Protein AF-0000000077418962 (afdb_homodimer)

Nearest PDB structures (foldseek):
  4avm-assembly1_A-2  TM=7.575E-01  e=1.527E-09  Homo sapiens
  4atm-assembly1_A-2  TM=7.450E-01  e=4.945E-08  Homo sapiens
  2fic-assembly3_B  TM=8.234E-01  e=4.705E-07  Homo sapiens
  3sog-assembly1_A-2  TM=7.338E-01  e=7.679E-07  Homo sapiens
  4i1q-assembly1_B  TM=6.823E-01  e=1.136E-06  Homo sapiens

Structure (mmCIF, N/CA/C/O backbone):
data_AF-0000000077418962-model_v1
#
loop_
_entity.id
_entity.type
_entity.pdbx_description
1 polymer 'BAR domain-containing protein'
#
loop_
_atom_site.group_PDB
_atom_site.id
_atom_site.type_symbol
_atom_site.label_atom_id
_atom_site.label_alt_id
_atom_site.label_comp_id
_atom_site.label_asym_id
_atom_site.label_entity_id
_atom_site.label_seq_id
_atom_site.pdbx_PDB_ins_code
_atom_site.Cartn_x
_atom_site.Cartn_y
_atom_site.Cartn_z
_atom_site.occupancy
_atom_site.B_iso_or_equiv
_atom_site.auth_seq_id
_atom_site.auth_comp_id
_atom_site.auth_asym_id
_atom_site.auth_atom_id
_atom_site.pdbx_PDB_model_num
ATOM 1 N N . PHE A 1 1 ? -31.469 28.797 21.453 1 51.75 1 PHE A N 1
ATOM 2 C CA . PHE A 1 1 ? -32.25 2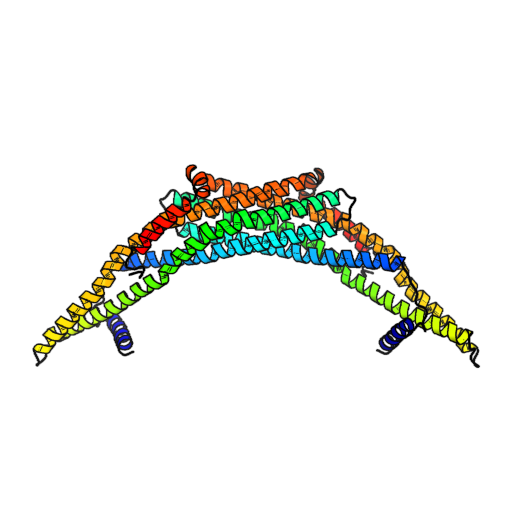9.062 20.266 1 51.75 1 PHE A CA 1
ATOM 3 C C . PHE A 1 1 ? -32.438 30.562 20.047 1 51.75 1 PHE A C 1
ATOM 5 O O . PHE A 1 1 ? -32.219 31.062 18.938 1 51.75 1 PHE A O 1
ATOM 12 N N . LYS A 1 2 ? -33.031 31.078 21.016 1 51.69 2 LYS A N 1
ATOM 13 C CA . LYS A 1 2 ? -33.281 32.531 20.938 1 51.69 2 LYS A CA 1
ATOM 14 C C . LYS A 1 2 ? -32 33.281 20.578 1 51.69 2 LYS A C 1
ATOM 16 O O . LYS A 1 2 ? -32.031 34.188 19.75 1 51.69 2 LYS A O 1
ATOM 21 N N . LYS A 1 3 ? -30.797 32.938 21.141 1 60.75 3 LYS A N 1
ATOM 22 C CA . LYS A 1 3 ? -29.562 33.656 20.828 1 60.75 3 LYS A CA 1
ATOM 23 C C . LYS A 1 3 ? -29.125 33.406 19.391 1 60.75 3 LYS A C 1
ATOM 25 O O . LYS A 1 3 ? -28.641 34.344 18.719 1 60.75 3 LYS A O 1
ATOM 30 N N . SER A 1 4 ? -29.234 32.312 18.922 1 55.31 4 SER A N 1
ATOM 31 C CA . SER A 1 4 ? -28.891 31.969 17.547 1 55.31 4 SER A CA 1
ATOM 32 C C . SER A 1 4 ? -29.734 32.781 16.547 1 55.31 4 SER A C 1
ATOM 34 O O . SER A 1 4 ? -29.203 33.281 15.555 1 55.31 4 SER A O 1
ATOM 36 N N . VAL A 1 5 ? -31.016 32.906 16.922 1 52.09 5 VAL A N 1
ATOM 37 C CA . VAL A 1 5 ? -31.938 33.688 16.062 1 52.09 5 VAL A CA 1
ATOM 38 C C . VAL A 1 5 ? -31.516 35.125 16.016 1 52.09 5 VAL A C 1
ATOM 40 O O . VAL A 1 5 ? -31.516 35.75 14.945 1 52.09 5 VAL A O 1
ATOM 43 N N . ASN A 1 6 ? -31.172 35.594 17.047 1 59.53 6 ASN A N 1
ATOM 44 C CA . ASN A 1 6 ? -30.781 37 17.125 1 59.53 6 ASN A CA 1
ATOM 45 C C . ASN A 1 6 ? -29.469 37.219 16.391 1 59.53 6 ASN A C 1
ATOM 47 O O . ASN A 1 6 ? -29.297 38.281 15.742 1 59.53 6 ASN A O 1
ATOM 51 N N . ARG A 1 7 ? -28.766 36.281 16.344 1 65.31 7 ARG A N 1
ATOM 52 C CA . ARG A 1 7 ? -27.469 36.438 15.672 1 65.31 7 ARG A CA 1
ATOM 53 C C . ARG A 1 7 ? -27.641 36.375 14.156 1 65.31 7 ARG A C 1
ATOM 55 O O . ARG A 1 7 ? -26.953 37.094 13.422 1 65.31 7 ARG A O 1
ATOM 62 N N . ALA A 1 8 ? -28.438 35.469 13.727 1 59.56 8 ALA A N 1
ATOM 63 C CA . ALA A 1 8 ? -28.75 35.438 12.297 1 59.56 8 ALA A CA 1
ATOM 64 C C . ALA A 1 8 ? -29.297 36.781 11.828 1 59.56 8 ALA A C 1
ATOM 66 O O . ALA A 1 8 ? -28.969 37.25 10.734 1 59.56 8 ALA A O 1
ATOM 67 N N . GLY A 1 9 ? -30.047 37.219 12.68 1 58.41 9 GLY A N 1
ATOM 68 C CA . GLY A 1 9 ? -30.578 38.531 12.398 1 58.41 9 GLY A CA 1
ATOM 69 C C . GLY A 1 9 ? -29.5 39.625 12.352 1 58.41 9 GLY A C 1
ATOM 70 O O . GLY A 1 9 ? -29.516 40.469 11.469 1 58.41 9 GLY A O 1
ATOM 71 N N . THR A 1 10 ? -28.688 39.5 13.203 1 64.94 10 THR A N 1
ATOM 72 C CA . THR A 1 10 ? -27.609 40.5 13.266 1 64.94 10 THR A CA 1
ATOM 73 C C . THR A 1 10 ? -26.75 40.406 12.008 1 64.94 10 THR A C 1
ATOM 75 O O . THR A 1 10 ? -26.391 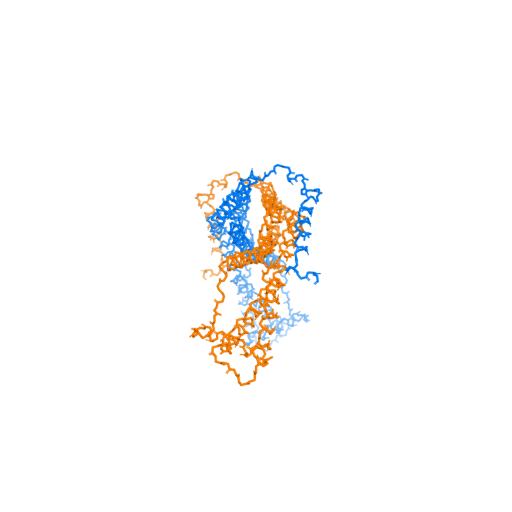41.438 11.43 1 64.94 10 THR A O 1
ATOM 78 N N . THR A 1 11 ? -26.484 39.188 11.57 1 68.25 11 THR A N 1
ATOM 79 C CA . THR A 1 11 ? -25.688 39 10.367 1 68.25 11 THR A CA 1
ATOM 80 C C . THR A 1 11 ? -26.391 39.625 9.156 1 68.25 11 THR A C 1
ATOM 82 O O . THR A 1 11 ? -25.75 40.281 8.328 1 68.25 11 THR A O 1
ATOM 85 N N . LEU A 1 12 ? -27.703 39.406 9.219 1 61.28 12 LEU A N 1
ATOM 86 C CA . LEU A 1 12 ? -28.5 40 8.148 1 61.28 12 LEU A CA 1
ATOM 87 C C . LEU A 1 12 ? -28.469 41.531 8.227 1 61.28 12 LEU A C 1
ATOM 89 O O . LEU A 1 12 ? -28.344 42.188 7.203 1 61.28 12 LEU A O 1
ATOM 93 N N . MET A 1 13 ? -28.516 42.031 9.328 1 65.69 13 MET A N 1
ATOM 94 C CA . MET A 1 13 ? -28.547 43.469 9.508 1 65.69 13 MET A CA 1
ATOM 95 C C . MET A 1 13 ? -27.188 44.094 9.156 1 65.69 13 MET A C 1
ATOM 97 O O . MET A 1 13 ? -27.109 45.219 8.672 1 65.69 13 MET A O 1
ATOM 101 N N . GLN A 1 14 ? -26.234 43.375 9.383 1 67.94 14 GLN A N 1
ATOM 102 C CA . GLN A 1 14 ? -24.906 43.844 9.016 1 67.94 14 GLN A CA 1
ATOM 103 C C . GLN A 1 14 ? -24.75 43.906 7.5 1 67.94 14 GLN A C 1
ATOM 105 O O . GLN A 1 14 ? -24.188 44.875 6.973 1 67.94 14 GLN A O 1
ATOM 110 N N . LYS A 1 15 ? -25.281 42.938 6.859 1 67.88 15 LYS A N 1
ATOM 111 C CA . LYS A 1 15 ? -25.188 42.906 5.402 1 67.88 15 LYS A CA 1
ATOM 112 C C . LYS A 1 15 ? -25.969 44.062 4.781 1 67.88 15 LYS A C 1
ATOM 114 O O . LYS A 1 15 ? -25.594 44.562 3.723 1 67.88 15 LYS A O 1
ATOM 119 N N . THR A 1 16 ? -26.984 44.438 5.508 1 64.31 16 THR A N 1
ATOM 120 C CA . THR A 1 16 ? -27.812 45.531 4.984 1 64.31 16 THR A CA 1
ATOM 121 C C . THR A 1 16 ? -27.297 46.875 5.438 1 64.31 16 THR A C 1
ATOM 123 O O . THR A 1 16 ? -27.875 47.938 5.098 1 64.31 16 THR A O 1
ATOM 126 N N . GLY A 1 17 ? -26.219 46.812 6.113 1 64.44 17 GLY A N 1
ATOM 127 C CA . GLY A 1 17 ? -25.609 48.094 6.543 1 64.44 17 GLY A CA 1
ATOM 128 C C . GLY A 1 17 ? -26.281 48.688 7.762 1 64.44 17 GLY A C 1
ATOM 129 O O . GLY A 1 17 ? -25.969 49.812 8.156 1 64.44 17 GLY A O 1
ATOM 130 N N . GLN A 1 18 ? -27.172 48.062 8.305 1 62.41 18 GLN A N 1
ATOM 131 C CA . GLN A 1 18 ? -27.922 48.594 9.445 1 62.41 18 GLN A CA 1
ATOM 132 C C . GLN A 1 18 ? -27.141 48.406 10.75 1 62.41 18 GLN A C 1
ATOM 134 O O . GLN A 1 18 ? -27.406 49.094 11.734 1 62.41 18 GLN A O 1
ATOM 139 N N . LEU A 1 19 ? -26.266 47.531 10.703 1 66.81 19 LEU A N 1
ATOM 140 C CA . LEU A 1 19 ? -25.422 47.25 11.859 1 66.81 19 LEU A CA 1
ATOM 141 C C . LEU A 1 19 ? -23.953 47.5 11.539 1 66.81 19 LEU A C 1
ATOM 143 O O . LEU A 1 19 ? -23.484 47.188 10.445 1 66.81 19 LEU A O 1
ATOM 147 N N . GLU A 1 20 ? -23.234 48.25 12.406 1 67.38 20 GLU A N 1
ATOM 148 C CA . GLU A 1 20 ? -21.797 48.469 12.266 1 67.38 20 GLU A CA 1
ATOM 149 C C . GLU A 1 20 ? -21 47.188 12.375 1 67.38 20 GLU A C 1
ATOM 151 O O . GLU A 1 20 ? -21.297 46.344 13.227 1 67.38 20 GLU A O 1
ATOM 156 N N . ARG A 1 21 ? -20.266 46.938 11.289 1 67.75 21 ARG A N 1
ATOM 157 C CA . ARG A 1 21 ? -19.438 45.75 11.289 1 67.75 21 ARG A CA 1
ATOM 158 C C . ARG A 1 21 ? -17.984 46.094 11.664 1 67.75 21 ARG A C 1
ATOM 160 O O . ARG A 1 21 ? -17.391 47 11.102 1 67.75 21 ARG A O 1
ATOM 167 N N . THR A 1 22 ? -17.594 45.469 12.812 1 73 22 THR A N 1
ATOM 168 C CA . THR A 1 22 ? -16.188 45.594 13.172 1 73 22 THR A CA 1
ATOM 169 C C . THR A 1 22 ? -15.312 44.781 12.211 1 73 22 THR A C 1
ATOM 171 O O . THR A 1 22 ? -15.609 43.625 11.914 1 73 22 THR A O 1
ATOM 174 N N . ASN A 1 23 ? -14.523 45.5 11.438 1 73.06 23 ASN A N 1
ATOM 175 C CA . ASN A 1 23 ? -13.531 44.875 10.578 1 73.06 23 ASN A CA 1
ATOM 176 C C . ASN A 1 23 ? -12.172 44.781 11.25 1 73.06 23 ASN A C 1
ATOM 178 O O . ASN A 1 23 ? -11.523 45.812 11.484 1 73.06 23 ASN A O 1
ATOM 182 N N . ASP A 1 24 ? -11.828 43.625 11.727 1 84 24 ASP A N 1
ATOM 183 C CA . ASP A 1 24 ? -10.523 43.406 12.336 1 84 24 ASP A CA 1
ATOM 184 C C . ASP A 1 24 ? -9.602 42.656 11.391 1 84 24 ASP A C 1
ATOM 186 O O . ASP A 1 24 ? -9.578 41.406 11.398 1 84 24 ASP A O 1
ATOM 190 N N . ARG A 1 25 ? -8.867 43.406 10.625 1 84.94 25 ARG A N 1
ATOM 191 C CA . ARG A 1 25 ? -8.016 42.875 9.578 1 84.94 25 ARG A CA 1
ATOM 192 C C . ARG A 1 25 ? -6.902 42 10.172 1 84.94 25 ARG A C 1
ATOM 194 O O . ARG A 1 25 ? -6.559 40.969 9.625 1 84.94 25 ARG A O 1
ATOM 201 N N . GLU A 1 26 ? -6.379 42.5 11.289 1 86.81 26 GLU A N 1
ATOM 202 C CA . GLU A 1 26 ? -5.289 41.781 11.922 1 86.81 26 GLU A CA 1
ATOM 203 C C . GLU A 1 26 ? -5.75 40.406 12.391 1 86.81 26 GLU A C 1
ATOM 205 O O . GLU A 1 26 ? -5.082 39.406 12.133 1 86.81 26 GLU A O 1
ATOM 210 N N . PHE A 1 27 ? -6.93 40.344 13.023 1 92.5 27 PHE A N 1
ATOM 211 C CA . PHE A 1 27 ? -7.465 39.062 13.484 1 92.5 27 PHE A CA 1
ATOM 212 C C . PHE A 1 27 ? -7.766 38.156 12.305 1 92.5 27 PHE A C 1
ATOM 214 O O . PHE A 1 27 ? -7.473 36.969 12.359 1 92.5 27 PHE A O 1
ATOM 221 N N . GLN A 1 28 ? -8.297 38.719 11.273 1 92.44 28 GLN A N 1
ATOM 222 C CA . GLN A 1 28 ? -8.648 37.938 10.094 1 92.44 28 GLN A CA 1
ATOM 223 C C . GLN A 1 28 ? -7.414 37.25 9.492 1 92.44 28 GLN A C 1
ATOM 225 O O . GLN A 1 28 ? -7.48 36.125 9.047 1 92.44 28 GLN A O 1
ATOM 230 N N . GLU A 1 29 ? -6.305 37.938 9.508 1 92.94 29 GLU A N 1
ATOM 231 C CA . GLU A 1 29 ? -5.059 37.375 9 1 92.94 29 GLU A CA 1
ATOM 232 C C . GLU A 1 29 ? -4.605 36.188 9.852 1 92.94 29 GLU A C 1
ATOM 234 O O . GLU A 1 29 ? -4.199 35.156 9.32 1 92.94 29 GLU A O 1
ATOM 239 N N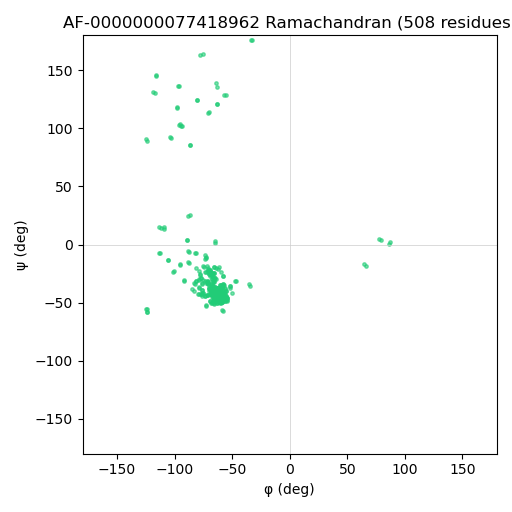 . HIS A 1 30 ? -4.664 36.375 11.172 1 92.88 30 HIS A N 1
ATOM 240 C CA . HIS A 1 30 ? -4.289 35.281 12.078 1 92.88 30 HIS A CA 1
ATOM 241 C C . HIS A 1 30 ? -5.195 34.094 11.891 1 92.88 30 HIS A C 1
ATOM 243 O O . HIS A 1 30 ? -4.723 32.938 11.891 1 92.88 30 HIS A O 1
ATOM 249 N N . GLU A 1 31 ? -6.414 34.375 11.711 1 95.19 31 GLU A N 1
ATOM 250 C CA . GLU A 1 31 ? -7.379 33.281 11.555 1 95.19 31 GLU A CA 1
ATOM 251 C C . GLU A 1 31 ? -7.148 32.531 10.25 1 95.19 31 GLU A C 1
ATOM 253 O O . GLU A 1 31 ? -7.211 31.297 10.219 1 95.19 31 GLU A O 1
ATOM 258 N N . VAL A 1 32 ? -6.875 33.281 9.227 1 95.56 32 VAL A N 1
ATOM 259 C CA . VAL A 1 32 ? -6.621 32.625 7.93 1 95.56 32 VAL A CA 1
ATOM 260 C C . VAL A 1 32 ? -5.383 31.75 8.023 1 95.56 32 VAL A C 1
ATOM 262 O O . VAL A 1 32 ? -5.383 30.625 7.52 1 95.56 32 VAL A O 1
ATOM 265 N N . ARG A 1 33 ? -4.309 32.219 8.641 1 92.81 33 ARG A N 1
ATOM 266 C CA . ARG A 1 33 ? -3.082 31.438 8.812 1 92.81 33 ARG A CA 1
ATOM 267 C C . ARG A 1 33 ? -3.338 30.188 9.633 1 92.81 33 ARG A C 1
ATOM 269 O O . ARG A 1 33 ? -2.805 29.109 9.328 1 92.81 33 ARG A O 1
ATOM 276 N N . PHE A 1 34 ? -4.117 30.344 10.648 1 95.25 34 PHE A N 1
ATOM 277 C CA . PHE A 1 34 ? -4.469 29.203 11.477 1 95.25 34 PHE A CA 1
ATOM 278 C C . PHE A 1 34 ? -5.234 28.156 10.672 1 95.25 34 PHE A C 1
ATOM 280 O O . PHE A 1 34 ? -4.922 26.969 10.727 1 95.25 34 PHE A O 1
ATOM 287 N N . LYS A 1 35 ? -6.207 28.656 9.922 1 96.75 35 LYS A N 1
ATOM 288 C CA . LYS A 1 35 ? -7.02 27.734 9.133 1 96.75 35 LYS A CA 1
ATOM 289 C C . LYS A 1 35 ? -6.176 27.016 8.094 1 96.75 35 LYS A C 1
ATOM 291 O O . LYS A 1 35 ? -6.398 25.828 7.828 1 96.75 35 LYS A O 1
ATOM 296 N N . THR A 1 36 ? -5.246 27.688 7.516 1 94.38 36 THR A N 1
ATOM 297 C CA . THR A 1 36 ? -4.324 27.078 6.566 1 94.38 36 THR A CA 1
ATOM 298 C C . THR A 1 36 ? -3.477 26 7.254 1 94.38 36 THR A C 1
ATOM 300 O O . THR A 1 36 ? -3.326 24.891 6.738 1 94.38 36 THR A O 1
ATOM 303 N N . MET A 1 37 ? -2.904 26.297 8.391 1 93.19 37 MET A N 1
ATOM 304 C CA . MET A 1 37 ? -2.119 25.344 9.164 1 93.19 37 MET A CA 1
ATOM 305 C C . MET A 1 37 ? -2.961 24.125 9.531 1 93.19 37 MET A C 1
ATOM 307 O O . MET A 1 37 ? -2.492 22.984 9.43 1 93.19 37 MET A O 1
ATOM 311 N N . GLU A 1 38 ? -4.188 24.406 10.023 1 95.38 38 GLU A N 1
ATOM 312 C CA . GLU A 1 38 ? -5.098 23.328 10.391 1 95.38 38 GLU A CA 1
ATOM 313 C C . GLU A 1 38 ? -5.344 22.391 9.219 1 95.38 38 GLU A C 1
ATOM 315 O O . GLU A 1 38 ? -5.207 21.172 9.352 1 95.38 38 GLU A O 1
ATOM 320 N N . LYS A 1 39 ? -5.648 23 8.094 1 96.25 39 LYS A N 1
ATOM 321 C CA . LYS A 1 39 ? -5.91 22.219 6.891 1 96.25 39 LYS A CA 1
ATOM 322 C C . LYS A 1 39 ? -4.703 21.359 6.523 1 96.25 39 LYS A C 1
ATOM 324 O O . LYS A 1 39 ? -4.84 20.156 6.27 1 96.25 39 LYS A O 1
ATOM 329 N N . ASN A 1 40 ? -3.521 21.906 6.484 1 93.69 40 ASN A N 1
ATOM 330 C CA . ASN A 1 40 ? -2.303 21.203 6.113 1 93.69 40 ASN A CA 1
ATOM 331 C C . ASN A 1 40 ? -1.955 20.125 7.133 1 93.69 40 ASN A C 1
ATOM 333 O O . ASN A 1 40 ? -1.484 19.047 6.766 1 93.69 40 ASN A O 1
ATOM 337 N N . SER A 1 41 ? -2.172 20.438 8.391 1 95.38 41 SER A N 1
ATOM 338 C CA . SER A 1 41 ? -1.864 19.484 9.445 1 95.38 41 SER A CA 1
ATOM 339 C C . SER A 1 41 ? -2.771 18.266 9.359 1 95.38 41 SER A C 1
ATOM 341 O O . SER A 1 41 ? -2.312 17.125 9.516 1 95.38 41 SER A O 1
ATOM 343 N N . LEU A 1 42 ? -4.031 18.5 9.109 1 97.38 42 LEU A N 1
ATOM 344 C CA . LEU A 1 42 ? -4.977 17.406 8.984 1 97.38 42 LEU A CA 1
ATOM 345 C C . LEU A 1 42 ? -4.668 16.562 7.75 1 97.38 42 LEU A C 1
ATOM 347 O O . LEU A 1 42 ? -4.777 15.336 7.789 1 97.38 42 LEU A O 1
ATOM 351 N N . ALA A 1 43 ? -4.305 17.234 6.695 1 96.62 43 ALA A N 1
ATOM 352 C CA . ALA A 1 43 ? -3.877 16.531 5.496 1 96.62 43 ALA A CA 1
ATOM 353 C C . ALA A 1 43 ? -2.639 15.672 5.773 1 96.62 43 ALA A C 1
ATOM 355 O O . ALA A 1 43 ? -2.561 14.523 5.348 1 96.62 43 ALA A O 1
ATOM 356 N N . LEU A 1 44 ? -1.673 16.219 6.484 1 96.56 44 LEU A N 1
ATOM 357 C CA . LEU A 1 44 ? -0.461 15.484 6.832 1 96.56 44 LEU A CA 1
ATOM 358 C C . LEU A 1 44 ? -0.793 14.25 7.664 1 96.56 44 LEU A C 1
ATOM 360 O O . LEU A 1 44 ? -0.238 13.172 7.434 1 96.56 44 LEU A O 1
ATOM 364 N N . GLN A 1 45 ? -1.644 14.453 8.617 1 97.25 45 GLN A N 1
ATOM 365 C CA . GLN A 1 45 ? -2.066 13.336 9.461 1 97.25 45 GLN A CA 1
ATOM 366 C C . GLN A 1 45 ? -2.631 12.195 8.625 1 97.25 45 GLN A C 1
ATOM 368 O O . GLN A 1 45 ? -2.244 11.039 8.797 1 97.25 45 GLN A O 1
ATOM 373 N N . LYS A 1 46 ? -3.457 12.547 7.73 1 97.88 46 LYS A N 1
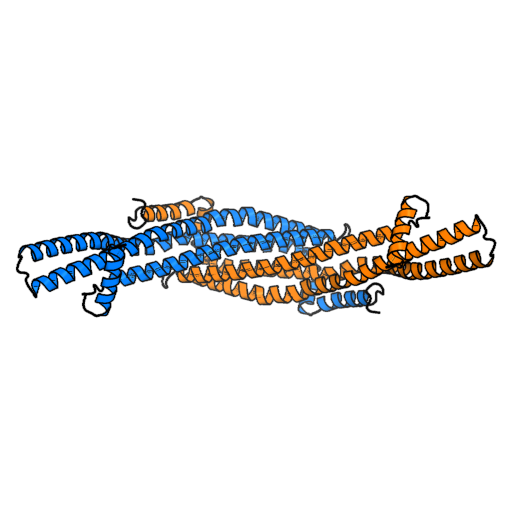ATOM 374 C CA . LYS A 1 46 ? -4.098 11.562 6.863 1 97.88 46 LYS A CA 1
ATOM 375 C C . LYS A 1 46 ? -3.08 10.875 5.953 1 97.88 46 LYS A C 1
ATOM 377 O O . LYS A 1 46 ? -3.049 9.648 5.859 1 97.88 46 LYS A O 1
ATOM 382 N N . GLU A 1 47 ? -2.285 11.602 5.273 1 97.62 47 GLU A N 1
ATOM 383 C CA . GLU A 1 47 ? -1.362 11.07 4.277 1 97.62 47 GLU A CA 1
ATOM 384 C C . GLU A 1 47 ? -0.245 10.266 4.938 1 97.62 47 GLU A C 1
ATOM 386 O O . GLU A 1 47 ? 0.219 9.266 4.383 1 97.62 47 GLU A O 1
ATOM 391 N N . ALA A 1 48 ? 0.212 10.773 6.09 1 97.88 48 ALA A N 1
ATOM 392 C CA . ALA A 1 48 ? 1.235 10.023 6.82 1 97.88 48 ALA A CA 1
ATOM 393 C C . ALA A 1 48 ? 0.731 8.641 7.211 1 97.88 48 ALA A C 1
ATOM 395 O O . ALA A 1 48 ? 1.47 7.656 7.125 1 97.88 48 ALA A O 1
ATOM 396 N N . LYS A 1 49 ? -0.442 8.602 7.648 1 98.31 49 LYS A N 1
ATOM 397 C CA . LYS A 1 49 ? -1.042 7.316 7.984 1 98.31 49 LYS A CA 1
ATOM 398 C C . LYS A 1 49 ? -1.171 6.43 6.75 1 98.31 49 LYS A C 1
ATOM 400 O O . LYS A 1 49 ? -0.876 5.234 6.805 1 98.31 49 LYS A O 1
ATOM 405 N N . SER A 1 50 ? -1.682 7.004 5.691 1 98 50 SER A N 1
ATOM 406 C CA . SER A 1 50 ? -1.836 6.266 4.441 1 98 50 SER A CA 1
ATOM 407 C C . SER A 1 50 ? -0.507 5.68 3.977 1 98 50 SER A C 1
ATOM 409 O O . SER A 1 50 ? -0.461 4.559 3.469 1 98 50 SER A O 1
ATOM 411 N N . TYR A 1 51 ? 0.568 6.41 4.152 1 98.25 51 TYR A N 1
ATOM 412 C CA . TYR A 1 51 ? 1.901 5.93 3.809 1 98.25 51 TYR A CA 1
ATOM 413 C C . TYR A 1 51 ? 2.246 4.668 4.59 1 98.25 51 TYR A C 1
ATOM 415 O O . TYR A 1 51 ? 2.656 3.66 4.012 1 98.25 51 TYR A O 1
ATOM 423 N N . LEU A 1 52 ? 2.062 4.738 5.84 1 98 52 LEU A N 1
ATOM 424 C CA . LEU A 1 52 ? 2.424 3.602 6.68 1 98 52 LEU A CA 1
ATOM 425 C C . LEU A 1 52 ? 1.571 2.383 6.344 1 98 52 LEU A C 1
ATOM 427 O O . LEU A 1 52 ? 2.088 1.268 6.238 1 98 52 LEU A O 1
ATOM 431 N N . ASP A 1 53 ? 0.266 2.566 6.164 1 97.69 53 ASP A N 1
ATOM 432 C CA . ASP A 1 53 ? -0.637 1.472 5.82 1 97.69 53 ASP A CA 1
ATOM 433 C C . ASP A 1 53 ? -0.218 0.805 4.512 1 97.69 53 ASP A C 1
ATOM 435 O O . ASP A 1 53 ? -0.233 -0.423 4.406 1 97.69 53 ASP A O 1
ATOM 439 N N . SER A 1 54 ? 0.108 1.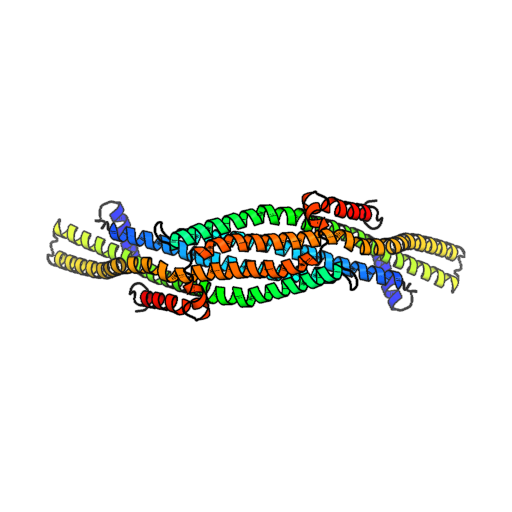605 3.562 1 97.31 54 SER A N 1
ATOM 440 C CA . SER A 1 54 ? 0.518 1.091 2.26 1 97.31 54 SER A CA 1
ATOM 441 C C . SER A 1 54 ? 1.854 0.36 2.35 1 97.31 54 SER A C 1
ATOM 443 O O . SER A 1 54 ? 2.053 -0.662 1.69 1 97.31 54 SER A O 1
ATOM 445 N N . MET A 1 55 ? 2.756 0.909 3.113 1 96.94 55 MET A N 1
ATOM 446 C CA . MET A 1 55 ? 4.047 0.26 3.33 1 96.94 55 MET A CA 1
ATOM 447 C C . MET A 1 55 ? 3.863 -1.12 3.951 1 96.94 55 MET A C 1
ATOM 449 O O . MET A 1 55 ? 4.473 -2.094 3.502 1 96.94 55 MET A O 1
ATOM 453 N N . ARG A 1 56 ? 2.971 -1.223 4.926 1 96.38 56 ARG A N 1
ATOM 454 C CA . ARG A 1 56 ? 2.666 -2.496 5.566 1 96.38 56 ARG A CA 1
ATOM 455 C C . ARG A 1 56 ? 2.107 -3.498 4.559 1 96.38 56 ARG A C 1
ATOM 457 O O . ARG A 1 56 ? 2.521 -4.66 4.535 1 96.38 56 ARG A O 1
ATOM 464 N N . ALA A 1 57 ? 1.194 -3.006 3.803 1 96.56 57 ALA A N 1
ATOM 465 C CA . ALA A 1 57 ? 0.569 -3.867 2.803 1 96.56 57 ALA A CA 1
ATOM 466 C C . ALA A 1 57 ? 1.593 -4.355 1.781 1 96.56 57 ALA A C 1
ATOM 468 O O . ALA A 1 57 ? 1.561 -5.516 1.364 1 96.56 57 ALA A O 1
ATOM 469 N N . MET A 1 58 ? 2.488 -3.502 1.431 1 96.44 58 MET A N 1
ATOM 470 C CA . MET A 1 58 ? 3.5 -3.822 0.427 1 96.44 58 MET A CA 1
ATOM 471 C C . MET A 1 58 ? 4.453 -4.895 0.939 1 96.44 58 MET A C 1
ATOM 473 O O . MET A 1 58 ? 4.703 -5.887 0.252 1 96.44 58 MET A O 1
ATOM 477 N N . THR A 1 59 ? 5 -4.73 2.145 1 97.12 59 THR A N 1
ATOM 478 C CA . THR A 1 59 ? 5.953 -5.695 2.684 1 97.12 59 THR A CA 1
ATOM 479 C C . THR A 1 59 ? 5.277 -7.035 2.945 1 97.12 59 THR A C 1
ATOM 481 O O . THR A 1 59 ? 5.879 -8.094 2.736 1 97.12 59 THR A O 1
ATOM 484 N N . SER A 1 60 ? 4.035 -6.988 3.385 1 97.12 60 SER A N 1
ATOM 485 C CA . SER A 1 60 ? 3.281 -8.219 3.594 1 97.12 60 SER A CA 1
ATOM 486 C C . SER A 1 60 ? 3.08 -8.977 2.283 1 97.12 60 SER A C 1
ATOM 488 O O . SER A 1 60 ? 3.301 -10.188 2.219 1 97.12 60 SER A O 1
ATOM 490 N N . ALA A 1 61 ? 2.604 -8.266 1.271 1 96.69 61 ALA A N 1
ATOM 491 C CA . ALA A 1 61 ? 2.424 -8.867 -0.045 1 96.69 61 ALA A CA 1
ATOM 492 C C . ALA A 1 61 ? 3.74 -9.43 -0.577 1 96.69 61 ALA A C 1
ATOM 494 O O . ALA A 1 61 ? 3.771 -10.516 -1.155 1 96.69 61 ALA A O 1
ATOM 495 N N . GLN A 1 62 ? 4.809 -8.68 -0.385 1 97.56 62 GLN A N 1
ATOM 496 C CA . GLN A 1 62 ? 6.133 -9.102 -0.831 1 97.56 62 GLN A CA 1
ATOM 497 C C . GLN A 1 62 ? 6.555 -10.398 -0.148 1 97.56 62 GLN A C 1
ATOM 499 O O . GLN A 1 62 ? 7.117 -11.289 -0.789 1 97.56 62 GLN A O 1
ATOM 504 N N . THR A 1 63 ? 6.266 -10.547 1.109 1 97.94 63 THR A N 1
ATOM 505 C CA . THR A 1 63 ? 6.562 -11.773 1.849 1 97.94 63 THR A CA 1
ATOM 506 C C . THR A 1 63 ? 5.77 -12.945 1.288 1 97.94 63 THR A C 1
ATOM 508 O O . THR A 1 63 ? 6.312 -14.039 1.104 1 97.94 63 THR A O 1
ATOM 511 N N . ARG A 1 64 ? 4.535 -12.711 0.974 1 97.31 64 ARG A N 1
ATOM 512 C CA . ARG A 1 64 ? 3.707 -13.773 0.411 1 97.31 64 ARG A CA 1
ATOM 513 C C . ARG A 1 64 ? 4.195 -14.164 -0.978 1 97.31 64 ARG A C 1
ATOM 515 O O . ARG A 1 64 ? 4.164 -15.344 -1.34 1 97.31 64 ARG A O 1
ATOM 522 N N . VAL A 1 65 ? 4.645 -13.227 -1.724 1 97.25 65 VAL A N 1
ATOM 523 C CA . VAL A 1 65 ? 5.273 -13.523 -3.008 1 97.25 65 VAL A CA 1
ATOM 524 C C . VAL A 1 65 ? 6.48 -14.43 -2.795 1 97.25 65 VAL A C 1
ATOM 526 O O . VAL A 1 65 ? 6.633 -15.445 -3.48 1 97.25 65 VAL A O 1
ATOM 529 N N . GLY A 1 66 ? 7.348 -14.031 -1.826 1 96.38 66 GLY A N 1
ATOM 530 C CA . GLY A 1 66 ? 8.516 -14.844 -1.527 1 96.38 66 GLY A CA 1
ATOM 531 C C . GLY A 1 66 ? 8.172 -16.266 -1.14 1 96.38 66 GLY A C 1
ATOM 532 O O . GLY A 1 66 ? 8.805 -17.219 -1.601 1 96.38 66 GLY A O 1
ATOM 533 N N . GLU A 1 67 ? 7.129 -16.422 -0.355 1 95.12 67 GLU A N 1
ATOM 534 C CA . GLU A 1 67 ? 6.676 -17.75 0.07 1 95.12 67 GLU A CA 1
ATOM 535 C C . GLU A 1 67 ? 6.176 -18.562 -1.115 1 95.12 67 GLU A C 1
ATOM 537 O O . GLU A 1 67 ? 6.504 -19.75 -1.244 1 95.12 67 GLU A O 1
ATOM 542 N N . THR A 1 68 ? 5.43 -17.938 -1.928 1 93.81 68 THR A N 1
ATOM 543 C CA . THR A 1 68 ? 4.836 -18.625 -3.068 1 93.81 68 THR A CA 1
ATOM 544 C C . THR A 1 68 ? 5.91 -19.031 -4.074 1 93.81 68 THR A C 1
ATOM 546 O O . THR A 1 68 ? 5.879 -20.141 -4.613 1 93.81 68 THR A O 1
ATOM 549 N N . ILE A 1 69 ? 6.879 -18.219 -4.32 1 92.81 69 ILE A N 1
ATOM 550 C CA . ILE A 1 69 ? 7.973 -18.5 -5.242 1 92.81 69 ILE A CA 1
ATOM 551 C C . ILE A 1 69 ? 8.805 -19.672 -4.711 1 92.81 69 ILE A C 1
ATOM 553 O O . ILE A 1 69 ? 9.188 -20.562 -5.473 1 92.81 69 ILE A O 1
ATOM 557 N N . ASP A 1 70 ? 9.047 -19.625 -3.482 1 90.81 70 ASP A N 1
ATOM 558 C CA . ASP A 1 70 ? 9.812 -20.703 -2.867 1 90.81 70 ASP A CA 1
ATOM 559 C C . ASP A 1 70 ? 9.102 -22.047 -3.029 1 90.81 70 ASP A C 1
ATOM 561 O O . ASP A 1 70 ? 9.742 -23.078 -3.234 1 90.81 70 ASP A O 1
ATOM 565 N N . ASN A 1 71 ? 7.816 -21.984 -2.984 1 86.06 71 ASN A N 1
ATOM 566 C CA . ASN A 1 71 ? 7.016 -23.203 -3.148 1 86.06 71 ASN A CA 1
ATOM 567 C C . ASN A 1 71 ? 7.094 -23.734 -4.574 1 86.06 71 ASN A C 1
ATOM 569 O O . ASN A 1 71 ? 6.906 -24.922 -4.805 1 86.06 71 ASN A O 1
ATOM 573 N N . PHE A 1 72 ? 7.43 -22.906 -5.523 1 81.12 72 PHE A N 1
ATOM 574 C CA . PHE A 1 72 ? 7.488 -23.281 -6.93 1 81.12 72 PHE A CA 1
ATOM 575 C C . PHE A 1 72 ? 8.75 -24.094 -7.219 1 81.12 72 PHE A C 1
ATOM 577 O O . PHE A 1 72 ? 8.734 -25 -8.055 1 81.12 72 PHE A O 1
ATOM 584 N N . TYR A 1 73 ? 9.828 -23.531 -6.566 1 76.25 73 TYR A N 1
ATOM 585 C CA . TYR A 1 73 ? 11.117 -24.109 -6.945 1 76.25 73 TYR A CA 1
ATOM 586 C C . TYR A 1 73 ? 11.438 -25.344 -6.105 1 76.25 73 TYR A C 1
ATOM 588 O O . TYR A 1 73 ? 11.086 -25.391 -4.922 1 76.25 73 TYR A O 1
ATOM 596 N N . GLY A 1 74 ? 11.094 -26.406 -6.328 1 63.59 74 GLY A N 1
ATOM 597 C CA . GLY A 1 74 ? 11.516 -27.625 -5.66 1 63.59 74 GLY A CA 1
ATOM 598 C C . GLY A 1 74 ? 12.961 -27.578 -5.203 1 63.59 74 GLY A C 1
ATOM 599 O O . GLY A 1 74 ? 13.578 -26.516 -5.168 1 63.59 74 GLY A O 1
ATOM 600 N N . ASP A 1 75 ? 13.609 -28.547 -4.484 1 60.97 75 ASP A N 1
ATOM 601 C CA . ASP A 1 75 ? 14.859 -28.609 -3.727 1 60.97 75 ASP A CA 1
ATOM 602 C C . ASP A 1 75 ? 16.062 -28.312 -4.621 1 60.97 75 ASP A C 1
ATOM 604 O O . ASP A 1 75 ? 17.094 -27.844 -4.145 1 60.97 75 ASP A O 1
ATOM 608 N N . SER A 1 76 ? 16.25 -28.766 -5.855 1 59.19 76 SER A N 1
ATOM 609 C CA . SER A 1 76 ? 17.656 -29.016 -6.148 1 59.19 76 SER A CA 1
ATOM 610 C C . SER A 1 76 ? 18.188 -28.031 -7.18 1 59.19 76 SER A C 1
ATOM 612 O O . SER A 1 76 ? 19.359 -28.109 -7.582 1 59.19 76 SER A O 1
ATOM 614 N N . SER A 1 77 ? 17.531 -26.812 -7.582 1 65.56 77 SER A N 1
ATOM 615 C CA . SER A 1 77 ? 18.109 -26.047 -8.68 1 65.56 77 SER A CA 1
ATOM 616 C C . SER A 1 77 ? 18.578 -24.672 -8.211 1 65.56 77 SER A C 1
ATOM 618 O O . SER A 1 77 ? 18.234 -24.234 -7.109 1 65.56 77 SER A O 1
ATOM 620 N N . ASP A 1 78 ? 19.734 -24.188 -8.867 1 69.31 78 ASP A N 1
ATOM 621 C CA . ASP A 1 78 ? 20.156 -22.812 -8.648 1 69.31 78 ASP A CA 1
ATOM 622 C C . ASP A 1 78 ? 18.953 -21.891 -8.492 1 69.31 78 ASP A C 1
ATOM 624 O O . ASP A 1 78 ? 18.984 -20.953 -7.684 1 69.31 78 ASP A O 1
ATOM 628 N N . ALA A 1 79 ? 17.938 -22.203 -9.195 1 74.25 79 ALA A N 1
ATOM 629 C CA . ALA A 1 79 ? 16.719 -21.406 -9.102 1 74.25 79 ALA A CA 1
ATOM 630 C C . ALA A 1 79 ? 16.062 -21.562 -7.723 1 74.25 79 ALA A C 1
ATOM 632 O O . ALA A 1 79 ? 15.516 -20.609 -7.18 1 74.25 79 ALA A O 1
ATOM 633 N N . SER A 1 80 ? 16.375 -22.672 -7.133 1 83.56 80 SER A N 1
ATOM 634 C CA . SER A 1 80 ? 15.828 -22.938 -5.801 1 83.56 80 SER A CA 1
ATOM 635 C C . SER A 1 80 ? 16.562 -22.125 -4.738 1 83.56 80 SER A C 1
ATOM 637 O O . SER A 1 80 ? 15.953 -21.609 -3.799 1 83.56 80 SER A O 1
ATOM 639 N N . ILE A 1 81 ? 17.828 -21.922 -4.965 1 87.56 81 ILE A N 1
ATOM 640 C CA . ILE A 1 81 ? 18.625 -21.172 -4.008 1 87.56 81 ILE A CA 1
ATOM 641 C C . ILE A 1 81 ? 18.234 -19.688 -4.074 1 87.56 81 ILE A C 1
ATOM 643 O O . ILE A 1 81 ? 18.078 -19.047 -3.039 1 87.56 81 ILE A O 1
ATOM 647 N N . ALA A 1 82 ? 18.078 -19.172 -5.293 1 89.75 82 ALA A N 1
ATOM 648 C CA . ALA A 1 82 ? 17.656 -17.781 -5.477 1 89.75 82 ALA A CA 1
ATOM 649 C C . ALA A 1 82 ? 16.281 -17.547 -4.863 1 89.75 82 ALA A C 1
ATOM 651 O O . ALA A 1 82 ? 16.062 -16.531 -4.191 1 89.75 82 ALA A O 1
ATOM 652 N N . ALA A 1 83 ? 15.414 -18.469 -5.055 1 92.25 83 ALA A N 1
ATOM 653 C CA . ALA A 1 83 ? 14.055 -18.359 -4.543 1 92.25 83 ALA A CA 1
ATOM 654 C C . ALA A 1 83 ? 14.039 -18.359 -3.018 1 92.25 83 ALA A C 1
ATOM 656 O O . ALA A 1 83 ? 13.375 -17.531 -2.395 1 92.25 83 ALA A O 1
ATOM 657 N N . SER A 1 84 ? 14.812 -19.281 -2.447 1 93.06 84 SER A N 1
ATOM 658 C CA . SER A 1 84 ? 14.891 -19.359 -0.993 1 93.06 84 SER A CA 1
ATOM 659 C C . SER A 1 84 ? 15.547 -18.125 -0.401 1 93.06 84 SER A C 1
ATOM 661 O O . SER A 1 84 ? 15.125 -17.625 0.651 1 93.06 84 SER A O 1
ATOM 663 N N . SER A 1 85 ? 16.562 -17.672 -1.073 1 94.5 85 SER A N 1
ATOM 664 C CA . SER A 1 85 ? 17.234 -16.453 -0.636 1 94.5 85 SER A CA 1
ATOM 665 C C . SER A 1 85 ? 16.281 -15.258 -0.7 1 94.5 85 SER A C 1
ATOM 667 O O . SER A 1 85 ? 16.281 -14.414 0.201 1 94.5 85 SER A O 1
ATOM 669 N N . TYR A 1 86 ? 15.531 -15.188 -1.779 1 96.38 86 TYR A N 1
ATOM 670 C CA . TYR A 1 86 ? 14.555 -14.117 -1.915 1 96.38 86 TYR A CA 1
ATOM 671 C C . TYR A 1 86 ? 13.531 -14.172 -0.788 1 96.38 86 TYR A C 1
ATOM 673 O O . TYR A 1 86 ? 13.227 -13.156 -0.162 1 96.38 86 TYR A O 1
ATOM 681 N N . LYS A 1 87 ? 13.008 -15.32 -0.536 1 96.56 87 LYS A N 1
ATOM 682 C CA . LYS A 1 87 ? 12.047 -15.5 0.548 1 96.56 87 LYS A CA 1
ATOM 683 C C . LYS A 1 87 ? 12.609 -14.992 1.873 1 96.56 87 LYS A C 1
ATOM 685 O O . LYS A 1 87 ? 11.961 -14.219 2.576 1 96.56 87 LYS A O 1
ATOM 690 N N . ARG A 1 88 ? 13.82 -15.352 2.203 1 96.81 88 ARG A N 1
ATOM 691 C CA . ARG A 1 88 ? 14.461 -14.922 3.447 1 96.81 88 ARG A CA 1
ATOM 692 C C . ARG A 1 88 ? 14.656 -13.414 3.475 1 96.81 88 ARG A C 1
ATOM 694 O O . ARG A 1 88 ? 14.391 -12.766 4.488 1 96.81 88 ARG A O 1
ATOM 701 N N . ALA A 1 89 ? 15.07 -12.906 2.357 1 97.69 89 ALA A N 1
ATOM 702 C CA . ALA A 1 89 ? 15.328 -11.477 2.256 1 97.69 89 ALA A CA 1
ATOM 703 C C . ALA A 1 89 ? 14.062 -10.664 2.52 1 97.69 89 ALA A C 1
ATOM 705 O O . ALA A 1 89 ? 14.086 -9.703 3.289 1 97.69 89 ALA A O 1
ATOM 706 N N . VAL A 1 90 ? 12.977 -11.07 1.917 1 97.94 90 VAL A N 1
ATOM 707 C CA . VAL A 1 90 ? 11.758 -10.273 2.023 1 97.94 90 VAL A CA 1
ATOM 708 C C . VAL A 1 90 ? 11.109 -10.5 3.385 1 97.94 90 VAL A C 1
ATOM 710 O O . VAL A 1 90 ? 10.453 -9.609 3.928 1 97.94 90 VAL A O 1
ATOM 713 N N . GLU A 1 91 ? 11.297 -11.688 3.992 1 97.69 91 GLU A N 1
ATOM 714 C CA . GLU A 1 91 ? 10.844 -11.914 5.363 1 97.69 91 GLU A CA 1
ATOM 715 C C . GLU A 1 91 ? 11.602 -11.031 6.348 1 97.69 91 GLU A C 1
ATOM 717 O O . GLU A 1 91 ? 11.008 -10.453 7.258 1 97.69 91 GLU A O 1
ATOM 722 N N . GLU A 1 92 ? 12.867 -10.953 6.145 1 97.62 92 GLU A N 1
ATOM 723 C CA . GLU A 1 92 ? 13.68 -10.078 6.984 1 97.62 92 GLU A CA 1
ATOM 724 C C . GLU A 1 92 ? 13.297 -8.609 6.793 1 97.62 92 GLU A C 1
ATOM 726 O O . GLU A 1 92 ? 13.234 -7.852 7.758 1 97.62 92 GLU A O 1
ATOM 731 N N . LEU A 1 93 ? 13.109 -8.258 5.57 1 96.69 93 LEU A N 1
ATOM 732 C CA . LEU A 1 93 ? 12.703 -6.887 5.277 1 96.69 93 LEU A CA 1
ATOM 733 C C . LEU A 1 93 ? 11.375 -6.555 5.949 1 96.69 93 LEU A C 1
ATOM 735 O O . LEU A 1 93 ? 11.195 -5.449 6.461 1 96.69 93 LEU A O 1
ATOM 739 N N . ASP A 1 94 ? 10.477 -7.484 5.91 1 97.06 94 ASP A N 1
ATOM 740 C CA . ASP A 1 94 ? 9.195 -7.297 6.582 1 97.06 94 ASP A CA 1
ATOM 741 C C . ASP A 1 94 ? 9.391 -7.09 8.086 1 97.06 94 ASP A C 1
ATOM 743 O O . ASP A 1 94 ? 8.75 -6.223 8.68 1 97.06 94 ASP A O 1
ATOM 747 N N . GLN A 1 95 ? 10.266 -7.859 8.68 1 96.44 95 GLN A N 1
ATOM 748 C CA . GLN A 1 95 ? 10.555 -7.719 10.102 1 96.44 95 GLN A CA 1
ATOM 749 C C . GLN A 1 95 ? 11.203 -6.371 10.406 1 96.44 95 GLN A C 1
ATOM 751 O O . GLN A 1 95 ? 10.867 -5.723 11.398 1 96.44 95 GLN A O 1
ATOM 756 N N . ILE A 1 96 ? 12.055 -5.934 9.555 1 94.62 96 ILE A N 1
ATOM 757 C CA . ILE A 1 96 ? 12.672 -4.621 9.688 1 94.62 96 ILE A CA 1
ATOM 758 C C . ILE A 1 96 ? 11.609 -3.533 9.578 1 94.62 96 ILE A C 1
ATOM 760 O O . ILE A 1 96 ? 11.586 -2.594 10.375 1 94.62 96 ILE A O 1
ATOM 764 N N . ALA A 1 97 ? 10.719 -3.674 8.578 1 93.69 97 ALA A N 1
ATOM 765 C CA . ALA A 1 97 ? 9.648 -2.699 8.391 1 93.69 97 ALA A CA 1
ATOM 766 C C . ALA A 1 97 ? 8.773 -2.605 9.641 1 93.69 97 ALA A C 1
ATOM 768 O O . ALA A 1 97 ? 8.398 -1.51 10.062 1 93.69 97 ALA A O 1
ATOM 769 N N . ILE A 1 98 ? 8.547 -3.748 10.297 1 93.38 98 ILE A N 1
ATOM 770 C CA . ILE A 1 98 ? 7.691 -3.785 11.477 1 93.38 98 ILE A CA 1
ATOM 771 C C . ILE A 1 98 ? 8.414 -3.154 12.664 1 93.38 98 ILE A C 1
ATOM 773 O O . ILE A 1 98 ? 7.875 -2.268 13.328 1 93.38 98 ILE A O 1
ATOM 777 N N . ASN A 1 99 ? 9.641 -3.459 12.867 1 93 99 ASN A N 1
ATOM 778 C CA . ASN A 1 99 ? 10.352 -3.113 14.094 1 93 99 ASN A CA 1
ATOM 779 C C . ASN A 1 99 ? 11.07 -1.772 13.961 1 93 99 ASN A C 1
ATOM 781 O O . ASN A 1 99 ? 11.203 -1.035 14.938 1 93 99 ASN A O 1
ATOM 785 N N . GLU A 1 100 ? 11.484 -1.463 12.742 1 92.12 100 GLU A N 1
ATOM 786 C CA . GLU A 1 100 ? 12.375 -0.317 12.586 1 92.12 100 GLU A CA 1
ATOM 787 C C . GLU A 1 100 ? 11.695 0.807 11.812 1 92.12 100 GLU A C 1
ATOM 789 O O . GLU A 1 100 ? 12.242 1.909 11.703 1 92.12 100 GLU A O 1
ATOM 794 N N . LEU A 1 101 ? 10.57 0.54 11.32 1 92.69 101 LEU A N 1
ATOM 795 C CA . LEU A 1 101 ? 9.859 1.601 10.617 1 92.69 101 LEU A CA 1
ATOM 796 C C . LEU A 1 101 ? 8.469 1.807 11.211 1 92.69 101 LEU A C 1
ATOM 798 O O . LEU A 1 101 ? 8.164 2.887 11.727 1 92.69 101 LEU A O 1
ATOM 802 N N . ASP A 1 102 ? 7.691 0.79 11.273 1 94.62 102 ASP A N 1
ATOM 803 C CA . ASP A 1 102 ? 6.301 0.912 11.703 1 94.62 102 ASP A CA 1
ATOM 804 C C . ASP A 1 102 ? 6.207 1.499 13.109 1 94.62 102 ASP A C 1
ATOM 806 O O . ASP A 1 102 ? 5.609 2.559 13.305 1 94.62 102 ASP A O 1
ATOM 810 N N . THR A 1 103 ? 6.844 0.888 14.109 1 93.44 103 THR A N 1
ATOM 811 C CA . THR A 1 103 ? 6.742 1.298 15.508 1 93.44 103 THR A CA 1
ATOM 812 C C . THR A 1 103 ? 7.32 2.697 15.703 1 93.44 103 THR A C 1
ATOM 814 O O . THR A 1 103 ? 6.637 3.59 16.203 1 93.44 103 THR A O 1
ATOM 817 N N . PRO A 1 104 ? 8.508 2.975 15.195 1 93.81 104 PRO A N 1
ATOM 818 C CA . PRO A 1 104 ? 9.047 4.328 15.375 1 93.81 104 PRO A CA 1
ATOM 819 C C . PRO A 1 104 ? 8.266 5.379 14.586 1 93.81 104 PRO A C 1
ATOM 821 O O . PRO A 1 104 ? 8.141 6.523 15.031 1 93.81 104 PRO A O 1
ATOM 824 N N . TYR A 1 105 ? 7.762 5.051 13.461 1 95.25 105 TYR A N 1
ATOM 825 C CA . TYR A 1 105 ? 6.961 5.98 12.672 1 95.25 105 TYR A CA 1
ATOM 826 C C . TYR A 1 105 ? 5.684 6.367 13.406 1 95.25 105 TYR A C 1
ATOM 828 O O . TYR A 1 105 ? 5.297 7.539 13.422 1 95.25 105 TYR A O 1
ATOM 836 N N . ARG A 1 106 ? 5.074 5.406 14.047 1 95.75 106 ARG A N 1
ATOM 837 C CA . ARG A 1 106 ? 3.877 5.688 14.828 1 95.75 106 ARG A CA 1
ATOM 838 C C . ARG A 1 106 ? 4.191 6.617 16 1 95.75 106 ARG A C 1
ATOM 840 O O . ARG A 1 106 ? 3.49 7.613 16.203 1 95.75 106 ARG A O 1
ATOM 847 N N . THR A 1 107 ? 5.266 6.398 16.641 1 93.25 107 THR A N 1
ATOM 848 C CA . THR A 1 107 ? 5.574 7.102 17.875 1 93.25 107 THR A CA 1
ATOM 849 C C . THR A 1 107 ? 6.16 8.477 17.594 1 93.25 107 THR A C 1
ATOM 851 O O . THR A 1 107 ? 5.953 9.422 18.344 1 93.25 107 THR A O 1
ATOM 854 N N . THR A 1 108 ? 6.902 8.648 16.453 1 92.31 108 THR A N 1
ATOM 855 C CA . THR A 1 108 ? 7.633 9.891 16.234 1 92.31 108 THR A CA 1
ATOM 856 C C . THR A 1 108 ? 6.93 10.742 15.18 1 92.31 108 THR A C 1
ATOM 858 O O . THR A 1 108 ? 7.23 11.93 15.039 1 92.31 108 THR A O 1
ATOM 861 N N . VAL A 1 109 ? 5.988 10.156 14.453 1 95.06 109 VAL A N 1
ATOM 862 C CA . VAL A 1 109 ? 5.344 10.922 13.383 1 95.06 109 VAL A CA 1
ATOM 863 C C . VAL A 1 109 ? 3.834 10.938 13.594 1 95.06 109 VAL A C 1
ATOM 865 O O . VAL A 1 109 ? 3.252 11.977 13.906 1 95.06 109 VAL A O 1
ATOM 868 N N . LEU A 1 110 ? 3.213 9.781 13.648 1 96.5 110 LEU A N 1
ATOM 869 C CA . LEU A 1 110 ? 1.755 9.719 13.664 1 96.5 110 LEU A CA 1
ATOM 870 C C . LEU A 1 110 ? 1.196 10.258 14.977 1 96.5 110 LEU A C 1
ATOM 872 O O . LEU A 1 110 ? 0.287 11.086 14.969 1 96.5 110 LEU A O 1
ATOM 876 N N . GLU A 1 111 ? 1.739 9.805 16.047 1 94.31 111 GLU A N 1
ATOM 877 C CA . GLU A 1 111 ? 1.206 10.203 17.344 1 94.31 111 GLU A CA 1
ATOM 878 C C . GLU A 1 111 ? 1.4 11.695 17.594 1 94.31 111 GLU A C 1
ATOM 880 O O . GLU A 1 111 ? 0.449 12.398 17.938 1 94.31 111 GLU A O 1
ATOM 885 N N . PRO A 1 112 ? 2.609 12.25 17.359 1 93.31 112 PRO A N 1
ATOM 886 C CA . PRO A 1 112 ? 2.773 13.695 17.562 1 93.31 112 PRO A CA 1
ATOM 887 C C . PRO A 1 112 ? 1.911 14.523 16.609 1 93.31 112 PRO A C 1
ATOM 889 O O . PRO A 1 112 ? 1.311 15.516 17.031 1 93.31 112 PRO A O 1
ATOM 892 N N . VAL A 1 113 ? 1.86 14.172 15.359 1 94.62 113 VAL A N 1
ATOM 893 C CA . VAL A 1 113 ? 1.021 14.898 14.422 1 94.62 113 VAL A CA 1
ATOM 894 C C . VAL A 1 113 ? -0.439 14.82 14.859 1 94.62 113 VAL A C 1
ATOM 896 O O . VAL A 1 113 ? -1.157 15.82 14.828 1 94.62 113 VAL A O 1
ATOM 899 N N . GLY A 1 114 ? -0.837 13.648 15.312 1 94.38 114 GLY A N 1
ATOM 900 C CA . GLY A 1 114 ? -2.189 13.477 15.82 1 94.38 114 GLY A CA 1
ATOM 901 C C . GLY A 1 114 ? -2.484 14.328 17.047 1 94.38 114 GLY A C 1
ATOM 902 O O . GLY A 1 114 ? -3.566 14.906 17.156 1 94.38 114 GLY A O 1
ATOM 903 N N . ARG A 1 115 ? -1.57 14.383 17.969 1 92.38 115 ARG A N 1
ATOM 904 C CA . ARG A 1 115 ? -1.722 15.211 19.172 1 92.38 115 ARG A CA 1
ATOM 905 C C . ARG A 1 115 ? -1.831 16.688 18.797 1 92.38 115 ARG A C 1
ATOM 907 O O . ARG A 1 115 ? -2.66 17.406 19.359 1 92.38 115 ARG A O 1
ATOM 914 N N . PHE A 1 116 ? -0.983 17.125 17.891 1 92.56 116 PHE A N 1
ATOM 915 C CA . PHE A 1 116 ? -1.054 18.5 17.406 1 92.56 116 PHE A CA 1
ATOM 916 C C . PHE A 1 116 ? -2.439 18.812 16.859 1 92.56 116 PHE A C 1
ATOM 918 O O . PHE A 1 116 ? -3.041 19.828 17.203 1 92.56 116 PHE A O 1
ATOM 925 N N . CYS A 1 117 ? -2.998 17.875 16.078 1 94.25 117 CYS A N 1
ATOM 926 C CA . CYS A 1 117 ? -4.293 18.062 15.438 1 94.25 117 CYS A CA 1
ATOM 927 C C . CYS A 1 117 ? -5.422 18.016 16.453 1 94.25 117 CYS A C 1
ATOM 929 O O . CYS A 1 117 ? -6.488 18.594 16.234 1 94.25 117 CYS A O 1
ATOM 931 N N . SER A 1 118 ? -5.195 17.406 17.609 1 94.44 118 SER A N 1
ATOM 932 C CA . SER A 1 118 ? -6.242 17.203 18.609 1 94.44 118 SER A CA 1
ATOM 933 C C . SER A 1 118 ? -6.602 18.516 19.297 1 94.44 118 SER A C 1
ATOM 935 O O . SER A 1 118 ? -7.633 18.609 19.969 1 94.44 118 SER A O 1
ATOM 937 N N . TYR A 1 119 ? -5.836 19.594 19.109 1 91.81 119 TYR A N 1
ATOM 938 C CA . TYR A 1 119 ? -6.098 20.891 19.719 1 91.81 119 TYR A CA 1
ATOM 939 C C . TYR A 1 119 ? -7.035 21.719 18.859 1 91.81 119 TYR A C 1
ATOM 941 O O . TYR A 1 119 ? -7.582 22.734 19.312 1 91.81 119 TYR A O 1
ATOM 949 N N . PHE A 1 120 ? -7.184 21.297 17.594 1 95.06 120 PHE A N 1
ATOM 950 C CA . PHE A 1 120 ? -7.852 22.172 16.625 1 95.06 120 PHE A CA 1
ATOM 951 C C . PHE A 1 120 ? -9.328 22.312 16.969 1 95.06 120 PHE A C 1
ATOM 953 O O . PHE A 1 120 ? -9.891 23.406 16.859 1 95.06 120 PHE A O 1
ATOM 960 N N . PRO A 1 121 ? -9.969 21.203 17.484 1 95.31 121 PRO A N 1
ATOM 961 C CA . PRO A 1 121 ? -11.383 21.359 17.828 1 95.31 121 PRO A CA 1
ATOM 962 C C . PRO A 1 121 ? -11.617 22.422 18.906 1 95.31 121 PRO A C 1
ATOM 964 O O . PRO A 1 121 ? -12.539 23.234 18.797 1 95.31 121 PRO A O 1
ATOM 967 N N . GLU A 1 122 ? -10.805 22.484 19.906 1 93.69 122 GLU A N 1
ATOM 968 C CA . GLU A 1 122 ? -10.961 23.453 20.984 1 93.69 122 GLU A CA 1
ATOM 969 C C . GLU A 1 122 ? -10.688 24.875 20.484 1 93.69 122 GLU A C 1
ATOM 971 O O . GLU A 1 122 ? -11.383 25.812 20.859 1 93.69 122 GLU A O 1
ATOM 976 N N . ILE A 1 123 ? -9.664 25 19.688 1 94.75 123 ILE A N 1
ATOM 977 C CA . ILE A 1 123 ? -9.328 26.297 19.109 1 94.75 123 ILE A CA 1
ATOM 978 C C . ILE A 1 123 ? -10.484 26.797 18.25 1 94.75 123 ILE A C 1
ATOM 980 O O . ILE A 1 123 ? -10.875 27.953 18.312 1 94.75 123 ILE A O 1
ATOM 984 N N . ASN A 1 124 ? -10.992 25.906 17.469 1 96.19 124 ASN A N 1
ATOM 985 C CA . ASN A 1 124 ? -12.133 26.25 16.625 1 96.19 124 ASN A CA 1
ATOM 986 C C . ASN A 1 124 ? -13.344 26.672 17.453 1 96.19 124 ASN A C 1
ATOM 988 O O . ASN A 1 124 ? -14.07 27.578 17.078 1 96.19 124 ASN A O 1
ATOM 992 N N . ASN A 1 125 ? -13.539 25.984 18.578 1 95.31 125 ASN A N 1
ATOM 993 C CA . ASN A 1 125 ? -14.609 26.375 19.5 1 95.31 125 ASN A CA 1
ATOM 994 C C . ASN A 1 125 ? -14.422 27.797 20.016 1 95.31 125 ASN A C 1
ATOM 996 O O . ASN A 1 125 ? -15.375 28.578 20.062 1 95.31 125 ASN A O 1
ATOM 1000 N N . THR A 1 126 ? -13.195 28.125 20.375 1 94.75 126 THR A N 1
ATOM 1001 C CA . THR A 1 126 ? -12.875 29.469 20.844 1 94.75 126 THR A CA 1
ATOM 1002 C C . THR A 1 126 ? -13.109 30.484 19.734 1 94.75 126 THR A C 1
ATOM 1004 O O . THR A 1 126 ? -13.656 31.562 20 1 94.75 126 THR A O 1
ATOM 1007 N N . LEU A 1 127 ? -12.742 30.172 18.516 1 96.12 127 LEU A N 1
ATOM 1008 C CA . LEU A 1 127 ? -12.969 31.047 17.359 1 96.12 127 LEU A CA 1
ATOM 1009 C C . LEU A 1 127 ? -14.453 31.312 17.156 1 96.12 127 LEU A C 1
ATOM 1011 O O . LEU A 1 127 ? -14.867 32.469 16.953 1 96.12 127 LEU A O 1
ATOM 1015 N N . GLN A 1 128 ? -15.219 30.234 17.266 1 95.69 128 GLN A N 1
ATOM 1016 C CA . GLN A 1 128 ? -16.656 30.359 17.094 1 95.69 128 GLN A CA 1
ATOM 1017 C C . GLN A 1 128 ? -17.281 31.25 18.172 1 95.69 128 GLN A C 1
ATOM 1019 O O . GLN A 1 128 ? -18.141 32.094 17.891 1 95.69 128 GLN A O 1
ATOM 1024 N N . LYS A 1 129 ? -16.859 31.031 19.391 1 95.44 129 LYS A N 1
ATOM 1025 C CA . LYS A 1 129 ? -17.344 31.859 20.484 1 95.44 129 LYS A CA 1
ATOM 1026 C C . LYS A 1 129 ? -17 33.312 20.266 1 95.44 129 LYS A C 1
ATOM 1028 O O . LYS A 1 129 ? -17.828 34.219 20.484 1 95.44 129 LYS A O 1
ATOM 1033 N N . ARG A 1 130 ? -15.766 33.531 19.859 1 95.19 130 ARG A N 1
ATOM 1034 C CA . ARG A 1 130 ? -15.359 34.875 19.547 1 95.19 130 ARG A CA 1
ATOM 1035 C C . ARG A 1 130 ? -16.297 35.5 18.516 1 95.19 130 ARG A C 1
ATOM 1037 O O . ARG A 1 130 ? -16.719 36.656 18.672 1 95.19 130 ARG A O 1
ATOM 1044 N N . HIS A 1 131 ? -16.594 34.812 17.438 1 93.62 131 HIS A N 1
ATOM 1045 C CA . HIS A 1 131 ? -17.438 35.312 16.375 1 93.62 131 HIS A CA 1
ATOM 1046 C C . HIS A 1 131 ? -18.844 35.625 16.891 1 93.62 131 HIS A C 1
ATOM 1048 O O . HIS A 1 131 ? -19.438 36.656 16.547 1 93.62 131 HIS A O 1
ATOM 1054 N N . LYS A 1 132 ? -19.359 34.812 17.703 1 94 132 LYS A N 1
ATOM 1055 C CA . LYS A 1 132 ? -20.688 35 18.281 1 94 132 LYS A CA 1
ATOM 1056 C C . LYS A 1 132 ? -20.719 36.219 19.203 1 94 132 LYS A C 1
ATOM 1058 O O . LYS A 1 132 ? -21.656 37.031 19.141 1 94 132 LYS A O 1
ATOM 1063 N N . LYS A 1 133 ? -19.703 36.281 20.031 1 95.38 133 LYS A N 1
ATOM 1064 C CA . LYS A 1 133 ? -19.656 37.406 20.984 1 95.38 133 LYS A CA 1
ATOM 1065 C C . LYS A 1 133 ? -19.469 38.719 20.266 1 95.38 133 LYS A C 1
ATOM 1067 O O . LYS A 1 133 ? -19.953 39.75 20.719 1 95.38 133 LYS A O 1
ATOM 1072 N N . LEU A 1 134 ? -18.75 38.688 19.141 1 93.31 134 LEU A N 1
ATOM 1073 C CA . LEU A 1 134 ? -18.641 39.906 18.312 1 93.31 134 LEU A CA 1
ATOM 1074 C C . LEU A 1 134 ? -20.016 40.344 17.797 1 93.31 134 LEU A C 1
ATOM 1076 O O . LEU A 1 134 ? -20.328 41.531 17.812 1 93.31 134 LEU A O 1
ATOM 1080 N N . LEU A 1 135 ? -20.828 39.406 17.375 1 91.38 135 LEU A N 1
ATOM 1081 C CA . LEU A 1 135 ? -22.172 39.719 16.906 1 91.38 135 LEU A CA 1
ATOM 1082 C C . LEU A 1 135 ? -23.016 40.344 18.031 1 91.38 135 LEU A C 1
ATOM 1084 O O . LEU A 1 135 ? -23.766 41.281 17.797 1 91.38 135 LEU A O 1
ATOM 1088 N N . ASP A 1 136 ? -22.859 39.781 19.219 1 93 136 ASP A N 1
ATOM 1089 C CA . ASP A 1 136 ? -23.562 40.344 20.375 1 93 136 ASP A CA 1
ATOM 1090 C C . ASP A 1 136 ? -23.141 41.781 20.625 1 93 136 ASP A C 1
ATOM 1092 O O . ASP A 1 136 ? -23.984 42.656 20.891 1 93 136 ASP A O 1
ATOM 1096 N N . TYR A 1 137 ? -21.875 41.938 20.562 1 94.19 137 TYR A N 1
ATOM 1097 C CA . TYR A 1 137 ? -21.328 43.281 20.781 1 94.19 137 TYR A CA 1
ATOM 1098 C C . TYR A 1 137 ? -21.828 44.25 19.703 1 94.19 137 TYR A C 1
ATOM 1100 O O . TYR A 1 137 ? -22.266 45.375 20.031 1 94.19 137 TYR A O 1
ATOM 1108 N N . ASP A 1 138 ? -21.781 43.875 18.453 1 91.56 138 ASP A N 1
ATOM 1109 C CA . ASP A 1 138 ? -22.25 44.688 17.344 1 91.56 138 ASP A CA 1
ATOM 1110 C C . ASP A 1 138 ? -23.734 45.062 17.516 1 91.56 138 ASP A C 1
ATOM 1112 O O . ASP A 1 138 ? -24.141 46.188 17.281 1 91.56 138 ASP A O 1
ATOM 1116 N N . ALA A 1 139 ? -24.531 44.094 17.906 1 90.12 139 ALA A N 1
ATOM 1117 C CA . ALA A 1 139 ? -25.953 44.312 18.141 1 90.12 139 ALA A CA 1
ATOM 1118 C C . ALA A 1 139 ? -26.172 45.312 19.281 1 90.12 139 ALA A C 1
ATOM 1120 O O . ALA A 1 139 ? -27.016 46.219 19.156 1 90.12 139 ALA A O 1
ATOM 1121 N N . ALA A 1 140 ? -25.406 45.125 20.375 1 93.31 140 ALA A N 1
ATOM 1122 C CA . ALA A 1 140 ? -25.531 46 21.531 1 93.31 140 ALA A CA 1
ATOM 1123 C C . ALA A 1 140 ? -25.094 47.438 21.172 1 93.31 140 ALA A C 1
ATOM 1125 O O . ALA A 1 140 ? -25.734 48.406 21.594 1 93.31 140 ALA A O 1
ATOM 1126 N N . ARG A 1 141 ? -24.031 47.531 20.422 1 92.5 141 ARG A N 1
ATOM 1127 C CA . ARG A 1 141 ? -23.531 48.812 19.969 1 92.5 141 ARG A CA 1
ATOM 1128 C C . ARG A 1 141 ? -24.562 49.531 19.109 1 92.5 141 ARG A C 1
ATOM 1130 O O . ARG A 1 141 ? -24.75 50.75 19.219 1 92.5 141 ARG A O 1
ATOM 1137 N N . THR A 1 142 ? -25.203 48.812 18.234 1 91.5 142 THR A N 1
ATOM 1138 C CA . THR A 1 142 ? -26.234 49.375 17.375 1 91.5 142 THR A CA 1
ATOM 1139 C C . THR A 1 142 ? -27.422 49.875 18.188 1 91.5 142 THR A C 1
ATOM 1141 O O . THR A 1 142 ? -27.969 50.938 17.891 1 91.5 142 THR A O 1
ATOM 1144 N N . LYS A 1 143 ? -27.828 49.156 19.203 1 91.62 143 LYS A N 1
ATOM 1145 C CA . LYS A 1 143 ? -28.906 49.531 20.094 1 91.62 143 LYS A CA 1
ATOM 1146 C C . LYS A 1 143 ? -28.594 50.875 20.797 1 91.62 143 LYS A C 1
ATOM 1148 O O . LYS A 1 143 ? -29.453 51.75 20.875 1 91.62 143 LYS A O 1
ATOM 1153 N N . VAL A 1 144 ? -27.391 51 21.281 1 93.5 144 VAL A N 1
ATOM 1154 C CA . VAL A 1 144 ? -26.953 52.219 21.938 1 93.5 144 VAL A CA 1
ATOM 1155 C C . VAL A 1 144 ? -27.031 53.406 20.953 1 93.5 144 VAL A C 1
ATOM 1157 O O . VAL A 1 144 ? -27.531 54.469 21.281 1 93.5 144 VAL A O 1
ATOM 1160 N N . ARG A 1 145 ? -26.484 53.156 19.781 1 92.06 145 ARG A N 1
ATOM 1161 C CA . ARG A 1 145 ? -26.484 54.188 18.75 1 92.06 145 ARG A CA 1
ATOM 1162 C C . ARG A 1 145 ? -27.891 54.656 18.438 1 92.06 145 ARG A C 1
ATOM 1164 O O . ARG A 1 145 ? -28.156 55.844 18.359 1 92.06 145 ARG A O 1
ATOM 1171 N N . LYS A 1 146 ? -28.859 53.781 18.234 1 91.69 146 LYS A N 1
ATOM 1172 C CA . LYS A 1 146 ? -30.234 54.094 17.891 1 91.69 146 LYS A CA 1
ATOM 1173 C C . LYS A 1 146 ? -30.922 54.906 19 1 91.69 146 LYS A C 1
ATOM 1175 O O . LYS A 1 146 ? -31.641 55.844 18.719 1 91.69 146 LYS A O 1
ATOM 1180 N N . LEU A 1 147 ? -30.625 54.562 20.25 1 93.25 147 LEU A N 1
ATOM 1181 C CA . LEU A 1 147 ? -31.234 55.25 21.391 1 93.25 147 LEU A CA 1
ATOM 1182 C C . LEU A 1 147 ? -30.625 56.625 21.594 1 93.25 147 LEU A C 1
ATOM 1184 O O . LEU A 1 147 ? -31.281 57.531 22.094 1 93.25 147 LEU A O 1
ATOM 1188 N N . ALA A 1 148 ? -29.328 56.75 21.219 1 90.12 148 ALA A N 1
ATOM 1189 C CA . ALA A 1 148 ? -28.672 58.062 21.297 1 90.12 148 ALA A CA 1
ATOM 1190 C C . ALA A 1 148 ? -29.203 59.031 20.234 1 90.12 148 ALA A C 1
ATOM 1192 O O . ALA A 1 148 ? -29.344 60.219 20.5 1 90.12 148 ALA A O 1
ATOM 1193 N N . GLU A 1 149 ? -29.562 58.469 19.078 1 91.38 149 GLU A N 1
ATOM 1194 C CA . GLU A 1 149 ? -30.094 59.281 17.969 1 91.38 149 GLU A CA 1
ATOM 1195 C C . GLU A 1 149 ? -31.547 59.656 18.219 1 91.38 149 GLU A C 1
ATOM 1197 O O . GLU A 1 149 ? -31.953 60.781 17.906 1 91.38 149 GLU A O 1
ATOM 1202 N N . LYS A 1 150 ? -32.281 58.656 18.703 1 91.25 150 LYS A N 1
ATOM 1203 C CA . LYS A 1 150 ? -33.688 58.875 19.047 1 91.25 150 LYS A CA 1
ATOM 1204 C C . LYS A 1 150 ? -33.969 58.5 20.5 1 91.25 150 LYS A C 1
ATOM 1206 O O . LYS A 1 150 ? -34.406 57.375 20.781 1 91.25 150 LYS A O 1
ATOM 1211 N N . PRO A 1 151 ? -33.781 59.531 21.391 1 87.38 151 PRO A N 1
ATOM 1212 C CA . PRO A 1 151 ? -33.938 59.219 22.812 1 87.38 151 PRO A CA 1
ATOM 1213 C C . PRO A 1 151 ? -35.375 58.781 23.172 1 87.38 151 PRO A C 1
ATOM 1215 O O . PRO A 1 151 ? -36.344 59.25 22.594 1 87.38 151 PRO A O 1
ATOM 1218 N N . SER A 1 152 ? -35.344 57.812 23.984 1 86.75 152 SER A N 1
ATOM 1219 C CA . SER A 1 152 ? -36.625 57.312 24.5 1 86.75 152 SER A CA 1
ATOM 1220 C C . SER A 1 152 ? -37.156 58.219 25.594 1 86.75 152 SER A C 1
ATOM 1222 O O . SER A 1 152 ? -36.406 59 26.188 1 86.75 152 SER A O 1
ATOM 1224 N N . ASP A 1 153 ? -38.438 58.062 25.875 1 89.81 153 ASP A N 1
ATOM 1225 C CA . ASP A 1 153 ? -39.062 58.812 26.969 1 89.81 153 ASP A CA 1
ATOM 1226 C C . ASP A 1 153 ? -38.562 58.344 28.328 1 89.81 153 ASP A C 1
ATOM 1228 O O . ASP A 1 153 ? -38.594 59.094 29.312 1 89.81 153 ASP A O 1
ATOM 1232 N N . ASP A 1 154 ? -38.094 57.156 28.344 1 90.88 154 ASP A N 1
ATOM 1233 C CA . ASP A 1 154 ? -37.5 56.562 29.531 1 90.88 154 ASP A CA 1
ATOM 1234 C C . ASP A 1 154 ? -35.969 56.719 29.5 1 90.88 154 ASP A C 1
ATOM 1236 O O . ASP A 1 154 ? -35.281 55.969 28.812 1 90.88 154 ASP A O 1
ATOM 1240 N N . PRO A 1 155 ? -35.406 57.656 30.266 1 83.56 155 PRO A N 1
ATOM 1241 C CA . PRO A 1 155 ? -33.969 57.938 30.219 1 83.56 155 PRO A CA 1
ATOM 1242 C C . PRO A 1 155 ? -33.125 56.75 30.672 1 83.56 155 PRO A C 1
ATOM 1244 O O . PRO A 1 155 ? -31.953 56.656 30.328 1 83.56 155 PRO A O 1
ATOM 1247 N N . SER A 1 156 ? -33.719 55.844 31.391 1 92.19 156 SER A N 1
ATOM 1248 C CA . SER A 1 156 ? -32.969 54.719 31.891 1 92.19 156 SER A CA 1
ATOM 1249 C C . SER A 1 156 ? -32.656 53.719 30.781 1 92.19 156 SER A C 1
ATOM 1251 O O . SER A 1 156 ? -31.781 52.875 30.938 1 92.19 156 SER A O 1
ATOM 1253 N N . LYS A 1 157 ? -33.406 53.812 29.703 1 92.81 157 LYS A N 1
ATOM 1254 C CA . LYS A 1 157 ? -33.25 52.875 28.594 1 92.81 157 LYS A CA 1
ATOM 1255 C C . LYS A 1 157 ? -31.859 53 27.984 1 92.81 157 LYS A C 1
ATOM 1257 O O . LYS A 1 157 ? -31.203 51.969 27.688 1 92.81 157 LYS A O 1
ATOM 1262 N N . LEU A 1 158 ? -31.375 54.156 27.781 1 93.31 158 LEU A N 1
ATOM 1263 C CA . LEU A 1 158 ? -30.062 54.375 27.203 1 93.31 158 LEU A CA 1
ATOM 1264 C C . LEU A 1 158 ? -28.969 53.875 28.141 1 93.31 158 LEU A C 1
ATOM 1266 O O . LEU A 1 158 ? -28 53.281 27.703 1 93.31 158 LEU A O 1
ATOM 1270 N N . LEU A 1 159 ? -29.172 54.156 29.422 1 93.44 159 LEU A N 1
ATOM 1271 C CA . LEU A 1 159 ? -28.188 53.719 30.406 1 93.44 159 LEU A CA 1
ATOM 1272 C C . LEU A 1 159 ? -28.078 52.188 30.438 1 93.44 159 LEU A C 1
ATOM 1274 O O . LEU A 1 159 ? -26.984 51.656 30.547 1 93.44 159 LEU A O 1
ATOM 1278 N N . ARG A 1 160 ? -29.188 51.5 30.328 1 94.94 160 ARG A N 1
ATOM 1279 C CA . ARG A 1 160 ? -29.203 50.062 30.312 1 94.94 160 ARG A CA 1
ATOM 1280 C C . ARG A 1 160 ? -28.547 49.531 29.047 1 94.94 160 ARG A C 1
ATOM 1282 O O . ARG A 1 160 ? -27.781 48.562 29.094 1 94.94 160 ARG A O 1
ATOM 1289 N N . ALA A 1 161 ? -28.781 50.094 27.953 1 94.88 161 ALA A N 1
ATOM 1290 C CA . ALA A 1 161 ? -28.203 49.688 26.688 1 94.88 161 ALA A CA 1
ATOM 1291 C C . ALA A 1 161 ? -26.688 49.875 26.688 1 94.88 161 ALA A C 1
ATOM 1293 O O . ALA A 1 161 ? -25.953 49.031 26.156 1 94.88 161 ALA A O 1
ATOM 1294 N N . GLU A 1 162 ? -26.234 50.938 27.266 1 95.38 162 GLU A N 1
ATOM 1295 C CA . GLU A 1 162 ? -24.812 51.219 27.375 1 95.38 162 GLU A CA 1
ATOM 1296 C C . GLU A 1 162 ? -24.109 50.188 28.25 1 95.38 162 GLU A C 1
ATOM 1298 O O . GLU A 1 162 ? -23.016 49.719 27.938 1 95.38 162 GLU A O 1
ATOM 1303 N N . ARG A 1 163 ? -24.781 49.844 29.328 1 96.56 163 ARG A N 1
ATOM 1304 C CA . ARG A 1 163 ? -24.234 48.812 30.219 1 96.56 163 ARG A CA 1
ATOM 1305 C C . ARG A 1 163 ? -24.141 47.469 29.5 1 96.56 163 ARG A C 1
ATOM 1307 O O . ARG A 1 163 ? -23.141 46.75 29.625 1 96.56 163 ARG A O 1
ATOM 1314 N N . GLU A 1 164 ? -25.172 47.156 28.734 1 96.19 164 GLU A N 1
ATOM 1315 C CA . GLU A 1 164 ? -25.188 45.938 27.969 1 96.19 164 GLU A CA 1
ATOM 1316 C C . GLU A 1 164 ? -24.078 45.906 26.922 1 96.19 164 GLU A C 1
ATOM 1318 O O . GLU A 1 164 ? -23.422 44.906 26.703 1 96.19 164 GLU A O 1
ATOM 1323 N N . SER A 1 165 ? -23.859 47 26.312 1 95.81 165 SER A N 1
ATOM 1324 C CA . SER A 1 165 ? -22.828 47.125 25.297 1 95.81 165 SER A CA 1
ATOM 1325 C C . SER A 1 165 ? -21.438 46.969 25.891 1 95.81 165 SER A C 1
ATOM 1327 O O . SER A 1 165 ? -20.578 46.281 25.328 1 95.81 165 SER A O 1
ATOM 1329 N N . LYS A 1 166 ? -21.266 47.562 27.031 1 96.81 166 LYS A N 1
ATOM 1330 C CA . LYS A 1 166 ? -19.984 47.469 27.719 1 96.81 166 LYS A CA 1
ATOM 1331 C C . LYS A 1 166 ? -19.688 46.031 28.125 1 96.81 166 LYS A C 1
ATOM 1333 O O . LYS A 1 166 ? -18.547 45.562 27.984 1 96.81 166 LYS A O 1
ATOM 1338 N N . GLU A 1 167 ? -20.688 45.406 28.578 1 97.25 167 GLU A N 1
ATOM 1339 C CA . GLU A 1 167 ? -20.531 44 28.969 1 97.25 167 GLU A CA 1
ATOM 1340 C C . GLU A 1 167 ? -20.266 43.125 27.75 1 97.25 167 GLU A C 1
ATOM 1342 O O . GLU A 1 167 ? -19.391 42.25 27.797 1 97.25 167 GLU A O 1
ATOM 1347 N N . ALA A 1 168 ? -21 43.312 26.688 1 96.06 168 ALA A N 1
ATOM 1348 C CA . ALA A 1 168 ? -20.797 42.531 25.469 1 96.06 168 ALA A CA 1
ATOM 1349 C C . ALA A 1 168 ? -19.406 42.75 24.906 1 96.06 168 ALA A C 1
ATOM 1351 O O . ALA A 1 168 ? -18.766 41.812 24.406 1 96.06 168 ALA A O 1
ATOM 1352 N N . LYS A 1 169 ? -18.906 43.969 24.969 1 95.56 169 LYS A N 1
ATOM 1353 C CA . LYS A 1 169 ? -17.547 44.281 24.516 1 95.56 169 LYS A CA 1
ATOM 1354 C C . LYS A 1 169 ? -16.5 43.562 25.344 1 95.56 169 LYS A C 1
ATOM 1356 O O . LYS A 1 169 ? -15.562 42.969 24.781 1 95.56 169 LYS A O 1
ATOM 1361 N N . ARG A 1 170 ? -16.719 43.594 26.609 1 96.94 170 ARG A N 1
ATOM 1362 C CA . ARG A 1 170 ? -15.781 42.969 27.531 1 96.94 170 ARG A CA 1
ATOM 1363 C C . ARG A 1 170 ? -15.664 41.469 27.219 1 96.94 170 ARG A C 1
ATOM 1365 O O . ARG A 1 170 ? -14.555 40.938 27.172 1 96.94 170 ARG A O 1
ATOM 1372 N N . VAL A 1 171 ? -16.734 40.812 27.062 1 96.56 171 VAL A N 1
ATOM 1373 C CA . VAL A 1 171 ? -16.75 39.375 26.812 1 96.56 171 VAL A CA 1
ATOM 1374 C C . VAL A 1 171 ? -16.094 39.062 25.453 1 96.56 171 VAL A C 1
ATOM 1376 O O . VAL A 1 171 ? -15.266 38.156 25.344 1 96.56 171 VAL A O 1
ATOM 1379 N N . PHE A 1 172 ? -16.484 39.844 24.453 1 94.94 172 PHE A N 1
ATOM 1380 C CA . PHE A 1 172 ? -15.883 39.719 23.141 1 94.94 172 PHE A CA 1
ATOM 1381 C C . PHE A 1 172 ? -14.375 39.906 23.188 1 94.94 172 PHE A C 1
ATOM 1383 O O . PHE A 1 172 ? -13.617 39.094 22.656 1 94.94 172 PHE A O 1
ATOM 1390 N N . GLU A 1 173 ? -13.922 40.938 23.875 1 94.62 173 GLU A N 1
ATOM 1391 C CA . GLU A 1 173 ? -12.508 41.312 23.906 1 94.62 173 GLU A CA 1
ATOM 1392 C C . GLU A 1 173 ? -11.688 40.25 24.625 1 94.62 173 GLU A C 1
ATOM 1394 O O . GLU A 1 173 ? -10.516 40.031 24.297 1 94.62 173 GLU A O 1
ATOM 1399 N N . ALA A 1 174 ? -12.289 39.625 25.562 1 94.44 174 ALA A N 1
ATOM 1400 C CA . ALA A 1 174 ? -11.586 38.562 26.266 1 94.44 174 ALA A CA 1
ATOM 1401 C C . ALA A 1 174 ? -11.172 37.438 25.297 1 94.44 174 ALA A C 1
ATOM 1403 O O . ALA A 1 174 ? -10.016 37 25.312 1 94.44 174 ALA A O 1
ATOM 1404 N N . TYR A 1 175 ? -12.094 37.031 24.453 1 93.56 175 TYR A N 1
ATOM 1405 C CA . TYR A 1 175 ? -11.797 36 23.453 1 93.56 175 TYR A CA 1
ATOM 1406 C C . TYR A 1 175 ? -10.883 36.562 22.359 1 93.56 175 TYR A C 1
ATOM 1408 O O . TYR A 1 175 ? -9.906 35.938 21.969 1 93.56 175 TYR A O 1
ATOM 1416 N N . ASN A 1 176 ? -11.188 37.719 21.953 1 92.88 176 ASN A N 1
ATOM 1417 C CA . ASN A 1 176 ? -10.445 38.375 20.875 1 92.88 176 ASN A CA 1
ATOM 1418 C C . ASN A 1 176 ? -8.977 38.562 21.25 1 92.88 176 ASN A C 1
ATOM 1420 O O . ASN A 1 176 ? -8.086 38.25 20.453 1 92.88 176 ASN A O 1
ATOM 1424 N N . ASP A 1 177 ? -8.758 39.062 22.422 1 92.81 177 ASP A N 1
ATOM 1425 C CA . ASP A 1 177 ? -7.395 39.344 22.875 1 92.81 177 ASP A CA 1
ATOM 1426 C C . ASP A 1 177 ? -6.598 38.062 23.047 1 92.81 177 ASP A C 1
ATOM 1428 O O . ASP A 1 177 ? -5.426 38 22.672 1 92.81 177 ASP A O 1
ATOM 1432 N N . SER A 1 178 ? -7.246 37.125 23.594 1 92.44 178 SER A N 1
ATOM 1433 C CA . SER A 1 178 ? -6.598 35.812 23.781 1 92.44 178 SER A CA 1
ATOM 1434 C C . SER A 1 178 ? -6.191 35.219 22.438 1 92.44 178 SER A C 1
ATOM 1436 O O . SER A 1 178 ? -5.051 34.781 22.266 1 92.44 178 SER A O 1
ATOM 1438 N N . LEU A 1 179 ? -7.07 35.219 21.469 1 94.75 179 LEU A N 1
ATOM 1439 C CA . LEU A 1 179 ? -6.816 34.656 20.156 1 94.75 179 LEU A CA 1
ATOM 1440 C C . LEU A 1 179 ? -5.742 35.438 19.422 1 94.75 179 LEU A C 1
ATOM 1442 O O . LEU A 1 179 ? -4.836 34.875 18.812 1 94.75 179 LEU A O 1
ATOM 1446 N N . ASN A 1 180 ? -5.801 36.719 19.484 1 92.31 180 ASN A N 1
ATOM 1447 C CA . ASN A 1 180 ? -4.824 37.594 18.812 1 92.31 180 ASN A CA 1
ATOM 1448 C C . ASN A 1 180 ? -3.424 37.406 19.375 1 92.31 180 ASN A C 1
ATOM 1450 O O . ASN A 1 180 ? -2.434 37.5 18.656 1 92.31 180 ASN A O 1
ATOM 1454 N N . ARG A 1 181 ? -3.379 37.062 20.609 1 92 181 ARG A N 1
ATOM 1455 C CA . ARG A 1 181 ? -2.098 36.844 21.281 1 92 181 ARG A CA 1
ATOM 1456 C C . ARG A 1 181 ? -1.555 35.438 21.016 1 92 181 ARG A C 1
ATOM 1458 O O . ARG A 1 181 ? -0.372 35.281 20.703 1 92 181 ARG A O 1
ATOM 1465 N N . GLU A 1 182 ? -2.412 34.5 21.016 1 93.25 182 GLU A N 1
ATOM 1466 C CA . GLU A 1 182 ? -1.938 33.125 21.125 1 93.25 182 GLU A CA 1
ATOM 1467 C C . GLU A 1 182 ? -1.924 32.438 19.781 1 93.25 182 GLU A C 1
ATOM 1469 O O . GLU A 1 182 ? -1.173 31.469 19.578 1 93.25 182 GLU A O 1
ATOM 1474 N N . LEU A 1 183 ? -2.723 32.906 18.828 1 93.56 183 LEU A N 1
ATOM 1475 C CA . LEU A 1 183 ? -2.748 32.25 17.531 1 93.56 183 LEU A CA 1
ATOM 1476 C C . LEU A 1 183 ? -1.385 32.312 16.859 1 93.56 183 LEU A C 1
ATOM 1478 O O . LEU A 1 183 ? -0.862 31.297 16.375 1 93.56 183 LEU A O 1
ATOM 1482 N N . PRO A 1 184 ? -0.793 33.469 16.797 1 91.44 184 PRO A N 1
ATOM 1483 C CA . PRO A 1 184 ? 0.534 33.562 16.188 1 91.44 184 PRO A CA 1
ATOM 1484 C C . PRO A 1 184 ? 1.562 32.688 16.891 1 91.44 184 PRO A C 1
ATOM 1486 O O . PRO A 1 184 ? 2.422 32.094 16.234 1 91.44 184 PRO A O 1
ATOM 1489 N N . ASP A 1 185 ? 1.456 32.562 18.234 1 89.75 185 ASP A N 1
ATOM 1490 C CA . ASP A 1 185 ? 2.357 31.703 18.984 1 89.75 185 ASP A CA 1
ATOM 1491 C C . ASP A 1 185 ? 2.193 30.234 18.594 1 89.75 185 ASP A C 1
ATOM 1493 O O . ASP A 1 185 ? 3.182 29.531 18.406 1 89.75 185 ASP A O 1
ATOM 1497 N N . LEU A 1 186 ? 1.004 29.891 18.5 1 90.44 186 LEU A N 1
ATOM 1498 C CA . LEU A 1 186 ? 0.711 28.516 18.078 1 90.44 186 LEU A CA 1
ATOM 1499 C C . LEU A 1 186 ? 1.282 28.25 16.688 1 90.44 186 LEU A C 1
ATOM 1501 O O . LEU A 1 186 ? 1.901 27.203 16.469 1 90.44 186 LEU A O 1
ATOM 1505 N N . ILE A 1 187 ? 1.09 29.141 15.789 1 88.75 187 ILE A N 1
ATOM 1506 C CA . ILE A 1 187 ? 1.556 29 14.414 1 88.75 187 ILE A CA 1
ATOM 1507 C C . ILE A 1 187 ? 3.08 28.891 14.391 1 88.75 187 ILE A C 1
ATOM 1509 O O . ILE A 1 187 ? 3.645 28.062 13.672 1 88.75 187 ILE A O 1
ATOM 1513 N N . ASP A 1 188 ? 3.736 29.625 15.195 1 87.12 188 ASP A N 1
ATOM 1514 C CA . ASP A 1 188 ? 5.195 29.625 15.258 1 87.12 188 ASP A CA 1
ATOM 1515 C C . ASP A 1 188 ? 5.711 28.328 15.875 1 87.12 188 ASP A C 1
ATOM 1517 O O . ASP A 1 188 ? 6.801 27.859 15.531 1 87.12 188 ASP A O 1
ATOM 1521 N N . LEU A 1 189 ? 4.914 27.766 16.812 1 85.44 189 LEU A N 1
ATOM 1522 C CA . LEU A 1 189 ? 5.309 26.547 17.484 1 85.44 189 LEU A CA 1
ATOM 1523 C C . LEU A 1 189 ? 5.199 25.344 16.562 1 85.44 189 LEU A C 1
ATOM 1525 O O . LEU A 1 189 ? 5.762 24.281 16.844 1 85.44 189 LEU A O 1
ATOM 1529 N N . ARG A 1 190 ? 4.57 25.547 15.453 1 86.06 190 ARG A N 1
ATOM 1530 C CA . ARG A 1 190 ? 4.379 24.438 14.523 1 86.06 190 ARG A CA 1
ATOM 1531 C C . ARG A 1 190 ? 5.715 23.906 14.016 1 86.06 190 ARG A C 1
ATOM 1533 O O . ARG A 1 190 ? 5.891 22.703 13.859 1 86.06 190 ARG A O 1
ATOM 1540 N N . ILE A 1 191 ? 6.668 24.828 13.781 1 84 191 ILE A N 1
ATOM 1541 C CA . ILE A 1 191 ? 7.926 24.453 13.148 1 84 191 ILE A CA 1
ATOM 1542 C C . ILE A 1 191 ? 8.789 23.672 14.133 1 84 191 ILE A C 1
ATOM 1544 O O . ILE A 1 191 ? 9.156 22.516 13.852 1 84 191 ILE A O 1
ATOM 1548 N N . PRO A 1 192 ? 9.008 24.156 15.266 1 85.25 192 PRO A N 1
ATOM 1549 C CA . PRO A 1 192 ? 9.828 23.359 16.188 1 85.25 192 PRO A CA 1
ATOM 1550 C C . PRO A 1 192 ? 9.156 22.062 16.609 1 85.25 192 PRO A C 1
ATOM 1552 O O . PRO A 1 192 ? 9.836 21.094 16.953 1 85.25 192 PRO A O 1
ATOM 1555 N N . TYR A 1 193 ? 7.852 21.969 16.562 1 87.19 193 TYR A N 1
ATOM 1556 C CA . TYR A 1 193 ? 7.117 20.766 16.906 1 87.19 193 TYR A CA 1
ATOM 1557 C C . TYR A 1 193 ? 7.219 19.719 15.812 1 87.19 193 TYR A C 1
ATOM 1559 O O . TYR A 1 193 ? 7.434 18.531 16.078 1 87.19 193 TYR A O 1
ATOM 1567 N N . LEU A 1 194 ? 7.121 20.172 14.57 1 88.19 194 LEU A N 1
ATOM 1568 C CA . LEU A 1 194 ? 6.98 19.219 13.469 1 88.19 194 LEU A CA 1
ATOM 1569 C C . LEU A 1 194 ? 8.336 18.906 12.836 1 88.19 194 LEU A C 1
ATOM 1571 O O . LEU A 1 194 ? 8.484 17.891 12.156 1 88.19 194 LEU A O 1
ATOM 1575 N N . ASP A 1 195 ? 9.344 19.75 13.086 1 87.88 195 ASP A N 1
ATOM 1576 C CA . ASP A 1 195 ? 10.656 19.578 12.484 1 87.88 195 ASP A CA 1
ATOM 1577 C C . ASP A 1 195 ? 11.258 18.219 12.859 1 87.88 195 ASP A C 1
ATOM 1579 O O . ASP A 1 195 ? 11.703 17.469 11.984 1 87.88 195 ASP A O 1
ATOM 1583 N N . PRO A 1 196 ? 11.234 17.891 14.125 1 88.56 196 PRO A N 1
ATOM 1584 C CA . PRO A 1 196 ? 11.789 16.578 14.477 1 88.56 196 PRO A CA 1
ATOM 1585 C C . PRO A 1 196 ? 10.984 15.422 13.891 1 88.56 196 PRO A C 1
ATOM 1587 O O . PRO A 1 196 ? 11.555 14.375 13.562 1 88.56 196 PRO A O 1
ATOM 1590 N N . CYS A 1 197 ? 9.664 15.578 13.836 1 90.5 197 CYS A N 1
ATOM 1591 C CA . CYS A 1 197 ? 8.828 14.547 13.219 1 90.5 197 CYS A CA 1
ATOM 1592 C C . CYS A 1 197 ? 9.188 14.359 11.75 1 90.5 197 CYS A C 1
ATOM 1594 O O . CYS A 1 197 ? 9.312 13.227 11.281 1 90.5 197 CYS A O 1
ATOM 1596 N N . PHE A 1 198 ? 9.398 15.477 11.102 1 92.06 198 PHE A N 1
ATOM 1597 C CA . PHE A 1 198 ? 9.773 15.453 9.695 1 92.06 198 PHE A CA 1
ATOM 1598 C C . PHE A 1 198 ? 11.109 14.75 9.5 1 92.06 198 PHE A C 1
ATOM 1600 O O . PHE A 1 198 ? 11.242 13.883 8.641 1 92.06 198 PHE A O 1
ATOM 1607 N N . GLU A 1 199 ? 11.992 15.094 10.25 1 90.62 199 GLU A N 1
ATOM 1608 C CA . GLU A 1 199 ? 13.312 14.484 10.156 1 90.62 199 GLU A CA 1
ATOM 1609 C C . GLU A 1 199 ? 13.25 12.977 10.422 1 90.62 199 GLU A C 1
ATOM 1611 O O . GLU A 1 199 ? 13.859 12.188 9.695 1 90.62 199 GLU A O 1
ATOM 1616 N N . ALA A 1 200 ? 12.547 12.602 11.484 1 91.81 200 ALA A N 1
ATOM 1617 C CA . ALA A 1 200 ? 12.375 11.188 11.789 1 91.81 200 ALA A CA 1
ATOM 1618 C C . ALA A 1 200 ? 11.75 10.438 10.609 1 91.81 200 ALA A C 1
ATOM 1620 O O . ALA A 1 200 ? 12.203 9.344 10.25 1 91.81 200 ALA A O 1
ATOM 1621 N N . MET A 1 201 ? 10.789 11.039 10.016 1 94.75 201 MET A N 1
ATOM 1622 C CA . MET A 1 201 ? 10.086 10.43 8.883 1 94.75 201 MET A CA 1
ATOM 1623 C C . MET A 1 201 ? 11.055 10.133 7.742 1 94.75 201 MET A C 1
ATOM 1625 O O . MET A 1 201 ? 11.094 9.016 7.227 1 94.75 201 MET A O 1
ATOM 1629 N N . VAL A 1 202 ? 11.836 11.094 7.395 1 94.62 202 VAL A N 1
ATOM 1630 C CA . VAL A 1 202 ? 12.766 10.953 6.277 1 94.62 202 VAL A CA 1
ATOM 1631 C C . VAL A 1 202 ? 13.805 9.883 6.602 1 94.62 202 VAL A C 1
ATOM 1633 O O . VAL A 1 202 ? 14.102 9.031 5.766 1 94.62 202 VAL A O 1
ATOM 1636 N N . ARG A 1 203 ? 14.266 9.867 7.773 1 93.06 203 ARG A N 1
ATOM 1637 C CA . ARG A 1 203 ? 15.297 8.914 8.172 1 93.06 203 ARG A CA 1
ATOM 1638 C C . ARG A 1 203 ? 14.758 7.492 8.18 1 93.06 203 ARG A C 1
ATOM 1640 O O . ARG A 1 203 ? 15.445 6.559 7.758 1 93.06 203 ARG A O 1
ATOM 1647 N N . LEU A 1 204 ? 13.578 7.367 8.711 1 95 204 LEU A N 1
ATOM 1648 C CA . LEU A 1 204 ? 12.961 6.047 8.75 1 95 204 LEU A CA 1
ATOM 1649 C C . LEU A 1 204 ? 12.719 5.523 7.336 1 95 204 LEU A C 1
ATOM 1651 O O . LEU A 1 204 ? 12.977 4.352 7.055 1 95 204 LEU A O 1
ATOM 1655 N N . GLN A 1 205 ? 12.203 6.371 6.438 1 96.06 205 GLN A N 1
ATOM 1656 C CA . GLN A 1 205 ? 11.984 5.984 5.047 1 96.06 205 GLN A CA 1
ATOM 1657 C C . GLN A 1 205 ? 13.297 5.605 4.371 1 96.06 205 GLN A C 1
ATOM 1659 O O . GLN A 1 205 ? 13.367 4.613 3.643 1 96.06 205 GLN A O 1
ATOM 1664 N N . LEU A 1 206 ? 14.359 6.414 4.652 1 95.44 206 LEU A N 1
ATOM 1665 C CA . LEU A 1 206 ? 15.672 6.148 4.086 1 95.44 206 LEU A CA 1
ATOM 1666 C C . LEU A 1 206 ? 16.203 4.789 4.543 1 95.44 206 LEU A C 1
ATOM 1668 O O . LEU A 1 206 ? 16.703 4.004 3.732 1 95.44 206 LEU A O 1
ATOM 1672 N N . LYS A 1 207 ? 16.047 4.512 5.754 1 94.62 207 LYS A N 1
ATOM 1673 C CA . LYS A 1 207 ? 16.531 3.246 6.305 1 94.62 207 LYS A CA 1
ATOM 1674 C C . LYS A 1 207 ? 15.797 2.064 5.664 1 94.62 207 LYS A C 1
ATOM 1676 O O . LYS A 1 207 ? 16.406 1.02 5.414 1 94.62 207 LYS A O 1
ATOM 1681 N N . PHE A 1 208 ? 14.539 2.209 5.434 1 96.56 208 PHE A N 1
ATOM 1682 C CA . PHE A 1 208 ? 13.773 1.149 4.789 1 96.56 208 PHE A CA 1
ATOM 1683 C C . PHE A 1 208 ? 14.297 0.875 3.387 1 96.56 208 PHE A C 1
ATOM 1685 O O . PHE A 1 208 ? 14.484 -0.281 3.002 1 96.56 208 PHE A O 1
ATOM 1692 N N . HIS A 1 209 ? 14.523 1.919 2.637 1 96.62 209 HIS A N 1
ATOM 1693 C CA . HIS A 1 209 ? 15.062 1.759 1.288 1 96.62 209 HIS A CA 1
ATOM 1694 C C . HIS A 1 209 ? 16.469 1.17 1.319 1 96.62 209 HIS A C 1
ATOM 1696 O O . HIS A 1 209 ? 16.812 0.342 0.475 1 96.62 209 HIS A O 1
ATOM 1702 N N . GLU A 1 210 ? 17.219 1.604 2.275 1 96.31 210 GLU A N 1
ATOM 1703 C CA . GLU A 1 210 ? 18.578 1.064 2.443 1 96.31 210 GLU A CA 1
ATOM 1704 C C . GLU A 1 210 ? 18.531 -0.433 2.734 1 96.31 210 GLU A C 1
ATOM 1706 O O . GLU A 1 210 ? 19.281 -1.207 2.131 1 96.31 210 GLU A O 1
ATOM 1711 N N . SER A 1 211 ? 17.688 -0.818 3.631 1 96.56 211 SER A N 1
ATOM 1712 C CA . SER A 1 211 ? 17.562 -2.225 3.998 1 96.56 211 SER A CA 1
ATOM 1713 C C . SER A 1 211 ? 17.094 -3.064 2.814 1 96.56 211 SER A C 1
ATOM 1715 O O . SER A 1 211 ? 17.594 -4.172 2.598 1 96.56 211 SER A O 1
ATOM 1717 N N . GLY A 1 212 ? 16.109 -2.516 2.076 1 96.88 212 GLY A N 1
ATOM 1718 C CA . GLY A 1 212 ? 15.664 -3.221 0.886 1 96.88 212 GLY A CA 1
ATOM 1719 C C . GLY A 1 212 ? 16.766 -3.406 -0.146 1 96.88 212 GLY A C 1
ATOM 1720 O O . GLY A 1 212 ? 16.891 -4.484 -0.727 1 96.88 212 GLY A O 1
ATOM 1721 N N . TYR A 1 213 ? 17.531 -2.354 -0.303 1 96.19 213 TYR A N 1
ATOM 1722 C CA . TYR A 1 213 ? 18.656 -2.408 -1.234 1 96.19 213 TYR A CA 1
ATOM 1723 C C . TYR A 1 213 ? 19.656 -3.475 -0.816 1 96.19 213 TYR A C 1
ATOM 1725 O O . TYR A 1 213 ? 20.125 -4.266 -1.646 1 96.19 213 TYR A O 1
ATOM 1733 N N . GLU A 1 214 ? 19.922 -3.508 0.391 1 96.25 214 GLU A N 1
ATOM 1734 C CA . GLU A 1 214 ? 20.891 -4.453 0.923 1 96.25 214 GLU A CA 1
ATOM 1735 C C . GLU A 1 214 ? 20.391 -5.887 0.817 1 96.25 214 GLU A C 1
ATOM 1737 O O . GLU A 1 214 ? 21.094 -6.766 0.313 1 96.25 214 GLU A O 1
ATOM 1742 N N . LYS A 1 215 ? 19.172 -6.137 1.289 1 96.44 215 LYS A N 1
ATOM 1743 C CA . LYS A 1 215 ? 18.641 -7.492 1.351 1 96.44 215 LYS A CA 1
ATOM 1744 C C . LYS A 1 215 ? 18.406 -8.055 -0.048 1 96.44 215 LYS A C 1
ATOM 1746 O O . LYS A 1 215 ? 18.781 -9.195 -0.333 1 96.44 215 LYS A O 1
ATOM 1751 N N . LEU A 1 216 ? 17.891 -7.25 -0.98 1 95.81 216 LEU A N 1
ATOM 1752 C CA . LEU A 1 216 ? 17.594 -7.73 -2.328 1 95.81 216 LEU A CA 1
ATOM 1753 C C . LEU A 1 216 ? 18.875 -7.809 -3.162 1 95.81 216 LEU A C 1
ATOM 1755 O O . LEU A 1 216 ? 18.969 -8.633 -4.078 1 95.81 216 LEU A O 1
ATOM 1759 N N . GLY A 1 217 ? 19.812 -6.875 -2.795 1 94.38 217 GLY A N 1
ATOM 1760 C CA . GLY A 1 217 ? 21.125 -6.98 -3.443 1 94.38 217 GLY A CA 1
ATOM 1761 C C . GLY A 1 217 ? 21.781 -8.328 -3.236 1 94.38 217 GLY A C 1
ATOM 1762 O O . GLY A 1 217 ? 22.438 -8.844 -4.141 1 94.38 217 GLY A O 1
ATOM 1763 N N . GLY A 1 218 ? 21.562 -8.906 -2.09 1 92.5 218 GLY A N 1
ATOM 1764 C CA . GLY A 1 218 ? 22.109 -10.219 -1.791 1 92.5 218 GLY A CA 1
ATOM 1765 C C . GLY A 1 218 ? 21.484 -11.328 -2.621 1 92.5 218 GLY A C 1
ATOM 1766 O O . GLY A 1 218 ? 22.125 -12.344 -2.883 1 92.5 218 GLY A O 1
ATOM 1767 N N . VAL A 1 219 ? 20.297 -11.156 -3.07 1 92.69 219 VAL A N 1
ATOM 1768 C CA . VAL A 1 219 ? 19.594 -12.141 -3.879 1 92.69 219 VAL A CA 1
ATOM 1769 C C . VAL A 1 219 ? 20.078 -12.078 -5.324 1 92.69 219 VAL A C 1
ATOM 1771 O O . VAL A 1 219 ? 20.156 -13.102 -6.004 1 92.69 219 VAL A O 1
ATOM 1774 N N . GLN A 1 220 ? 20.359 -10.898 -5.773 1 87.06 220 GLN A N 1
ATOM 1775 C CA . GLN A 1 220 ? 20.766 -10.656 -7.152 1 87.06 220 GLN A CA 1
ATOM 1776 C C . GLN A 1 220 ? 22.016 -11.453 -7.516 1 87.06 220 GLN A C 1
ATOM 1778 O O . GLN A 1 220 ? 22.219 -11.789 -8.68 1 87.06 220 GLN A O 1
ATOM 1783 N N . ARG A 1 221 ? 22.828 -11.773 -6.609 1 84.44 221 ARG A N 1
ATOM 1784 C CA . ARG A 1 221 ? 24.094 -12.477 -6.848 1 84.44 221 ARG A CA 1
ATOM 1785 C C . ARG A 1 221 ? 23.844 -13.883 -7.367 1 84.44 221 ARG A C 1
ATOM 1787 O O . ARG A 1 221 ? 24.75 -14.516 -7.922 1 84.44 221 ARG A O 1
ATOM 1794 N N . TYR A 1 222 ? 22.641 -14.398 -7.16 1 85.19 222 TYR A N 1
ATOM 1795 C CA . TYR A 1 222 ? 22.312 -15.758 -7.57 1 85.19 222 TYR A CA 1
ATOM 1796 C C . TYR A 1 222 ? 21.812 -15.789 -9.008 1 85.19 222 TYR A C 1
ATOM 1798 O O . TYR A 1 222 ? 21.562 -16.859 -9.562 1 85.19 222 TYR A O 1
ATOM 1806 N N . PHE A 1 223 ? 21.641 -14.562 -9.594 1 80.88 223 PHE A N 1
ATOM 1807 C CA . PHE A 1 223 ? 21.203 -14.492 -10.984 1 80.88 223 PHE A CA 1
ATOM 1808 C C . PHE A 1 223 ? 22.406 -14.312 -11.906 1 80.88 223 PHE A C 1
ATOM 1810 O O . PHE A 1 223 ? 23.422 -13.727 -11.516 1 80.88 223 PHE A O 1
ATOM 1817 N N . 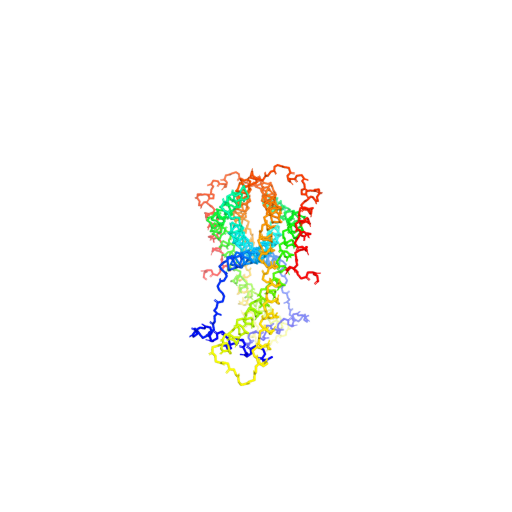ASN A 1 224 ? 22.406 -15.07 -13.031 1 69.38 224 ASN A N 1
ATOM 1818 C CA . ASN A 1 224 ? 23.5 -14.969 -13.992 1 69.38 224 ASN A CA 1
ATOM 1819 C C . ASN A 1 224 ? 23.672 -13.539 -14.492 1 69.38 224 ASN A C 1
ATOM 1821 O O . ASN A 1 224 ? 22.703 -12.797 -14.633 1 69.38 224 ASN A O 1
ATOM 1825 N N . GLU A 1 225 ? 24.812 -12.984 -14.461 1 60.75 225 GLU A N 1
ATOM 1826 C CA . GLU A 1 225 ? 25.219 -11.648 -14.883 1 60.75 225 GLU A CA 1
ATOM 1827 C C . GLU A 1 225 ? 24.672 -11.328 -16.266 1 60.75 225 GLU A C 1
ATOM 1829 O O . GLU A 1 225 ? 24.359 -10.172 -16.562 1 60.75 225 GLU A O 1
ATOM 1834 N N . THR A 1 226 ? 24.484 -12.25 -17.156 1 53.12 226 THR A N 1
ATOM 1835 C CA . THR A 1 226 ? 24.125 -12.055 -18.562 1 53.12 226 THR A CA 1
ATOM 1836 C C . THR A 1 226 ? 22.688 -11.547 -18.672 1 53.12 226 THR A C 1
ATOM 1838 O O . THR A 1 226 ? 22.359 -10.82 -19.625 1 53.12 226 THR A O 1
ATOM 1841 N N . VAL A 1 227 ? 21.844 -11.781 -17.781 1 51.91 227 VAL A N 1
ATOM 1842 C CA . VAL A 1 227 ? 20.406 -11.539 -17.891 1 51.91 227 VAL A CA 1
ATOM 1843 C C . VAL A 1 227 ? 20.125 -10.055 -17.688 1 51.91 227 VAL A C 1
ATOM 1845 O O . VAL A 1 227 ? 19.156 -9.523 -18.234 1 51.91 227 VAL A O 1
ATOM 1848 N N . ARG A 1 228 ? 21.016 -9.391 -16.969 1 49.91 228 ARG A N 1
ATOM 1849 C CA . ARG A 1 228 ? 20.844 -7.953 -16.781 1 49.91 228 ARG A CA 1
ATOM 1850 C C . ARG A 1 228 ? 20.719 -7.238 -18.125 1 49.91 228 ARG A C 1
ATOM 1852 O O . ARG A 1 228 ? 19.828 -6.398 -18.312 1 49.91 228 ARG A O 1
ATOM 1859 N N . ASP A 1 229 ? 21.609 -7.637 -18.953 1 50.91 229 ASP A N 1
ATOM 1860 C CA . ASP A 1 229 ? 21.672 -7.004 -20.281 1 50.91 229 ASP A CA 1
ATOM 1861 C C . ASP A 1 229 ? 20.516 -7.48 -21.156 1 50.91 229 ASP A C 1
ATOM 1863 O O . ASP A 1 229 ? 20.078 -6.75 -22.047 1 50.91 229 ASP A O 1
ATOM 1867 N N . ASP A 1 230 ? 20 -8.562 -20.891 1 52.34 230 ASP A N 1
ATOM 1868 C CA . ASP A 1 230 ? 19.016 -9.164 -21.781 1 52.34 230 ASP A CA 1
ATOM 1869 C C . ASP A 1 230 ? 17.625 -8.594 -21.516 1 52.34 230 ASP A C 1
ATOM 1871 O O . ASP A 1 230 ? 16.812 -8.461 -22.438 1 52.34 230 ASP A O 1
ATOM 1875 N N . TYR A 1 231 ? 17.375 -8.281 -20.328 1 50.69 231 TYR A N 1
ATOM 1876 C CA . TYR A 1 231 ? 16.094 -7.68 -20 1 50.69 231 TYR A CA 1
ATOM 1877 C C . TYR A 1 231 ? 15.883 -6.383 -20.766 1 50.69 231 TYR A C 1
ATOM 1879 O O . TYR A 1 231 ? 14.797 -6.145 -21.297 1 50.69 231 TYR A O 1
ATOM 1887 N N . ALA A 1 232 ? 16.969 -5.633 -20.75 1 50.5 232 ALA A N 1
ATOM 1888 C CA . ALA A 1 232 ? 16.906 -4.371 -21.5 1 50.5 232 ALA A CA 1
ATOM 1889 C C . ALA A 1 232 ? 16.688 -4.617 -22.984 1 50.5 232 ALA A C 1
ATOM 1891 O O . ALA A 1 232 ? 16.125 -3.771 -23.688 1 50.5 232 ALA A O 1
ATOM 1892 N N . ASN A 1 233 ? 17 -5.77 -23.422 1 52 233 ASN A N 1
ATOM 1893 C CA . ASN A 1 233 ? 17.016 -6.027 -24.859 1 52 233 ASN A CA 1
ATOM 1894 C C . ASN A 1 233 ? 15.875 -6.938 -25.297 1 52 233 ASN A C 1
ATOM 1896 O O . ASN A 1 233 ? 15.891 -7.492 -26.391 1 52 233 ASN A O 1
ATOM 1900 N N . GLY A 1 234 ? 14.891 -7.188 -24.5 1 58.06 234 GLY A N 1
ATOM 1901 C CA . GLY A 1 234 ? 13.742 -7.93 -25 1 58.06 234 GLY A CA 1
ATOM 1902 C C . GLY A 1 234 ? 13.906 -9.43 -24.891 1 58.06 234 GLY A C 1
ATOM 1903 O O . GLY A 1 234 ? 13.055 -10.195 -25.344 1 58.06 234 GLY A O 1
ATOM 1904 N N . GLN A 1 235 ? 14.953 -9.883 -24.359 1 59.56 235 GLN A N 1
ATOM 1905 C CA . GLN A 1 235 ? 15.242 -11.312 -24.328 1 59.56 235 GLN A CA 1
ATOM 1906 C C . GLN A 1 235 ? 14.336 -12.031 -23.328 1 59.56 235 GLN A C 1
ATOM 1908 O O . GLN A 1 235 ? 13.945 -13.18 -23.547 1 59.56 235 GLN A O 1
ATOM 1913 N N . LEU A 1 236 ? 13.969 -11.422 -22.266 1 64.69 236 LEU A N 1
ATOM 1914 C CA . LEU A 1 236 ? 12.984 -12.016 -21.375 1 64.69 236 LEU A CA 1
ATOM 1915 C C . LEU A 1 236 ? 11.734 -12.43 -22.141 1 64.69 236 LEU A C 1
ATOM 1917 O O . LEU A 1 236 ? 11.219 -13.531 -21.953 1 64.69 236 LEU A O 1
ATOM 1921 N N . ASP A 1 237 ? 11.508 -11.586 -23.078 1 68.88 237 ASP A N 1
ATOM 1922 C CA . ASP A 1 237 ? 10.328 -11.836 -23.906 1 68.88 237 ASP A CA 1
ATOM 1923 C C . ASP A 1 237 ? 10.5 -13.086 -24.75 1 68.88 237 ASP A C 1
ATOM 1925 O O . ASP A 1 237 ? 9.555 -13.867 -24.922 1 68.88 237 ASP A O 1
ATOM 1929 N N . SER A 1 238 ? 11.766 -13.281 -25.047 1 77.31 238 SER A N 1
ATOM 1930 C CA . SER A 1 238 ? 11.992 -14.422 -25.922 1 77.31 238 SER A CA 1
ATOM 1931 C C . SER A 1 238 ? 11.875 -15.742 -25.172 1 77.31 238 SER A C 1
ATOM 1933 O O . SER A 1 238 ? 11.297 -16.703 -25.672 1 77.31 238 SER A O 1
ATOM 1935 N N . GLN A 1 239 ? 12.383 -15.75 -23.938 1 77.19 239 GLN A N 1
ATOM 1936 C CA . GLN A 1 239 ? 12.312 -16.969 -23.141 1 77.19 239 GLN A CA 1
ATOM 1937 C C . GLN A 1 239 ? 10.867 -17.281 -22.75 1 77.19 239 GLN A C 1
ATOM 1939 O O . GLN A 1 239 ? 10.43 -18.438 -22.844 1 77.19 239 GLN A O 1
ATOM 1944 N N . VAL A 1 240 ? 10.219 -16.312 -22.391 1 79 240 VAL A N 1
ATOM 1945 C CA . VAL A 1 240 ? 8.82 -16.469 -22.016 1 79 240 VAL A CA 1
ATOM 1946 C C . VAL A 1 240 ? 8.008 -16.906 -23.234 1 79 240 VAL A C 1
ATOM 1948 O O . VAL A 1 240 ? 7.199 -17.844 -23.141 1 79 240 VAL A O 1
ATOM 1951 N N . GLU A 1 241 ? 8.375 -16.328 -24.328 1 80.44 241 GLU A N 1
ATOM 1952 C CA . GLU A 1 241 ? 7.637 -16.656 -25.547 1 80.44 241 GLU A CA 1
ATOM 1953 C C . GLU A 1 241 ? 7.926 -18.078 -26 1 80.44 241 GLU A C 1
ATOM 1955 O O . GLU A 1 241 ? 7.031 -18.781 -26.484 1 80.44 241 GLU A O 1
ATOM 1960 N N . SER A 1 242 ? 9.125 -18.5 -25.844 1 82.94 242 SER A N 1
ATOM 1961 C CA . SER A 1 242 ? 9.477 -19.859 -26.219 1 82.94 242 SER A CA 1
ATOM 1962 C C . SER A 1 242 ? 8.75 -20.875 -25.344 1 82.94 242 SER A C 1
ATOM 1964 O O . SER A 1 242 ? 8.195 -21.859 -25.844 1 82.94 242 SER A O 1
ATOM 1966 N N . ALA A 1 243 ? 8.773 -20.578 -24.109 1 78.88 243 ALA A N 1
ATOM 1967 C CA . ALA A 1 243 ? 8.078 -21.453 -23.172 1 78.88 243 ALA A CA 1
ATOM 1968 C C . ALA A 1 243 ? 6.574 -21.453 -23.438 1 78.88 243 ALA A C 1
ATOM 1970 O O . ALA A 1 243 ? 5.934 -22.516 -23.406 1 78.88 243 ALA A O 1
ATOM 1971 N N . LEU A 1 244 ? 6.074 -20.344 -23.766 1 79.69 244 LEU A N 1
ATOM 1972 C CA . LEU A 1 244 ? 4.648 -20.219 -24.062 1 79.69 244 LEU A CA 1
ATOM 1973 C C . LEU A 1 244 ? 4.297 -20.969 -25.344 1 79.69 244 LEU A C 1
ATOM 1975 O O . LEU A 1 244 ? 3.24 -21.594 -25.422 1 79.69 244 LEU A O 1
ATOM 1979 N N . GLN A 1 245 ? 5.172 -20.891 -26.281 1 81.19 245 GLN A N 1
ATOM 1980 C CA . GLN A 1 245 ? 4.957 -21.641 -27.516 1 81.19 245 GLN A CA 1
ATOM 1981 C C . GLN A 1 245 ? 4.918 -23.141 -27.266 1 81.19 245 GLN A C 1
ATOM 1983 O O . GLN A 1 245 ? 4.074 -23.844 -27.812 1 81.19 245 GLN A O 1
ATOM 1988 N N . GLU A 1 246 ? 5.758 -23.516 -26.422 1 82.31 246 GLU A N 1
ATOM 1989 C CA . GLU A 1 246 ? 5.773 -24.938 -26.062 1 82.31 246 GLU A CA 1
ATOM 1990 C C . GLU A 1 246 ? 4.488 -25.344 -25.344 1 82.31 246 GLU A C 1
ATOM 1992 O O . GLU A 1 246 ? 3.953 -26.422 -25.578 1 82.31 246 GLU A O 1
ATOM 1997 N N . MET A 1 247 ? 3.992 -24.516 -24.531 1 79.06 247 MET A N 1
ATOM 1998 C CA . MET A 1 247 ? 2.768 -24.781 -23.797 1 79.06 247 MET A CA 1
ATOM 1999 C C . MET A 1 247 ? 1.564 -24.859 -24.719 1 79.06 247 MET A C 1
ATOM 2001 O O . MET A 1 247 ? 0.695 -25.703 -24.562 1 79.06 247 MET A O 1
ATOM 2005 N N . ARG A 1 248 ? 1.615 -24.031 -25.719 1 77.62 248 ARG A N 1
ATOM 2006 C CA . ARG A 1 248 ? 0.515 -24 -26.688 1 77.62 248 ARG A CA 1
ATOM 2007 C C . ARG A 1 248 ? 0.465 -25.281 -27.5 1 77.62 248 ARG A C 1
ATOM 2009 O O . ARG A 1 248 ? -0.593 -25.656 -28 1 77.62 248 ARG A O 1
ATOM 2016 N N . GLU A 1 249 ? 1.582 -25.875 -27.578 1 79.06 249 GLU A N 1
ATOM 2017 C CA . GLU A 1 249 ? 1.671 -27.094 -28.375 1 79.06 249 GLU A CA 1
ATOM 2018 C C . GLU A 1 249 ? 1.178 -28.312 -27.578 1 79.06 249 GLU A C 1
ATOM 2020 O O . GLU A 1 249 ? 0.979 -29.391 -28.156 1 79.06 249 GLU A O 1
ATOM 2025 N N . LEU A 1 250 ? 0.94 -27.969 -26.328 1 79.81 250 LEU A N 1
ATOM 2026 C CA . LEU A 1 250 ? 0.4 -29.062 -25.531 1 79.81 250 LEU A CA 1
ATOM 2027 C C . LEU A 1 250 ? -1.096 -29.234 -25.766 1 79.81 250 LEU A C 1
ATOM 2029 O O . LEU A 1 250 ? -1.853 -28.266 -25.703 1 79.81 250 LEU A O 1
ATOM 2033 N N . SER A 1 251 ? -1.526 -30.406 -26.156 1 78.31 251 SER A N 1
ATOM 2034 C CA . SER A 1 251 ? -2.914 -30.703 -26.484 1 78.31 251 SER A CA 1
ATOM 2035 C C . SER A 1 251 ? -3.842 -30.406 -25.312 1 78.31 251 SER A C 1
ATOM 2037 O O . SER A 1 251 ? -4.992 -30.016 -25.516 1 78.31 251 SER A O 1
ATOM 2039 N N . ILE A 1 252 ? -3.326 -30.625 -24.188 1 81.31 252 ILE A N 1
ATOM 2040 C CA . ILE A 1 252 ? -4.168 -30.484 -23 1 81.31 252 ILE A CA 1
ATOM 2041 C C . ILE A 1 252 ? -4.469 -29 -22.766 1 81.31 252 ILE A C 1
ATOM 2043 O O . ILE A 1 252 ? -5.379 -28.656 -22 1 81.31 252 ILE A O 1
ATOM 2047 N N . CYS A 1 253 ? -3.711 -28.172 -23.297 1 71.31 253 CYS A N 1
ATOM 2048 C CA . CYS A 1 253 ? -3.936 -26.734 -23.125 1 71.31 253 CYS A CA 1
ATOM 2049 C C . CYS A 1 253 ? -4.902 -26.203 -24.172 1 71.31 253 CYS A C 1
ATOM 2051 O O . CYS A 1 253 ? -5.297 -25.031 -24.125 1 71.31 253 CYS A O 1
ATOM 2053 N N . GLY A 1 254 ? -5.902 -27.047 -24.844 1 61.53 254 GLY A N 1
ATOM 2054 C CA . GLY A 1 254 ? -7.105 -26.797 -25.609 1 61.53 254 GLY A CA 1
ATOM 2055 C C . GLY A 1 254 ? -6.828 -26.109 -26.938 1 61.53 254 GLY A C 1
ATOM 2056 O O . GLY A 1 254 ? -7.758 -25.672 -27.625 1 61.53 254 GLY A O 1
ATOM 2057 N N . LEU A 1 255 ? -5.656 -25.422 -27.266 1 49.72 255 LEU A N 1
ATOM 2058 C CA . LEU A 1 255 ? -5.816 -24.578 -28.453 1 49.72 255 LEU A CA 1
ATOM 2059 C C . LEU A 1 255 ? -6.078 -25.438 -29.688 1 49.72 255 LEU A C 1
ATOM 2061 O O . LEU A 1 255 ? -6.152 -24.906 -30.812 1 49.72 255 LEU A O 1
ATOM 2065 N N . ASN A 1 256 ? -6.152 -26.734 -29.547 1 39.81 256 ASN A N 1
ATOM 2066 C CA . ASN A 1 256 ? -6.543 -27.375 -30.797 1 39.81 256 ASN A CA 1
ATOM 2067 C C . ASN A 1 256 ? -8.062 -27.5 -30.906 1 39.81 256 ASN A C 1
ATOM 2069 O O . ASN A 1 256 ? -8.75 -27.688 -29.906 1 39.81 256 ASN A O 1
ATOM 2073 N N . PHE B 1 1 ? -27.938 -34.812 -18.141 1 51.44 1 PHE B N 1
ATOM 2074 C CA . PHE B 1 1 ? -28.547 -35.219 -16.875 1 51.44 1 PHE B CA 1
ATOM 2075 C C . PHE B 1 1 ? -28.391 -36.719 -16.656 1 51.44 1 PHE B C 1
ATOM 2077 O O . PHE B 1 1 ? -27.969 -37.156 -15.586 1 51.44 1 PHE B O 1
ATOM 2084 N N . LYS B 1 2 ? -28.984 -37.344 -17.594 1 52.41 2 LYS B N 1
ATOM 2085 C CA . LYS B 1 2 ? -28.969 -38.781 -17.5 1 52.41 2 LYS B CA 1
ATOM 2086 C C . LYS B 1 2 ? -27.547 -39.312 -17.312 1 52.41 2 LYS B C 1
ATOM 2088 O O . LYS B 1 2 ? -27.312 -40.219 -16.5 1 52.41 2 LYS B O 1
ATOM 2093 N N . LYS B 1 3 ? -26.484 -38.719 -17.969 1 61.03 3 LYS B N 1
ATOM 2094 C CA . LYS B 1 3 ? -25.109 -39.188 -17.812 1 61.03 3 LYS B CA 1
ATOM 2095 C C . LYS B 1 3 ? -24.562 -38.875 -16.422 1 61.03 3 LYS B C 1
ATOM 2097 O O . LYS B 1 3 ? -23.844 -39.688 -15.828 1 61.03 3 LYS B O 1
ATOM 2102 N N . SER B 1 4 ? -24.812 -37.875 -15.961 1 54.81 4 SER B N 1
ATOM 2103 C CA . SER B 1 4 ? -24.375 -37.469 -14.625 1 54.81 4 SER B CA 1
ATOM 2104 C C . SER B 1 4 ? -24.938 -38.375 -13.555 1 54.81 4 SER B C 1
ATOM 2106 O O . SER B 1 4 ? -24.219 -38.75 -12.625 1 54.81 4 SER B O 1
ATOM 2108 N N . VAL B 1 5 ? -26.203 -38.781 -13.742 1 52 5 VAL B N 1
ATOM 2109 C CA . VAL B 1 5 ? -26.859 -39.656 -12.797 1 52 5 VAL B CA 1
ATOM 2110 C C . VAL B 1 5 ? -26.156 -41.031 -12.82 1 52 5 VAL B C 1
ATOM 2112 O O . VAL B 1 5 ? -25.922 -41.625 -11.766 1 52 5 VAL B O 1
ATOM 2115 N N . ASN B 1 6 ? -25.891 -41.438 -13.898 1 59.19 6 ASN B N 1
ATOM 2116 C CA . ASN B 1 6 ? -25.234 -42.719 -14.031 1 59.19 6 ASN B CA 1
ATOM 2117 C C . ASN B 1 6 ? -23.828 -42.719 -13.445 1 59.19 6 ASN B C 1
ATOM 2119 O O . ASN B 1 6 ? -23.406 -43.688 -12.828 1 59.19 6 ASN B O 1
ATOM 2123 N N . ARG B 1 7 ? -23.297 -41.656 -13.469 1 65.31 7 ARG B N 1
ATOM 2124 C CA . ARG B 1 7 ? -21.938 -41.562 -12.953 1 65.31 7 ARG B CA 1
ATOM 2125 C C . ARG B 1 7 ? -21.938 -41.5 -11.422 1 65.31 7 ARG B C 1
ATOM 2127 O O . ARG B 1 7 ? -21.047 -42.094 -10.781 1 65.31 7 ARG B O 1
ATOM 2134 N N . ALA B 1 8 ? -22.828 -40.75 -10.914 1 59.62 8 ALA B N 1
ATOM 2135 C CA . ALA B 1 8 ? -22.969 -40.781 -9.461 1 59.62 8 ALA B CA 1
ATOM 2136 C C . ALA B 1 8 ? -23.219 -42.188 -8.945 1 59.62 8 ALA B C 1
ATOM 2138 O O . ALA B 1 8 ? -22.688 -42.562 -7.898 1 59.62 8 ALA B O 1
ATOM 2139 N N . GLY B 1 9 ? -23.984 -42.781 -9.688 1 58.47 9 GLY B N 1
ATOM 2140 C CA . GLY B 1 9 ? -24.219 -44.188 -9.359 1 58.47 9 GLY B CA 1
ATOM 2141 C C . GLY B 1 9 ? -22.969 -45.031 -9.445 1 58.47 9 GLY B C 1
ATOM 2142 O O . GLY B 1 9 ? -22.719 -45.875 -8.57 1 58.47 9 GLY B O 1
ATOM 2143 N N . THR B 1 10 ? -22.281 -44.781 -10.375 1 64.44 10 THR B N 1
ATOM 2144 C CA . THR B 1 10 ? -21.062 -45.531 -10.57 1 64.44 10 THR B CA 1
ATOM 2145 C C . THR B 1 10 ? -20.078 -45.281 -9.422 1 64.44 10 THR B C 1
ATOM 2147 O O . THR B 1 10 ? -19.484 -46.219 -8.898 1 64.44 10 THR B O 1
ATOM 2150 N N . THR B 1 11 ? -20 -44.031 -9.008 1 67.5 11 THR B N 1
ATOM 2151 C CA . THR B 1 11 ? -19.125 -43.719 -7.895 1 67.5 11 THR B CA 1
ATOM 2152 C C . THR B 1 11 ? -19.547 -44.438 -6.621 1 67.5 11 THR B C 1
ATOM 2154 O O . THR B 1 11 ? -18.719 -44.938 -5.879 1 67.5 11 THR B O 1
ATOM 2157 N N . LEU B 1 12 ? -20.891 -44.438 -6.52 1 60.84 12 LEU B N 1
ATOM 2158 C CA . LEU B 1 12 ? -21.438 -45.156 -5.375 1 60.84 12 LEU B CA 1
ATOM 2159 C C . LEU B 1 12 ? -21.141 -46.656 -5.473 1 60.84 12 LEU B C 1
ATOM 2161 O O . LEU B 1 12 ? -20.781 -47.281 -4.477 1 60.84 12 LEU B O 1
ATOM 2165 N N . MET B 1 13 ? -21.203 -47.156 -6.562 1 65.06 13 MET B N 1
ATOM 2166 C CA . MET B 1 13 ? -20.984 -48.594 -6.75 1 65.06 13 MET B CA 1
ATOM 2167 C C . MET B 1 13 ? -19.516 -48.938 -6.562 1 65.06 13 MET B C 1
ATOM 2169 O O . MET B 1 13 ? -19.188 -50.031 -6.105 1 65.06 13 MET B O 1
ATOM 2173 N N . GLN B 1 14 ? -18.75 -48.094 -6.883 1 67.62 14 GLN B N 1
ATOM 2174 C CA . GLN B 1 14 ? -17.312 -48.281 -6.676 1 67.62 14 GLN B CA 1
ATOM 2175 C C . GLN B 1 14 ? -16.984 -48.312 -5.188 1 67.62 14 GLN B C 1
ATOM 2177 O O . GLN B 1 14 ? -16.188 -49.156 -4.734 1 67.62 14 GLN B O 1
ATOM 2182 N N . LYS B 1 15 ? -17.609 -47.438 -4.488 1 67.69 15 LYS B N 1
ATOM 2183 C CA . LYS B 1 15 ? -17.359 -47.375 -3.051 1 67.69 15 LYS B CA 1
ATOM 2184 C C . LYS B 1 15 ? -17.844 -48.656 -2.354 1 67.69 15 LYS B C 1
ATOM 2186 O O . LYS B 1 15 ? -17.266 -49.062 -1.352 1 67.69 15 LYS B O 1
ATOM 2191 N N . THR B 1 16 ? -18.844 -49.219 -2.955 1 63.5 16 THR B N 1
ATOM 2192 C CA . THR B 1 16 ? -19.406 -50.406 -2.354 1 63.5 16 THR B CA 1
ATOM 2193 C C . THR B 1 16 ? -18.703 -51.656 -2.873 1 63.5 16 THR B C 1
ATOM 2195 O O . THR B 1 16 ? -19.031 -52.781 -2.48 1 63.5 16 THR B O 1
ATOM 2198 N N . GLY B 1 17 ? -17.703 -51.406 -3.666 1 63.91 17 GLY B N 1
ATOM 2199 C CA . GLY B 1 17 ? -16.938 -52.531 -4.172 1 63.91 17 GLY B CA 1
ATOM 2200 C C . GLY B 1 17 ? -17.625 -53.281 -5.312 1 63.91 17 GLY B C 1
ATOM 2201 O O . GLY B 1 17 ? -17.156 -54.312 -5.758 1 63.91 17 GLY B O 1
ATOM 2202 N N . GLN B 1 18 ? -18.672 -52.844 -5.746 1 61.97 18 GLN B N 1
ATOM 2203 C CA . GLN B 1 18 ? -19.438 -53.5 -6.801 1 61.97 18 GLN B CA 1
ATOM 2204 C C . GLN B 1 18 ? -18.844 -53.219 -8.18 1 61.97 18 GLN B C 1
ATOM 2206 O O . GLN B 1 18 ? -19.078 -53.938 -9.133 1 61.97 18 GLN B O 1
ATOM 2211 N N . LEU B 1 19 ? -18.141 -52.188 -8.242 1 66.19 19 LEU B N 1
ATOM 2212 C CA . LEU B 1 19 ? -17.484 -51.75 -9.484 1 66.19 19 LEU B CA 1
ATOM 2213 C C . LEU B 1 19 ? -15.977 -51.75 -9.336 1 66.19 19 LEU B C 1
ATOM 2215 O O . LEU B 1 19 ? -15.453 -51.344 -8.297 1 66.19 19 LEU B O 1
ATOM 2219 N N . GLU B 1 20 ? -15.234 -52.344 -10.273 1 66.62 20 GLU B N 1
ATOM 2220 C CA . GLU B 1 20 ? -13.773 -52.312 -10.312 1 66.62 20 GLU B CA 1
ATOM 2221 C C . GLU B 1 20 ? -13.25 -50.906 -10.492 1 66.62 20 GLU B C 1
ATOM 2223 O O . GLU B 1 20 ? -13.789 -50.125 -11.289 1 66.62 20 GLU B O 1
ATOM 2228 N N . ARG B 1 21 ? -12.453 -50.531 -9.5 1 67.81 21 ARG B N 1
ATOM 2229 C CA . ARG B 1 21 ? -11.852 -49.188 -9.594 1 67.81 21 ARG B CA 1
ATOM 2230 C C . ARG B 1 21 ? -10.438 -49.25 -10.141 1 67.81 21 ARG B C 1
ATOM 2232 O O . ARG B 1 21 ? -9.617 -50.062 -9.656 1 67.81 21 ARG B O 1
ATOM 2239 N N . THR B 1 22 ? -10.281 -48.594 -11.32 1 72.88 22 THR B N 1
ATOM 2240 C CA . THR B 1 22 ? -8.922 -48.469 -11.836 1 72.88 22 THR B CA 1
ATOM 2241 C C . THR B 1 22 ? -8.109 -47.5 -10.977 1 72.88 22 THR B C 1
ATOM 2243 O O . THR B 1 22 ? -8.57 -46.406 -10.648 1 72.88 22 THR B O 1
ATOM 2246 N N . ASN B 1 23 ? -7.109 -48.062 -10.312 1 73 23 ASN B N 1
ATOM 2247 C CA . ASN B 1 23 ? -6.164 -47.219 -9.562 1 73 23 ASN B CA 1
ATOM 2248 C C . ASN B 1 23 ? -4.922 -46.906 -10.383 1 73 23 ASN B C 1
ATOM 2250 O O . ASN B 1 23 ? -4.129 -47.812 -10.695 1 73 23 ASN B O 1
ATOM 2254 N N . ASP B 1 24 ? -4.863 -45.719 -10.891 1 84.06 24 ASP B N 1
ATOM 2255 C CA . ASP B 1 24 ? -3.695 -45.281 -11.641 1 84.06 24 ASP B CA 1
ATOM 2256 C C . ASP B 1 24 ? -2.832 -44.344 -10.797 1 84.06 24 ASP B C 1
ATOM 2258 O O . ASP B 1 24 ? -3.043 -43.125 -10.797 1 84.06 24 ASP B O 1
ATOM 2262 N N . ARG B 1 25 ? -1.884 -44.938 -10.133 1 85 25 ARG B N 1
ATOM 2263 C CA . ARG B 1 25 ? -1.033 -44.219 -9.18 1 85 25 ARG B CA 1
ATOM 2264 C C . ARG B 1 25 ? -0.169 -43.188 -9.891 1 85 25 ARG B C 1
ATOM 2266 O O . ARG B 1 25 ? 0.038 -42.094 -9.383 1 85 25 ARG B O 1
ATOM 2273 N N . GLU B 1 26 ? 0.293 -43.594 -11.055 1 86.88 26 GLU B N 1
ATOM 2274 C CA . GLU B 1 26 ? 1.147 -42.688 -11.812 1 86.88 26 GLU B CA 1
ATOM 2275 C C . GLU B 1 26 ? 0.391 -41.438 -12.211 1 86.88 26 GLU B C 1
ATOM 2277 O O . GLU B 1 26 ? 0.891 -40.312 -12.023 1 86.88 26 GLU B O 1
ATOM 2282 N N . PHE B 1 27 ? -0.843 -41.594 -12.711 1 92.44 27 PHE B N 1
ATOM 2283 C CA . PHE B 1 27 ? -1.651 -40.438 -13.094 1 92.44 27 PHE B CA 1
ATOM 2284 C C . PHE B 1 27 ? -1.979 -39.594 -11.883 1 92.44 27 PHE B C 1
ATOM 2286 O O . PHE B 1 27 ? -1.921 -38.344 -11.961 1 92.44 27 PHE B O 1
ATOM 2293 N N . GLN B 1 28 ? -2.275 -40.219 -10.797 1 92.44 28 GLN B N 1
ATOM 2294 C CA . GLN B 1 28 ? -2.627 -39.5 -9.578 1 92.44 28 GLN B CA 1
ATOM 2295 C C . GLN B 1 28 ? -1.477 -38.625 -9.117 1 92.44 28 GLN B C 1
ATOM 2297 O O . GLN B 1 28 ? -1.699 -37.5 -8.664 1 92.44 28 GLN B O 1
ATOM 2302 N N . GLU B 1 29 ? -0.272 -39.094 -9.266 1 92.94 29 GLU B N 1
ATOM 2303 C CA . GLU B 1 29 ? 0.897 -38.281 -8.898 1 92.94 29 GLU B CA 1
ATOM 2304 C C . GLU B 1 29 ? 1.026 -37.062 -9.781 1 92.94 29 GLU B C 1
ATOM 2306 O O . GLU B 1 29 ? 1.298 -35.969 -9.297 1 92.94 29 GLU B O 1
ATOM 2311 N N . HIS B 1 30 ? 0.858 -37.281 -11.102 1 92.94 30 HIS B N 1
ATOM 2312 C CA . HIS B 1 30 ? 0.92 -36.156 -12.031 1 92.94 30 HIS B CA 1
ATOM 2313 C C . HIS B 1 30 ? -0.163 -35.125 -11.727 1 92.94 30 HIS B C 1
ATOM 2315 O O . HIS B 1 30 ? 0.092 -33.906 -11.766 1 92.94 30 HIS B O 1
ATOM 2321 N N . GLU B 1 31 ? -1.278 -35.625 -11.406 1 95.19 31 GLU B N 1
ATOM 2322 C CA . GLU B 1 31 ? -2.398 -34.719 -11.133 1 95.19 31 GLU B CA 1
ATOM 2323 C C . GLU B 1 31 ? -2.162 -33.906 -9.852 1 95.19 31 GLU B C 1
ATOM 2325 O O . GLU B 1 31 ? -2.441 -32.719 -9.805 1 95.19 31 GLU B O 1
ATOM 2330 N N . VAL B 1 32 ? -1.64 -34.594 -8.883 1 95.5 32 VAL B N 1
ATOM 2331 C CA . VAL B 1 32 ? -1.356 -33.906 -7.617 1 95.5 32 VAL B CA 1
ATOM 2332 C C . VAL B 1 32 ? -0.322 -32.812 -7.84 1 95.5 32 VAL B C 1
ATOM 2334 O O . VAL B 1 32 ? -0.469 -31.703 -7.328 1 95.5 32 VAL B O 1
ATOM 2337 N N . ARG B 1 33 ? 0.738 -33.094 -8.586 1 92.81 33 ARG B N 1
ATOM 2338 C CA . ARG B 1 33 ? 1.775 -32.094 -8.891 1 92.81 33 ARG B CA 1
ATOM 2339 C C . ARG B 1 33 ? 1.203 -30.922 -9.664 1 92.81 33 ARG B C 1
ATOM 2341 O O . ARG B 1 33 ? 1.565 -29.766 -9.414 1 92.81 33 ARG B O 1
ATOM 2348 N N . PHE B 1 34 ? 0.342 -31.234 -10.578 1 95.25 34 PHE B N 1
ATOM 2349 C CA . PHE B 1 34 ? -0.304 -30.188 -11.352 1 95.25 34 PHE B CA 1
ATOM 2350 C C . PHE B 1 34 ? -1.147 -29.281 -10.445 1 95.25 34 PHE B C 1
ATOM 2352 O O . PHE B 1 34 ? -1.066 -28.062 -10.531 1 95.25 34 PHE B O 1
ATOM 2359 N N . LYS B 1 35 ? -1.911 -29.953 -9.594 1 96.69 35 LYS B N 1
ATOM 2360 C CA . LYS B 1 35 ? -2.783 -29.188 -8.711 1 96.69 35 LYS B CA 1
ATOM 2361 C C . LYS B 1 35 ? -1.971 -28.297 -7.766 1 96.69 35 LYS B C 1
ATOM 2363 O O . LYS B 1 35 ? -2.373 -27.172 -7.461 1 96.69 35 LYS B O 1
ATOM 2368 N N . THR B 1 36 ? -0.867 -28.797 -7.316 1 94.38 36 THR B N 1
ATOM 2369 C CA . THR B 1 36 ? 0.028 -28.016 -6.473 1 94.38 36 THR B CA 1
ATOM 2370 C C . THR B 1 36 ? 0.584 -26.812 -7.242 1 94.38 36 THR B C 1
ATOM 2372 O O . THR B 1 36 ? 0.589 -25.688 -6.734 1 94.38 36 THR B O 1
ATOM 2375 N N . MET B 1 37 ? 1.059 -27.016 -8.438 1 93.19 37 MET B N 1
ATOM 2376 C CA . MET B 1 37 ? 1.562 -25.938 -9.289 1 93.19 37 MET B CA 1
ATOM 2377 C C . MET B 1 37 ? 0.477 -24.891 -9.547 1 93.19 37 MET B C 1
ATOM 2379 O O . MET B 1 37 ? 0.739 -23.688 -9.492 1 93.19 37 MET B O 1
ATOM 2383 N N . GLU B 1 38 ? -0.722 -25.406 -9.891 1 95.31 38 GLU B N 1
ATOM 2384 C CA . GLU B 1 38 ? -1.851 -24.516 -10.148 1 95.31 38 GLU B CA 1
ATOM 2385 C C . GLU B 1 38 ? -2.131 -23.609 -8.945 1 95.31 38 GLU B C 1
ATOM 2387 O O . GLU B 1 38 ? -2.23 -22.391 -9.086 1 95.31 38 GLU B O 1
ATOM 2392 N N . LYS B 1 39 ? -2.186 -24.266 -7.789 1 96.19 39 LYS B N 1
ATOM 2393 C CA . LYS B 1 39 ? -2.447 -23.531 -6.559 1 96.19 39 LYS B CA 1
ATOM 2394 C C . LYS B 1 39 ? -1.384 -22.453 -6.324 1 96.19 39 LYS B C 1
ATOM 2396 O O . LYS B 1 39 ? -1.707 -21.297 -6.047 1 96.19 39 LYS B O 1
ATOM 2401 N N . ASN B 1 40 ? -0.125 -22.781 -6.438 1 93.56 40 ASN B N 1
ATOM 2402 C CA . ASN B 1 40 ? 0.979 -21.859 -6.203 1 93.56 40 ASN B CA 1
ATOM 2403 C C . ASN B 1 40 ? 1.007 -20.75 -7.246 1 93.56 40 ASN B C 1
ATOM 2405 O O . ASN B 1 40 ? 1.314 -19.594 -6.926 1 93.56 40 ASN B O 1
ATOM 2409 N N . SER B 1 41 ? 0.703 -21.109 -8.477 1 95.31 41 SER B N 1
ATOM 2410 C CA . SER B 1 41 ? 0.704 -20.125 -9.555 1 95.31 41 SER B CA 1
ATOM 2411 C C . SER B 1 41 ? -0.396 -19.094 -9.352 1 95.31 41 SER B C 1
ATOM 2413 O O . SER B 1 41 ? -0.171 -17.891 -9.547 1 95.31 41 SER B O 1
ATOM 2415 N N . LEU B 1 42 ? -1.547 -19.562 -8.953 1 97.38 42 LEU B N 1
ATOM 2416 C CA . LEU B 1 42 ? -2.656 -18.641 -8.703 1 97.38 42 LEU B CA 1
ATOM 2417 C C . LEU B 1 42 ? -2.369 -17.75 -7.508 1 97.38 42 LEU B C 1
ATOM 2419 O O . LEU B 1 42 ? -2.705 -16.562 -7.52 1 97.38 42 LEU B O 1
ATOM 2423 N N . ALA B 1 43 ? -1.766 -18.344 -6.508 1 96.56 43 ALA B N 1
ATOM 2424 C CA . ALA B 1 43 ? -1.342 -17.547 -5.355 1 96.56 43 ALA B CA 1
ATOM 2425 C C . ALA B 1 43 ? -0.321 -16.5 -5.766 1 96.56 43 ALA B C 1
ATOM 2427 O O . ALA B 1 43 ? -0.406 -15.344 -5.336 1 96.56 43 ALA B O 1
ATOM 2428 N N . LEU B 1 44 ? 0.636 -16.844 -6.59 1 96.5 44 LEU B N 1
ATOM 2429 C CA . LEU B 1 44 ? 1.644 -15.906 -7.07 1 96.5 44 LEU B CA 1
ATOM 2430 C C . LEU B 1 44 ? 0.997 -14.766 -7.844 1 96.5 44 LEU B C 1
ATOM 2432 O O . LEU B 1 44 ? 1.367 -13.602 -7.668 1 96.5 44 LEU B O 1
ATOM 2436 N N . GLN B 1 45 ? 0.097 -15.125 -8.695 1 97.19 45 GLN B N 1
ATOM 2437 C CA . GLN B 1 45 ? -0.618 -14.125 -9.477 1 97.19 45 GLN B CA 1
ATOM 2438 C C . GLN B 1 45 ? -1.282 -13.094 -8.562 1 97.19 45 GLN B C 1
ATOM 2440 O O . GLN B 1 45 ? -1.136 -11.883 -8.773 1 97.19 45 GLN B O 1
ATOM 2445 N N . LYS B 1 46 ? -1.926 -13.578 -7.578 1 97.88 46 LYS B N 1
ATOM 2446 C CA . LYS B 1 46 ? -2.633 -12.719 -6.633 1 97.88 46 LYS B CA 1
ATOM 2447 C C . LYS B 1 46 ? -1.659 -11.852 -5.844 1 97.88 46 LYS B C 1
ATOM 2449 O O . LYS B 1 46 ? -1.844 -10.633 -5.738 1 97.88 46 LYS B O 1
ATOM 2454 N N . GLU B 1 47 ? -0.666 -12.414 -5.277 1 97.62 47 GLU B N 1
ATOM 2455 C CA . GLU B 1 47 ? 0.254 -11.711 -4.387 1 97.62 47 GLU B CA 1
ATOM 2456 C C . GLU B 1 47 ? 1.122 -10.719 -5.164 1 97.62 47 GLU B C 1
ATOM 2458 O O . GLU B 1 47 ? 1.455 -9.648 -4.656 1 97.62 47 GLU B O 1
ATOM 2463 N N . ALA B 1 48 ? 1.52 -11.148 -6.359 1 97.81 48 ALA B N 1
ATOM 2464 C CA . ALA B 1 48 ? 2.299 -10.234 -7.195 1 97.81 48 ALA B CA 1
ATOM 2465 C C . ALA B 1 48 ? 1.507 -8.969 -7.512 1 97.81 48 ALA B C 1
ATOM 2467 O O . ALA B 1 48 ? 2.059 -7.867 -7.504 1 97.81 48 ALA B O 1
ATOM 2468 N N . LYS B 1 49 ? 0.307 -9.148 -7.816 1 98.31 49 LYS B N 1
ATOM 2469 C CA . LYS B 1 49 ? -0.555 -7.996 -8.07 1 98.31 49 LYS B CA 1
ATOM 2470 C C . LYS B 1 49 ? -0.702 -7.133 -6.816 1 98.31 49 LYS B C 1
ATOM 2472 O O . LYS B 1 49 ? -0.637 -5.906 -6.895 1 98.31 49 LYS B O 1
ATOM 2477 N N . SER B 1 50 ? -0.969 -7.781 -5.707 1 98 50 SER B N 1
ATOM 2478 C CA . SER B 1 50 ? -1.115 -7.066 -4.441 1 98 50 SER B CA 1
ATOM 2479 C C . SER B 1 50 ? 0.129 -6.246 -4.121 1 98 50 SER B C 1
ATOM 2481 O O . SER B 1 50 ? 0.027 -5.129 -3.607 1 98 50 SER B O 1
ATOM 2483 N N . TYR B 1 51 ? 1.29 -6.773 -4.434 1 98.19 51 TYR B N 1
ATOM 2484 C CA . TYR B 1 51 ? 2.543 -6.055 -4.238 1 98.19 51 TYR B CA 1
ATOM 2485 C C . TYR B 1 51 ? 2.561 -4.762 -5.043 1 98.19 51 TYR B C 1
ATOM 2487 O O . TYR B 1 51 ? 2.848 -3.689 -4.5 1 98.19 51 TYR B O 1
ATOM 2495 N N . LEU B 1 52 ? 2.248 -4.871 -6.262 1 98 52 LEU B N 1
ATOM 2496 C CA . LEU B 1 52 ? 2.297 -3.697 -7.129 1 98 52 LEU B CA 1
ATOM 2497 C C . LEU B 1 52 ? 1.28 -2.65 -6.684 1 98 52 LEU B C 1
ATOM 2499 O O . LEU B 1 52 ? 1.591 -1.459 -6.633 1 98 52 LEU B O 1
ATOM 2503 N N . ASP B 1 53 ? 0.061 -3.068 -6.344 1 97.69 53 ASP B N 1
ATOM 2504 C CA . ASP B 1 53 ? -0.982 -2.156 -5.887 1 97.69 53 ASP B CA 1
ATOM 2505 C C . ASP B 1 53 ? -0.544 -1.408 -4.629 1 97.69 53 ASP B C 1
ATOM 2507 O O . ASP B 1 53 ? -0.771 -0.203 -4.508 1 97.69 53 ASP B O 1
ATOM 2511 N N . SER B 1 54 ? 0.032 -2.129 -3.734 1 97.25 54 SER B N 1
ATOM 2512 C CA . SER B 1 54 ? 0.49 -1.536 -2.482 1 97.25 54 SER B CA 1
ATOM 2513 C C . SER B 1 54 ? 1.65 -0.575 -2.719 1 97.25 54 SER B C 1
ATOM 2515 O O . SER B 1 54 ? 1.736 0.472 -2.072 1 97.25 54 SER B O 1
ATOM 2517 N N . MET B 1 55 ? 2.541 -0.951 -3.594 1 96.94 55 MET B N 1
ATOM 2518 C CA . MET B 1 55 ? 3.656 -0.082 -3.955 1 96.94 55 MET B CA 1
ATOM 2519 C C . MET B 1 55 ? 3.154 1.236 -4.535 1 96.94 55 MET B C 1
ATOM 2521 O O . MET B 1 55 ? 3.625 2.309 -4.148 1 96.94 55 MET B O 1
ATOM 2525 N N . ARG B 1 56 ? 2.145 1.165 -5.391 1 96.31 56 ARG B N 1
ATOM 2526 C CA . ARG B 1 56 ? 1.537 2.355 -5.98 1 96.31 56 ARG B CA 1
ATOM 2527 C C . ARG B 1 56 ? 0.927 3.248 -4.902 1 96.31 56 ARG B C 1
ATOM 2529 O O . ARG B 1 56 ? 1.125 4.465 -4.914 1 96.31 56 ARG B O 1
ATOM 2536 N N . ALA B 1 57 ? 0.216 2.605 -4.051 1 96.5 57 ALA B N 1
ATOM 2537 C CA . ALA B 1 57 ? -0.437 3.348 -2.975 1 96.5 57 ALA B CA 1
ATOM 2538 C C . ALA B 1 57 ? 0.591 4.023 -2.07 1 96.5 57 ALA B C 1
ATOM 2540 O O . ALA B 1 57 ? 0.394 5.164 -1.64 1 96.5 57 ALA B O 1
ATOM 2541 N N . MET B 1 58 ? 1.668 3.355 -1.837 1 96.38 58 MET B N 1
ATOM 2542 C CA . MET B 1 58 ? 2.713 3.863 -0.954 1 96.38 58 MET B CA 1
ATOM 2543 C C . MET B 1 58 ? 3.391 5.09 -1.561 1 96.38 58 MET B C 1
ATOM 2545 O O . MET B 1 58 ? 3.537 6.117 -0.896 1 96.38 58 MET B O 1
ATOM 2549 N N . THR B 1 59 ? 3.805 5.012 -2.822 1 97.19 59 THR B N 1
ATOM 2550 C CA . THR B 1 59 ? 4.5 6.125 -3.459 1 97.19 59 THR B CA 1
ATOM 2551 C C . THR B 1 59 ? 3.564 7.32 -3.629 1 97.19 59 THR B C 1
ATOM 2553 O O . THR B 1 59 ? 3.984 8.469 -3.482 1 97.19 59 THR B O 1
ATOM 2556 N N . SER B 1 60 ? 2.307 7.039 -3.916 1 97.12 60 SER B N 1
ATOM 2557 C CA . SER B 1 60 ? 1.321 8.109 -4.023 1 97.12 60 SER B CA 1
ATOM 2558 C C . SER B 1 60 ? 1.137 8.828 -2.691 1 97.12 60 SER B C 1
ATOM 2560 O O . SER B 1 60 ? 1.14 10.062 -2.639 1 97.12 60 SER B O 1
ATOM 2562 N N . ALA B 1 61 ? 0.924 8.055 -1.639 1 96.69 61 ALA B N 1
ATOM 2563 C CA . ALA B 1 61 ? 0.787 8.633 -0.304 1 96.69 61 ALA B CA 1
ATOM 2564 C C . ALA B 1 61 ? 2.031 9.43 0.08 1 96.69 61 ALA B C 1
ATOM 2566 O O . ALA B 1 61 ? 1.931 10.508 0.664 1 96.69 61 ALA B O 1
ATOM 2567 N N . GLN B 1 62 ? 3.188 8.891 -0.249 1 97.62 62 GLN B N 1
ATOM 2568 C CA . GLN B 1 62 ? 4.453 9.547 0.045 1 97.62 62 GLN B CA 1
ATOM 2569 C C . GLN B 1 62 ? 4.551 10.898 -0.669 1 97.62 62 GLN B C 1
ATOM 2571 O O . GLN B 1 62 ? 5.016 11.883 -0.089 1 97.62 62 GLN B O 1
ATOM 2576 N N . THR B 1 63 ? 4.094 10.977 -1.875 1 98 63 THR B N 1
ATOM 2577 C CA . THR B 1 63 ? 4.074 12.227 -2.631 1 98 63 THR B CA 1
ATOM 2578 C C . THR B 1 63 ? 3.15 13.25 -1.971 1 98 63 THR B C 1
ATOM 2580 O O . THR B 1 63 ? 3.506 14.422 -1.843 1 98 63 THR B O 1
ATOM 2583 N N . ARG B 1 64 ? 2.031 12.789 -1.515 1 97.38 64 ARG B N 1
ATOM 2584 C CA . ARG B 1 64 ? 1.093 13.688 -0.851 1 97.38 64 ARG B CA 1
ATOM 2585 C C . ARG B 1 64 ? 1.655 14.18 0.478 1 97.38 64 ARG B C 1
ATOM 2587 O O . ARG B 1 64 ? 1.449 15.336 0.854 1 97.38 64 ARG B O 1
ATOM 2594 N N . VAL B 1 65 ? 2.344 13.344 1.148 1 97.25 65 VAL B N 1
ATOM 2595 C CA . VAL B 1 65 ? 3.053 13.758 2.355 1 97.25 65 VAL B CA 1
ATOM 2596 C C . VAL B 1 65 ? 4.047 14.867 2.016 1 97.25 65 VAL B C 1
ATOM 2598 O O . VAL B 1 65 ? 4.086 15.898 2.689 1 97.25 65 VAL B O 1
ATOM 2601 N N . GLY B 1 66 ? 4.848 14.617 0.955 1 96.44 66 GLY B N 1
ATOM 2602 C CA . GLY B 1 66 ? 5.805 15.625 0.531 1 96.44 66 GLY B CA 1
ATOM 2603 C C . GLY B 1 66 ? 5.16 16.953 0.201 1 96.44 66 GLY B C 1
ATOM 2604 O O . GLY B 1 66 ? 5.668 18.016 0.593 1 96.44 66 GLY B O 1
ATOM 2605 N N . GLU B 1 67 ? 4.031 16.922 -0.456 1 95.12 67 GLU B N 1
ATOM 2606 C CA . GLU B 1 67 ? 3.299 18.141 -0.813 1 95.12 67 GLU B CA 1
ATOM 2607 C C . GLU B 1 67 ? 2.795 18.859 0.429 1 95.12 67 GLU B C 1
ATOM 2609 O O . GLU B 1 67 ? 2.918 20.094 0.531 1 95.12 67 GLU B O 1
ATOM 2614 N N . THR B 1 68 ? 2.275 18.125 1.319 1 93.88 68 THR B N 1
ATOM 2615 C CA . THR B 1 68 ? 1.698 18.703 2.525 1 93.88 68 THR B CA 1
ATOM 2616 C C . THR B 1 68 ? 2.787 19.312 3.41 1 93.88 68 THR B C 1
ATOM 2618 O O . THR B 1 68 ? 2.619 20.391 3.959 1 93.88 68 THR B O 1
ATOM 2621 N N . ILE B 1 69 ? 3.904 18.672 3.533 1 92.88 69 ILE B N 1
ATOM 2622 C CA . ILE B 1 69 ? 5.027 19.156 4.324 1 92.88 69 ILE B CA 1
ATOM 2623 C C . ILE B 1 69 ? 5.562 20.453 3.719 1 92.88 69 ILE B C 1
ATOM 2625 O O . ILE B 1 69 ? 5.859 21.406 4.441 1 92.88 69 ILE B O 1
ATOM 2629 N N . ASP B 1 70 ? 5.668 20.438 2.475 1 90.94 70 ASP B N 1
ATOM 2630 C CA . ASP B 1 70 ? 6.148 21.641 1.785 1 90.94 70 ASP B CA 1
ATOM 2631 C C . ASP B 1 70 ? 5.227 22.828 2.037 1 90.94 70 ASP B C 1
ATOM 2633 O O . ASP B 1 70 ? 5.688 23.969 2.174 1 90.94 70 ASP B O 1
ATOM 2637 N N . ASN B 1 71 ? 3.979 22.531 2.141 1 86.25 71 ASN B N 1
ATOM 2638 C CA . ASN B 1 71 ? 2.992 23.578 2.406 1 86.25 71 ASN B CA 1
ATOM 2639 C C . ASN B 1 71 ? 3.137 24.141 3.818 1 86.25 71 ASN B C 1
ATOM 2641 O O . ASN B 1 71 ? 2.752 25.281 4.082 1 86.25 71 ASN B O 1
ATOM 2645 N N . PHE B 1 72 ? 3.738 23.406 4.723 1 81.31 72 PHE B N 1
ATOM 2646 C CA . PHE B 1 72 ? 3.889 23.812 6.117 1 81.31 72 PHE B CA 1
ATOM 2647 C C . PHE B 1 72 ? 5.004 24.844 6.266 1 81.31 72 PHE B C 1
ATOM 2649 O O . PHE B 1 72 ? 4.918 25.734 7.102 1 81.31 72 PHE B O 1
ATOM 2656 N N . TYR B 1 73 ? 6.074 24.469 5.492 1 76.12 73 TYR B N 1
ATOM 2657 C CA . TYR B 1 73 ? 7.27 25.281 5.727 1 76.12 73 TYR B CA 1
ATOM 2658 C C . TYR B 1 73 ? 7.266 26.531 4.859 1 76.12 73 TYR B C 1
ATOM 2660 O O . TYR B 1 73 ? 6.781 26.516 3.727 1 76.12 73 TYR B O 1
ATOM 2668 N N . GLY B 1 74 ? 6.762 27.516 5.125 1 63.72 74 GLY B N 1
ATOM 2669 C CA . GLY B 1 74 ? 6.875 28.781 4.426 1 63.72 74 GLY B CA 1
ATOM 2670 C C . GLY B 1 74 ? 8.242 29 3.793 1 63.72 74 GLY B C 1
ATOM 2671 O O . GLY B 1 74 ? 9.031 28.062 3.688 1 63.72 74 GLY B O 1
ATOM 2672 N N . ASP B 1 75 ? 8.617 30.062 2.998 1 60.75 75 ASP B N 1
ATOM 2673 C CA . ASP B 1 75 ? 9.734 30.328 2.094 1 60.75 75 ASP B CA 1
ATOM 2674 C C . ASP B 1 75 ? 11.062 30.281 2.834 1 60.75 75 ASP B C 1
ATOM 2676 O O . ASP B 1 75 ? 12.109 30.047 2.229 1 60.75 75 ASP B O 1
ATOM 2680 N N . SER B 1 76 ? 11.297 30.75 4.062 1 59.44 76 SER B N 1
ATOM 2681 C CA . SER B 1 76 ? 12.656 31.25 4.199 1 59.44 76 SER B CA 1
ATOM 2682 C C . SER B 1 76 ? 13.469 30.406 5.168 1 59.44 76 SER B C 1
ATOM 2684 O O . SER B 1 76 ? 14.641 30.688 5.43 1 59.44 76 SER B O 1
ATOM 2686 N N . SER B 1 77 ? 13.094 29.109 5.621 1 65.38 77 SER B N 1
ATOM 2687 C CA . SER B 1 77 ? 13.906 28.469 6.652 1 65.38 77 SER B CA 1
ATOM 2688 C C . SER B 1 77 ? 14.562 27.188 6.121 1 65.38 77 SER B C 1
ATOM 2690 O O . SER B 1 77 ? 14.195 26.688 5.062 1 65.38 77 SER B O 1
ATOM 2692 N N . ASP B 1 78 ? 15.867 26.938 6.637 1 69.38 78 ASP B N 1
ATOM 2693 C CA . ASP B 1 78 ? 16.516 25.656 6.363 1 69.38 78 ASP B CA 1
ATOM 2694 C C . ASP B 1 78 ? 15.492 24.531 6.328 1 69.38 78 ASP B C 1
ATOM 2696 O O . ASP B 1 78 ? 15.594 23.609 5.508 1 69.38 78 ASP B O 1
ATOM 2700 N N . ALA B 1 79 ? 14.523 24.656 7.16 1 74.38 79 ALA B N 1
ATOM 2701 C CA . ALA B 1 79 ? 13.461 23.641 7.191 1 74.38 79 ALA B CA 1
ATOM 2702 C C . ALA B 1 79 ? 12.648 23.672 5.902 1 74.38 79 ALA B C 1
ATOM 2704 O O . ALA B 1 79 ? 12.227 22.625 5.41 1 74.38 79 ALA B O 1
ATOM 2705 N N . SER B 1 80 ? 12.672 24.812 5.297 1 83.81 80 SER B N 1
ATOM 2706 C CA . SER B 1 80 ? 11.938 24.953 4.043 1 83.81 80 SER B CA 1
ATOM 2707 C C . SER B 1 80 ? 12.688 24.281 2.891 1 83.81 80 SER B C 1
ATOM 2709 O O . SER B 1 80 ? 12.078 23.656 2.023 1 83.81 80 SER B O 1
ATOM 2711 N N . ILE B 1 81 ? 13.984 24.328 2.951 1 87.62 81 ILE B N 1
ATOM 2712 C CA . ILE B 1 81 ? 14.797 23.719 1.904 1 87.62 81 ILE B CA 1
ATOM 2713 C C . ILE B 1 81 ? 14.703 22.203 1.994 1 87.62 81 ILE B C 1
ATOM 2715 O O . ILE B 1 81 ? 14.539 21.516 0.977 1 87.62 81 ILE B O 1
ATOM 2719 N N . ALA B 1 82 ? 14.781 21.672 3.221 1 89.75 82 ALA B N 1
ATOM 2720 C CA . ALA B 1 82 ? 14.648 20.234 3.432 1 89.75 82 ALA B CA 1
ATOM 2721 C C . ALA B 1 82 ? 13.281 19.75 2.979 1 89.75 82 ALA B C 1
ATOM 2723 O O . ALA B 1 82 ? 13.172 18.703 2.324 1 89.75 82 ALA B O 1
ATOM 2724 N N . ALA B 1 83 ? 12.289 20.5 3.289 1 92.31 83 ALA B N 1
ATOM 2725 C CA . ALA B 1 83 ? 10.914 20.125 2.936 1 92.31 83 ALA B CA 1
ATOM 2726 C C . ALA B 1 83 ? 10.727 20.109 1.421 1 92.31 83 ALA B C 1
ATOM 2728 O O . ALA B 1 83 ? 10.164 19.172 0.867 1 92.31 83 ALA B O 1
ATOM 2729 N N . SER B 1 84 ? 11.25 21.156 0.768 1 93.06 84 SER B N 1
ATOM 2730 C CA . SER B 1 84 ? 11.141 21.234 -0.685 1 93.06 84 SER B CA 1
ATOM 2731 C C . SER B 1 84 ? 11.938 20.125 -1.363 1 93.06 84 SER B C 1
ATOM 2733 O O . SER B 1 84 ? 11.5 19.562 -2.367 1 93.06 84 SER B O 1
ATOM 2735 N N . SER B 1 85 ? 13.094 19.891 -0.814 1 94.56 85 SER B N 1
ATOM 2736 C CA . SER B 1 85 ? 13.922 18.797 -1.34 1 94.56 85 SER B CA 1
ATOM 2737 C C . SER B 1 85 ? 13.219 17.453 -1.183 1 94.56 85 SER B C 1
ATOM 2739 O O . SER B 1 85 ? 13.266 16.625 -2.088 1 94.56 85 SER B O 1
ATOM 2741 N N . TYR B 1 86 ? 12.633 17.25 -0.031 1 96.38 86 TYR B N 1
ATOM 2742 C CA . TYR B 1 86 ? 11.891 16.031 0.205 1 96.38 86 TYR B CA 1
ATOM 2743 C C . TYR B 1 86 ? 10.75 15.875 -0.796 1 96.38 86 TYR B C 1
ATOM 2745 O O . TYR B 1 86 ? 10.57 14.812 -1.393 1 96.38 86 TYR B O 1
ATOM 2753 N N . LYS B 1 87 ? 9.984 16.906 -0.968 1 96.56 87 LYS B N 1
ATOM 2754 C CA . LYS B 1 87 ? 8.891 16.891 -1.933 1 96.56 87 LYS B CA 1
ATOM 2755 C C . LYS B 1 87 ? 9.383 16.5 -3.318 1 96.56 87 LYS B C 1
ATOM 2757 O O . LYS B 1 87 ? 8.812 15.602 -3.949 1 96.56 87 LYS B O 1
ATOM 2762 N N . ARG B 1 88 ? 10.477 17.062 -3.791 1 96.81 88 ARG B N 1
ATOM 2763 C CA . ARG B 1 88 ? 11.031 16.75 -5.102 1 96.81 88 ARG B CA 1
ATOM 2764 C C . ARG B 1 88 ? 11.492 15.297 -5.168 1 96.81 88 ARG B C 1
ATOM 2766 O O . ARG B 1 88 ? 11.242 14.602 -6.152 1 96.81 88 ARG B O 1
ATOM 2773 N N . ALA B 1 89 ? 12.117 14.891 -4.113 1 97.69 89 ALA B N 1
ATOM 2774 C CA . ALA B 1 89 ? 12.648 13.531 -4.059 1 97.69 89 ALA B CA 1
ATOM 2775 C C . ALA B 1 89 ? 11.531 12.5 -4.184 1 97.69 89 ALA B C 1
ATOM 2777 O O . ALA B 1 89 ? 11.641 11.547 -4.961 1 97.69 89 ALA B O 1
ATOM 2778 N N . VAL B 1 90 ? 10.461 12.703 -3.449 1 98 90 VAL B N 1
ATOM 2779 C CA . VAL B 1 90 ? 9.406 11.695 -3.424 1 98 90 VAL B CA 1
ATOM 2780 C C . VAL B 1 90 ? 8.57 11.781 -4.699 1 98 90 VAL B C 1
ATOM 2782 O O . VAL B 1 90 ? 8.039 10.781 -5.176 1 98 90 VAL B O 1
ATOM 2785 N N . GLU B 1 91 ? 8.461 12.977 -5.309 1 97.69 91 GLU B N 1
ATOM 2786 C CA . GLU B 1 91 ? 7.824 13.102 -6.617 1 97.69 91 GLU B CA 1
ATOM 2787 C C . GLU B 1 91 ? 8.617 12.359 -7.691 1 97.69 91 GLU B C 1
ATOM 2789 O O . GLU B 1 91 ? 8.031 11.672 -8.531 1 97.69 91 GLU B O 1
ATOM 2794 N N . GLU B 1 92 ? 9.891 12.523 -7.637 1 97.62 92 GLU B N 1
ATOM 2795 C CA . GLU B 1 92 ? 10.75 11.805 -8.578 1 97.62 92 GLU B CA 1
ATOM 2796 C C . GLU B 1 92 ? 10.664 10.297 -8.359 1 97.62 92 GLU B C 1
ATOM 2798 O O . GLU B 1 92 ? 10.625 9.531 -9.32 1 97.62 92 GLU B O 1
ATOM 2803 N N . LEU B 1 93 ? 10.688 9.93 -7.125 1 96.75 93 LEU B N 1
ATOM 2804 C CA . LEU B 1 93 ? 10.578 8.508 -6.805 1 96.75 93 LEU B CA 1
ATOM 2805 C C . LEU B 1 93 ? 9.266 7.93 -7.324 1 96.75 93 LEU B C 1
ATOM 2807 O O . LEU B 1 93 ? 9.234 6.805 -7.824 1 96.75 93 LEU B O 1
ATOM 2811 N N . ASP B 1 94 ? 8.227 8.68 -7.168 1 97.06 94 ASP B N 1
ATOM 2812 C CA . ASP B 1 94 ? 6.934 8.25 -7.688 1 97.06 94 ASP B CA 1
ATOM 2813 C C . ASP B 1 94 ? 6.984 8.07 -9.203 1 97.06 94 ASP B C 1
ATOM 2815 O O . ASP B 1 94 ? 6.453 7.09 -9.734 1 97.06 94 ASP B O 1
ATOM 2819 N N . GLN B 1 95 ? 7.629 8.977 -9.891 1 96.44 95 GLN B N 1
ATOM 2820 C CA . GLN B 1 95 ? 7.77 8.883 -11.336 1 96.44 95 GLN B CA 1
ATOM 2821 C C . GLN B 1 95 ? 8.617 7.672 -11.727 1 96.44 95 GLN B C 1
ATOM 2823 O O . GLN B 1 95 ? 8.289 6.957 -12.68 1 96.44 95 GLN B O 1
ATOM 2828 N N . ILE B 1 96 ? 9.625 7.406 -11 1 94.62 96 ILE B N 1
ATOM 2829 C CA . ILE B 1 96 ? 10.461 6.23 -11.211 1 94.62 96 ILE B CA 1
ATOM 2830 C C . ILE B 1 96 ? 9.633 4.965 -10.992 1 94.62 96 ILE B C 1
ATOM 2832 O O . ILE B 1 96 ? 9.688 4.031 -11.797 1 94.62 96 ILE B O 1
ATOM 2836 N N . ALA B 1 97 ? 8.867 4.949 -9.891 1 93.75 97 ALA B N 1
ATOM 2837 C CA . ALA B 1 97 ? 8.023 3.793 -9.594 1 93.75 97 ALA B CA 1
ATOM 2838 C C . ALA B 1 97 ? 7.035 3.527 -10.727 1 93.75 97 ALA B C 1
ATOM 2840 O O . ALA B 1 97 ? 6.824 2.377 -11.117 1 93.75 97 ALA B O 1
ATOM 2841 N N . ILE B 1 98 ? 6.523 4.605 -11.336 1 93.44 98 ILE B N 1
ATOM 2842 C CA . ILE B 1 98 ? 5.543 4.473 -12.406 1 93.44 98 ILE B CA 1
ATOM 2843 C C . ILE B 1 98 ? 6.23 3.973 -13.68 1 93.44 98 ILE B C 1
ATOM 2845 O O . ILE B 1 98 ? 5.789 2.996 -14.289 1 93.44 98 ILE B O 1
ATOM 2849 N N . ASN B 1 99 ? 7.34 4.496 -14.023 1 92.94 99 ASN B N 1
ATOM 2850 C CA . ASN B 1 99 ? 7.957 4.273 -15.32 1 92.94 99 ASN B CA 1
ATOM 2851 C C . ASN B 1 99 ? 8.922 3.092 -15.289 1 92.94 99 ASN B C 1
ATOM 2853 O O . ASN B 1 99 ? 9.07 2.381 -16.281 1 92.94 99 ASN B O 1
ATOM 2857 N N . GLU B 1 100 ? 9.531 2.877 -14.148 1 92 100 GLU B N 1
ATOM 2858 C CA . GLU B 1 100 ? 10.625 1.916 -14.102 1 92 100 GLU B CA 1
ATOM 2859 C C . GLU B 1 100 ? 10.258 0.694 -13.266 1 92 100 GLU B C 1
ATOM 2861 O O . GLU B 1 100 ? 11.008 -0.287 -13.227 1 92 100 GLU B O 1
ATOM 2866 N N . LEU B 1 101 ? 9.18 0.754 -12.641 1 92.75 101 LEU B N 1
ATOM 2867 C CA . LEU B 1 101 ? 8.758 -0.413 -11.875 1 92.75 101 LEU B CA 1
ATOM 2868 C C . LEU B 1 101 ? 7.371 -0.877 -12.305 1 92.75 101 LEU B C 1
ATOM 2870 O O . LEU B 1 101 ? 7.211 -1.998 -12.797 1 92.75 101 LEU B O 1
ATOM 2874 N N . ASP B 1 102 ? 6.414 -0.019 -12.258 1 94.69 102 ASP B N 1
ATOM 2875 C CA . ASP B 1 102 ? 5.027 -0.4 -12.523 1 94.69 102 ASP B CA 1
ATOM 2876 C C . ASP B 1 102 ? 4.883 -1.009 -13.914 1 94.69 102 ASP B C 1
ATOM 2878 O O . ASP B 1 102 ? 4.477 -2.164 -14.055 1 94.69 102 ASP B O 1
ATOM 2882 N N . THR B 1 103 ? 5.266 -0.291 -14.984 1 93.44 103 THR B N 1
ATOM 2883 C CA . THR B 1 103 ? 5.078 -0.731 -16.359 1 93.44 103 THR B CA 1
ATOM 2884 C C . THR B 1 103 ? 5.875 -2.004 -16.641 1 93.44 103 THR B C 1
ATOM 2886 O O . THR B 1 103 ? 5.312 -3.012 -17.078 1 93.44 103 THR B O 1
ATOM 2889 N N . PRO B 1 104 ? 7.16 -2.057 -16.281 1 93.81 104 PRO B N 1
ATOM 2890 C CA . PRO B 1 104 ? 7.906 -3.291 -16.531 1 93.81 104 PRO B CA 1
ATOM 2891 C C . PRO B 1 104 ? 7.43 -4.457 -15.672 1 93.81 104 PRO B C 1
ATOM 2893 O O . PRO B 1 104 ? 7.465 -5.609 -16.109 1 93.81 104 PRO B O 1
ATOM 2896 N N . TYR B 1 105 ? 7.008 -4.227 -14.484 1 95.25 105 TYR B N 1
ATOM 2897 C CA . TYR B 1 105 ? 6.488 -5.277 -13.617 1 95.25 105 TYR B CA 1
ATOM 2898 C C . TYR B 1 105 ? 5.227 -5.898 -14.211 1 95.25 105 TYR B C 1
ATOM 2900 O O . TYR B 1 105 ? 5.066 -7.121 -14.195 1 95.25 105 TYR B O 1
ATOM 2908 N N . ARG B 1 106 ? 4.371 -5.07 -14.766 1 95.69 106 ARG B N 1
ATOM 2909 C CA . ARG B 1 106 ? 3.164 -5.574 -15.406 1 95.69 106 ARG B CA 1
ATOM 2910 C C . ARG B 1 106 ? 3.508 -6.445 -16.609 1 95.69 106 ARG B C 1
ATOM 2912 O O . ARG B 1 106 ? 2.98 -7.551 -16.75 1 95.69 106 ARG B O 1
ATOM 2919 N N . THR B 1 107 ? 4.453 -6.035 -17.375 1 93.19 107 THR B N 1
ATOM 2920 C CA . THR B 1 107 ? 4.746 -6.688 -18.656 1 93.19 107 THR B CA 1
ATOM 2921 C C . THR B 1 107 ? 5.605 -7.93 -18.438 1 93.19 107 THR B C 1
ATOM 2923 O O . THR B 1 107 ? 5.484 -8.906 -19.172 1 93.19 107 THR B O 1
ATOM 2926 N N . THR B 1 108 ? 6.477 -7.945 -17.406 1 92.19 108 THR B N 1
ATOM 2927 C CA . THR B 1 108 ? 7.445 -9.031 -17.281 1 92.19 108 THR B CA 1
ATOM 2928 C C . THR B 1 108 ? 7.035 -9.984 -16.156 1 92.19 108 THR B C 1
ATOM 2930 O O . THR B 1 108 ? 7.562 -11.094 -16.062 1 92.19 108 THR B O 1
ATOM 2933 N N . VAL B 1 109 ? 6.098 -9.586 -15.32 1 95 109 VAL B N 1
ATOM 2934 C CA . VAL B 1 109 ? 5.73 -10.438 -14.195 1 95 109 VAL B CA 1
ATOM 2935 C C . VAL B 1 109 ? 4.234 -10.727 -14.234 1 95 109 VAL B C 1
ATOM 2937 O O . VAL B 1 109 ? 3.82 -11.859 -14.484 1 95 109 VAL B O 1
ATOM 2940 N N . LEU B 1 110 ? 3.41 -9.703 -14.203 1 96.5 110 LEU B N 1
ATOM 2941 C CA . LEU B 1 110 ? 1.975 -9.914 -14.047 1 96.5 110 LEU B CA 1
ATOM 2942 C C . LEU B 1 110 ? 1.378 -10.555 -15.297 1 96.5 110 LEU B C 1
ATOM 2944 O O . LEU B 1 110 ? 0.643 -11.539 -15.195 1 96.5 110 LEU B O 1
ATOM 2948 N N . GLU B 1 111 ? 1.693 -10.023 -16.422 1 94.31 111 GLU B N 1
ATOM 2949 C CA . GLU B 1 111 ? 1.096 -10.523 -17.656 1 94.31 111 GLU B CA 1
ATOM 2950 C C . GLU B 1 111 ? 1.526 -11.961 -17.938 1 94.31 111 GLU B C 1
ATOM 2952 O O . GLU B 1 111 ? 0.687 -12.828 -18.172 1 94.31 111 GLU B O 1
ATOM 2957 N N . PRO B 1 112 ? 2.85 -12.289 -17.859 1 93.19 112 PRO B N 1
ATOM 2958 C CA . PRO B 1 112 ? 3.248 -13.68 -18.078 1 93.19 112 PRO B CA 1
ATOM 2959 C C . PRO B 1 112 ? 2.666 -14.641 -17.047 1 93.19 112 PRO B C 1
ATOM 2961 O O . PRO B 1 112 ? 2.211 -15.734 -17.406 1 93.19 112 PRO B O 1
ATOM 2964 N N . VAL B 1 113 ? 2.691 -14.289 -15.805 1 94.62 113 VAL B N 1
ATOM 2965 C CA . VAL B 1 113 ? 2.115 -15.156 -14.773 1 94.62 113 VAL B CA 1
ATOM 2966 C C . VAL B 1 113 ? 0.624 -15.352 -15.047 1 94.62 113 VAL B C 1
ATOM 2968 O O . VAL B 1 113 ? 0.109 -16.469 -14.938 1 94.62 113 VAL B O 1
ATOM 2971 N N . GLY B 1 114 ? -0.039 -14.266 -15.43 1 94.31 114 GLY B N 1
ATOM 2972 C CA . GLY B 1 114 ? -1.45 -14.352 -15.773 1 94.31 114 GLY B CA 1
ATOM 2973 C C . GLY B 1 114 ? -1.722 -15.258 -16.953 1 94.31 114 GLY B C 1
ATOM 2974 O O . GLY B 1 114 ? -2.682 -16.031 -16.953 1 94.31 114 GLY B O 1
ATOM 2975 N N . ARG B 1 115 ? -0.921 -15.148 -18 1 92.38 115 ARG B N 1
ATOM 2976 C CA . ARG B 1 115 ? -1.058 -16 -19.172 1 92.38 115 ARG B CA 1
ATOM 2977 C C . ARG B 1 115 ? -0.851 -17.469 -18.812 1 92.38 115 ARG B C 1
ATOM 2979 O O . ARG B 1 115 ? -1.596 -18.344 -19.266 1 92.38 115 ARG B O 1
ATOM 2986 N N . PHE B 1 116 ? 0.166 -17.734 -18.016 1 92.5 116 PHE B N 1
ATOM 2987 C CA . PHE B 1 116 ? 0.405 -19.094 -17.531 1 92.5 116 PHE B CA 1
ATOM 2988 C C . PHE B 1 116 ? -0.827 -19.641 -16.828 1 92.5 116 PHE B C 1
ATOM 2990 O O . PHE B 1 116 ? -1.27 -20.766 -17.125 1 92.5 116 PHE B O 1
ATOM 2997 N N . CYS B 1 117 ? -1.452 -18.844 -15.992 1 94.25 117 CYS B N 1
ATOM 2998 C CA . CYS B 1 117 ? -2.607 -19.25 -15.195 1 94.25 117 CYS B CA 1
ATOM 2999 C C . CYS B 1 117 ? -3.84 -19.422 -16.078 1 94.25 117 CYS B C 1
ATOM 3001 O O . CYS B 1 117 ? -4.746 -20.188 -15.742 1 94.25 117 CYS B O 1
ATOM 3003 N N . SER B 1 118 ? -3.869 -18.797 -17.25 1 94.38 118 SER B N 1
ATOM 3004 C CA . SER B 1 118 ? -5.043 -18.797 -18.109 1 94.38 118 SER B CA 1
ATOM 3005 C C . SER B 1 118 ? -5.227 -20.156 -18.781 1 94.38 118 SER B C 1
ATOM 3007 O O . SER B 1 118 ? -6.293 -20.453 -19.328 1 94.38 118 SER B O 1
ATOM 3009 N N . TYR B 1 119 ? -4.258 -21.078 -18.672 1 91.75 119 TYR B N 1
ATOM 3010 C CA . TYR B 1 119 ? -4.348 -22.406 -19.266 1 91.75 119 TYR B CA 1
ATOM 3011 C C . TYR B 1 119 ? -5.012 -23.391 -18.312 1 91.75 119 TYR B C 1
ATOM 3013 O O . TYR B 1 119 ? -5.414 -24.484 -18.719 1 91.75 119 TYR B O 1
ATOM 3021 N N . PHE B 1 120 ? -5.09 -22.984 -17.062 1 95 120 PHE B N 1
ATOM 3022 C CA . PHE B 1 120 ? -5.473 -23.953 -16.031 1 95 120 PHE B CA 1
ATOM 3023 C C . PHE B 1 120 ? -6.93 -24.375 -16.203 1 95 120 PHE B C 1
ATOM 3025 O O . PHE B 1 120 ? -7.262 -25.547 -16.031 1 95 120 PHE B O 1
ATOM 3032 N N . PRO B 1 121 ? -7.816 -23.406 -16.609 1 95.25 121 PRO B N 1
ATOM 3033 C CA . PRO B 1 121 ? -9.211 -23.812 -16.781 1 95.25 121 PRO B CA 1
ATOM 3034 C C . PRO B 1 121 ? -9.367 -24.906 -17.844 1 95.25 121 PRO B C 1
ATOM 3036 O O . PRO B 1 121 ? -10.102 -25.875 -17.641 1 95.25 121 PRO B O 1
ATOM 3039 N N . GLU B 1 122 ? -8.688 -24.828 -18.938 1 93.75 122 GLU B N 1
ATOM 3040 C CA . GLU B 1 122 ? -8.781 -25.828 -19.984 1 93.75 122 GLU B CA 1
ATOM 3041 C C . GLU B 1 122 ? -8.195 -27.172 -19.547 1 93.75 122 GLU B C 1
ATOM 3043 O O . GLU B 1 122 ? -8.75 -28.219 -19.844 1 93.75 122 GLU B O 1
ATOM 3048 N N . ILE B 1 123 ? -7.078 -27.109 -18.875 1 94.69 123 ILE B N 1
ATOM 3049 C CA . ILE B 1 123 ? -6.449 -28.312 -18.359 1 94.69 123 ILE B CA 1
ATOM 3050 C C . ILE B 1 123 ? -7.387 -29 -17.359 1 94.69 123 ILE B C 1
ATOM 3052 O O . ILE B 1 123 ? -7.566 -30.219 -17.406 1 94.69 123 ILE B O 1
ATOM 3056 N N . ASN B 1 124 ? -7.957 -28.219 -16.516 1 96.19 124 ASN B N 1
ATOM 3057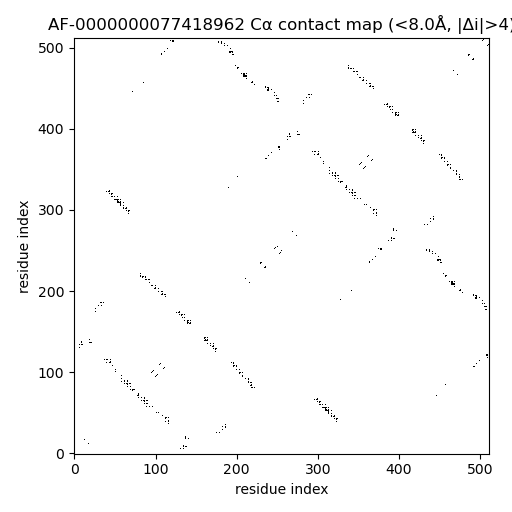 C CA . ASN B 1 124 ? -8.914 -28.75 -15.547 1 96.19 124 ASN B CA 1
ATOM 3058 C C . ASN B 1 124 ? -10.109 -29.391 -16.25 1 96.19 124 ASN B C 1
ATOM 3060 O O . ASN B 1 124 ? -10.617 -30.422 -15.805 1 96.19 124 ASN B O 1
ATOM 3064 N N . ASN B 1 125 ? -10.555 -28.766 -17.344 1 95.25 125 ASN B N 1
ATOM 3065 C CA . ASN B 1 125 ? -11.641 -29.344 -18.125 1 95.25 125 ASN B CA 1
ATOM 3066 C C . ASN B 1 125 ? -11.25 -30.719 -18.672 1 95.25 125 ASN B C 1
ATOM 3068 O O . ASN B 1 125 ? -12.047 -31.656 -18.641 1 95.25 125 ASN B O 1
ATOM 3072 N N . THR B 1 126 ? -10.031 -30.812 -19.172 1 94.69 126 THR B N 1
ATOM 3073 C CA . THR B 1 126 ? -9.531 -32.094 -19.688 1 94.69 126 THR B CA 1
ATOM 3074 C C . THR B 1 126 ? -9.453 -33.125 -18.578 1 94.69 126 THR B C 1
ATOM 3076 O O . THR B 1 126 ? -9.812 -34.281 -18.781 1 94.69 126 THR B O 1
ATOM 3079 N N . LEU B 1 127 ? -9 -32.75 -17.391 1 96.12 127 LEU B N 1
ATOM 3080 C CA . LEU B 1 127 ? -8.93 -33.625 -16.234 1 96.12 127 LEU B CA 1
ATOM 3081 C C . LEU B 1 127 ? -10.312 -34.156 -15.875 1 96.12 127 LEU B C 1
ATOM 3083 O O . LEU B 1 127 ? -10.484 -35.344 -15.641 1 96.12 127 LEU B O 1
ATOM 3087 N N . GLN B 1 128 ? -11.281 -33.25 -15.875 1 95.75 128 GLN B N 1
ATOM 3088 C CA . GLN B 1 128 ? -12.648 -33.625 -15.539 1 95.75 128 GLN B CA 1
ATOM 3089 C C . GLN B 1 128 ? -13.203 -34.625 -16.562 1 95.75 128 GLN B C 1
ATOM 3091 O O . GLN B 1 128 ? -13.852 -35.594 -16.188 1 95.75 128 GLN B O 1
ATOM 3096 N N . LYS B 1 129 ? -12.977 -34.344 -17.812 1 95.44 129 LYS B N 1
ATOM 3097 C CA . LYS B 1 129 ? -13.414 -35.25 -18.859 1 95.44 129 LYS B CA 1
ATOM 3098 C C . LYS B 1 129 ? -12.781 -36.625 -18.688 1 95.44 129 LYS B C 1
ATOM 3100 O O . LYS B 1 129 ? -13.469 -37.656 -18.812 1 95.44 129 LYS B O 1
ATOM 3105 N N . ARG B 1 130 ? -11.5 -36.594 -18.422 1 95.19 130 ARG B N 1
ATOM 3106 C CA . ARG B 1 130 ? -10.82 -37.875 -18.172 1 95.19 130 ARG B CA 1
ATOM 3107 C C . ARG B 1 130 ? -11.5 -38.656 -17.047 1 95.19 130 ARG B C 1
ATOM 3109 O O . ARG B 1 130 ? -11.734 -39.844 -17.172 1 95.19 130 ARG B O 1
ATOM 3116 N N . HIS B 1 131 ? -11.797 -38 -15.93 1 93.69 131 HIS B N 1
ATOM 3117 C CA . HIS B 1 131 ? -12.414 -38.656 -14.781 1 93.69 131 HIS B CA 1
ATOM 3118 C C . HIS B 1 131 ? -13.789 -39.188 -15.141 1 93.69 131 HIS B C 1
ATOM 3120 O O . HIS B 1 131 ? -14.141 -40.312 -14.75 1 93.69 131 HIS B O 1
ATOM 3126 N N . LYS B 1 132 ? -14.539 -38.5 -15.883 1 94.12 132 LYS B N 1
ATOM 3127 C CA . LYS B 1 132 ? -15.867 -38.938 -16.312 1 94.12 132 LYS B CA 1
ATOM 3128 C C . LYS B 1 132 ? -15.781 -40.156 -17.219 1 94.12 132 LYS B C 1
ATOM 3130 O O . LYS B 1 132 ? -16.547 -41.125 -17.062 1 94.12 132 LYS B O 1
ATOM 3135 N N . LYS B 1 133 ? -14.859 -40.031 -18.172 1 95.5 133 LYS B N 1
ATOM 3136 C CA . LYS B 1 133 ? -14.719 -41.125 -19.125 1 95.5 133 LYS B CA 1
ATOM 3137 C C . LYS B 1 133 ? -14.203 -42.406 -18.438 1 95.5 133 LYS B C 1
ATOM 3139 O O . LYS B 1 133 ? -14.547 -43.5 -18.844 1 95.5 133 LYS B O 1
ATOM 3144 N N . LEU B 1 134 ? -13.398 -42.25 -17.406 1 93.38 134 LEU B N 1
ATOM 3145 C CA . LEU B 1 134 ? -12.977 -43.375 -16.609 1 93.38 134 LEU B CA 1
ATOM 3146 C C . LEU B 1 134 ? -14.172 -44.062 -15.961 1 93.38 134 LEU B C 1
ATOM 3148 O O . LEU B 1 134 ? -14.273 -45.281 -15.961 1 93.38 134 LEU B O 1
ATOM 3152 N N . LEU B 1 135 ? -15.094 -43.312 -15.43 1 91.56 135 LEU B N 1
ATOM 3153 C CA . LEU B 1 135 ? -16.297 -43.844 -14.82 1 91.56 135 LEU B CA 1
ATOM 3154 C C . LEU B 1 135 ? -17.125 -44.625 -15.844 1 91.56 135 LEU B C 1
ATOM 3156 O O . LEU B 1 135 ? -17.672 -45.688 -15.539 1 91.56 135 LEU B O 1
ATOM 3160 N N . ASP B 1 136 ? -17.219 -44.062 -17.047 1 93.19 136 ASP B N 1
ATOM 3161 C CA . ASP B 1 136 ? -17.922 -44.75 -18.109 1 93.19 136 ASP B CA 1
ATOM 3162 C C . ASP B 1 136 ? -17.281 -46.094 -18.422 1 93.19 136 ASP B C 1
ATOM 3164 O O . ASP B 1 136 ? -17.984 -47.094 -18.594 1 93.19 136 ASP B O 1
ATOM 3168 N N . TYR B 1 137 ? -16 -46.031 -18.5 1 94.31 137 TYR B N 1
ATOM 3169 C CA . TYR B 1 137 ? -15.258 -47.25 -18.797 1 94.31 137 TYR B CA 1
ATOM 3170 C C . TYR B 1 137 ? -15.453 -48.281 -17.688 1 94.31 137 TYR B C 1
ATOM 3172 O O . TYR B 1 137 ? -15.719 -49.438 -17.969 1 94.31 137 TYR B O 1
ATOM 3180 N N . ASP B 1 138 ? -15.336 -47.844 -16.438 1 91.56 138 ASP B N 1
ATOM 3181 C CA . ASP B 1 138 ? -15.516 -48.75 -15.305 1 91.56 138 ASP B CA 1
ATOM 3182 C C . ASP B 1 138 ? -16.922 -49.375 -15.312 1 91.56 138 ASP B C 1
ATOM 3184 O O . ASP B 1 138 ? -17.078 -50.562 -15.047 1 91.56 138 ASP B O 1
ATOM 3188 N N . ALA B 1 139 ? -17.922 -48.562 -15.586 1 90.31 139 ALA B N 1
ATOM 3189 C CA . ALA B 1 139 ? -19.297 -49.062 -15.656 1 90.31 139 ALA B CA 1
ATOM 3190 C C . ALA B 1 139 ? -19.469 -50.094 -16.766 1 90.31 139 ALA B C 1
ATOM 3192 O O . ALA B 1 139 ? -20.094 -51.125 -16.562 1 90.31 139 ALA B O 1
ATOM 3193 N N . ALA B 1 140 ? -18.859 -49.75 -17.953 1 93.44 140 ALA B N 1
ATOM 3194 C CA . ALA B 1 140 ? -18.953 -50.688 -19.094 1 93.44 140 ALA B CA 1
ATOM 3195 C C . ALA B 1 140 ? -18.234 -52 -18.797 1 93.44 140 ALA B C 1
ATOM 3197 O O . ALA B 1 140 ? -18.719 -53.062 -19.156 1 93.44 140 ALA B O 1
ATOM 3198 N N . ARG B 1 141 ? -17.094 -51.875 -18.172 1 92.56 141 ARG B N 1
ATOM 3199 C CA . ARG B 1 141 ? -16.328 -53.062 -17.797 1 92.56 141 ARG B CA 1
ATOM 3200 C C . ARG B 1 141 ? -17.109 -53.938 -16.828 1 92.56 141 ARG B C 1
ATOM 3202 O O . ARG B 1 141 ? -17.094 -55.156 -16.922 1 92.56 141 ARG B O 1
ATOM 3209 N N . THR B 1 142 ? -17.766 -53.344 -15.891 1 91.56 142 THR B N 1
ATOM 3210 C CA . THR B 1 142 ? -18.578 -54.062 -14.914 1 91.56 142 THR B CA 1
ATOM 3211 C C . THR B 1 142 ? -19.734 -54.781 -15.594 1 91.56 142 THR B C 1
ATOM 3213 O O . THR B 1 142 ? -20.031 -55.938 -15.258 1 91.56 142 THR B O 1
ATOM 3216 N N . LYS B 1 143 ? -20.375 -54.156 -16.562 1 91.69 143 LYS B N 1
ATOM 3217 C CA . LYS B 1 143 ? -21.469 -54.75 -17.328 1 91.69 143 LYS B CA 1
ATOM 3218 C C . LYS B 1 143 ? -21 -56 -18.062 1 91.69 143 LYS B C 1
ATOM 3220 O O . LYS B 1 143 ? -21.688 -57.031 -18.062 1 91.69 143 LYS B O 1
ATOM 3225 N N . VAL B 1 144 ? -19.844 -55.938 -18.688 1 93.5 144 VAL B N 1
ATOM 3226 C CA . VAL B 1 144 ? -19.281 -57.062 -19.391 1 93.5 144 VAL B CA 1
ATOM 3227 C C . VAL B 1 144 ? -19.031 -58.219 -18.422 1 93.5 144 VAL B C 1
ATOM 3229 O O . VAL B 1 144 ? -19.375 -59.375 -18.703 1 93.5 144 VAL B O 1
ATOM 3232 N N . ARG B 1 145 ? -18.406 -57.875 -17.312 1 92.06 145 ARG B N 1
ATOM 3233 C CA . ARG B 1 145 ? -18.109 -58.875 -16.312 1 92.06 145 ARG B CA 1
ATOM 3234 C C . ARG B 1 145 ? -19.375 -59.562 -15.836 1 92.06 145 ARG B C 1
ATOM 3236 O O . ARG B 1 145 ? -19.406 -60.812 -15.75 1 92.06 145 ARG B O 1
ATOM 3243 N N . LYS B 1 146 ? -20.453 -58.875 -15.531 1 91.75 146 LYS B N 1
ATOM 3244 C CA . LYS B 1 146 ? -21.703 -59.438 -15.031 1 91.75 146 LYS B CA 1
ATOM 3245 C C . LYS B 1 146 ? -22.344 -60.375 -16.062 1 91.75 146 LYS B C 1
ATOM 3247 O O . LYS B 1 146 ? -22.844 -61.438 -15.711 1 91.75 146 LYS B O 1
ATOM 3252 N N . LEU B 1 147 ? -22.266 -60 -17.344 1 93.25 147 LEU B N 1
ATOM 3253 C CA . LEU B 1 147 ? -22.859 -60.781 -18.422 1 93.25 147 LEU B CA 1
ATOM 3254 C C . LEU B 1 147 ? -22.031 -62.062 -18.688 1 93.25 147 LEU B C 1
ATOM 3256 O O . LEU B 1 147 ? -22.562 -63.062 -19.125 1 93.25 147 LEU B O 1
ATOM 3260 N N . ALA B 1 148 ? -20.703 -61.938 -18.453 1 90.12 148 ALA B N 1
ATOM 3261 C CA . ALA B 1 148 ? -19.828 -63.094 -18.625 1 90.12 148 ALA B CA 1
ATOM 3262 C C . ALA B 1 148 ? -20.062 -64.125 -17.531 1 90.12 148 ALA B C 1
ATOM 3264 O O . ALA B 1 148 ? -20 -65.312 -17.766 1 90.12 148 ALA B O 1
ATOM 3265 N N . GLU B 1 149 ? -20.391 -63.656 -16.328 1 91.31 149 GLU B N 1
ATOM 3266 C CA . GLU B 1 149 ? -20.625 -64.5 -15.188 1 91.31 149 GLU B CA 1
ATOM 3267 C C . GLU B 1 149 ? -22 -65.188 -15.273 1 91.31 149 GLU B C 1
ATOM 3269 O O . GLU B 1 149 ? -22.172 -66.375 -14.922 1 91.31 149 GLU B O 1
ATOM 3274 N N . LYS B 1 150 ? -22.969 -64.312 -15.672 1 91.31 150 LYS B N 1
ATOM 3275 C CA . LYS B 1 150 ? -24.328 -64.812 -15.844 1 91.31 150 LYS B CA 1
ATOM 3276 C C . LYS B 1 150 ? -24.844 -64.5 -17.25 1 91.31 150 LYS B C 1
ATOM 3278 O O . LYS B 1 150 ? -25.5 -63.469 -17.484 1 91.31 150 LYS B O 1
ATOM 3283 N N . PRO B 1 151 ? -24.594 -65.5 -18.172 1 87.31 151 PRO B N 1
ATOM 3284 C CA . PRO B 1 151 ? -24.969 -65.25 -19.562 1 87.31 151 PRO B CA 1
ATOM 3285 C C . PRO B 1 151 ? -26.469 -65.062 -19.766 1 87.31 151 PRO B C 1
ATOM 3287 O O . PRO B 1 151 ? -27.266 -65.688 -19.062 1 87.31 151 PRO B O 1
ATOM 3290 N N . SER B 1 152 ? -26.688 -64.062 -20.547 1 86.56 152 SER B N 1
ATOM 3291 C CA . SER B 1 152 ? -28.078 -63.844 -20.922 1 86.56 152 SER B CA 1
ATOM 3292 C C . SER B 1 152 ? -28.547 -64.875 -21.969 1 86.56 152 SER B C 1
ATOM 3294 O O . SER B 1 152 ? -27.75 -65.5 -22.625 1 86.56 152 SER B O 1
ATOM 3296 N N . ASP B 1 153 ? -29.859 -64.938 -22.094 1 89.69 153 ASP B N 1
ATOM 3297 C CA . ASP B 1 153 ? -30.453 -65.812 -23.109 1 89.69 153 ASP B CA 1
ATOM 3298 C C . ASP B 1 153 ? -30.203 -65.25 -24.516 1 89.69 153 ASP B C 1
ATOM 3300 O O . ASP B 1 153 ? -30.219 -66 -25.5 1 89.69 153 ASP B O 1
ATOM 3304 N N . ASP B 1 154 ? -29.984 -64 -24.578 1 90.88 154 ASP B N 1
ATOM 3305 C CA . ASP B 1 154 ? -29.641 -63.312 -25.828 1 90.88 154 ASP B CA 1
ATOM 3306 C C . ASP B 1 154 ? -28.125 -63.188 -25.969 1 90.88 154 ASP B C 1
ATOM 3308 O O . ASP B 1 154 ? -27.5 -62.344 -25.344 1 90.88 154 ASP B O 1
ATOM 3312 N N . PRO B 1 155 ? -27.469 -64.062 -26.812 1 83.69 155 PRO B N 1
ATOM 3313 C CA . PRO B 1 155 ? -26.016 -64.062 -26.938 1 83.69 155 PRO B CA 1
ATOM 3314 C C . PRO B 1 155 ? -25.453 -62.719 -27.469 1 83.69 155 PRO B C 1
ATOM 3316 O O . PRO B 1 155 ? -24.281 -62.406 -27.25 1 83.69 155 PRO B O 1
ATOM 3319 N N . SER B 1 156 ? -26.281 -61.938 -28.078 1 92.19 156 SER B N 1
ATOM 3320 C CA . SER B 1 156 ? -25.828 -60.688 -28.656 1 92.19 156 SER B CA 1
ATOM 3321 C C . SER B 1 156 ? -25.578 -59.625 -27.578 1 92.19 156 SER B C 1
ATOM 3323 O O . SER B 1 156 ? -24.891 -58.656 -27.812 1 92.19 156 SER B O 1
ATOM 3325 N N . LYS B 1 157 ? -26.156 -59.875 -26.406 1 92.75 157 LYS B N 1
ATOM 3326 C CA . LYS B 1 157 ? -26.047 -58.906 -25.328 1 92.75 157 LYS B CA 1
ATOM 3327 C C . LYS B 1 157 ? -24.594 -58.75 -24.875 1 92.75 157 LYS B C 1
ATOM 3329 O O . LYS B 1 157 ? -24.109 -57.625 -24.656 1 92.75 157 LYS B O 1
ATOM 3334 N N . LEU B 1 158 ? -23.906 -59.844 -24.75 1 93.25 158 LEU B N 1
ATOM 3335 C CA . LEU B 1 158 ? -22.5 -59.812 -24.312 1 93.25 158 LEU B CA 1
ATOM 3336 C C . LEU B 1 158 ? -21.641 -59.125 -25.375 1 93.25 158 LEU B C 1
ATOM 3338 O O . LEU B 1 158 ? -20.75 -58.344 -25.031 1 93.25 158 LEU B O 1
ATOM 3342 N N . LEU B 1 159 ? -21.922 -59.438 -26.641 1 93.38 159 LEU B N 1
ATOM 3343 C CA . LEU B 1 159 ? -21.156 -58.844 -27.719 1 93.38 159 LEU B CA 1
ATOM 3344 C C . LEU B 1 159 ? -21.328 -57.312 -27.75 1 93.38 159 LEU B C 1
ATOM 3346 O O . LEU B 1 159 ? -20.359 -56.594 -27.969 1 93.38 159 LEU B O 1
ATOM 3350 N N . ARG B 1 160 ? -22.516 -56.844 -27.5 1 94.94 160 ARG B N 1
ATOM 3351 C CA . ARG B 1 160 ? -22.797 -55.406 -27.453 1 94.94 160 ARG B CA 1
ATOM 3352 C C . ARG B 1 160 ? -22.094 -54.75 -26.266 1 94.94 160 ARG B C 1
ATOM 3354 O O . ARG B 1 160 ? -21.531 -53.688 -26.406 1 94.94 160 ARG B O 1
ATOM 3361 N N . ALA B 1 161 ? -22.125 -55.375 -25.156 1 94.88 161 ALA B N 1
ATOM 3362 C CA . ALA B 1 161 ? -21.484 -54.844 -23.969 1 94.88 161 ALA B CA 1
ATOM 3363 C C . ALA B 1 161 ? -19.969 -54.75 -24.156 1 94.88 161 ALA B C 1
ATOM 3365 O O . ALA B 1 161 ? -19.344 -53.781 -23.703 1 94.88 161 ALA B O 1
ATOM 3366 N N . GLU B 1 162 ? -19.391 -55.719 -24.781 1 95.38 162 GLU B N 1
ATOM 3367 C CA . GLU B 1 162 ? -17.953 -55.719 -25.047 1 95.38 162 GLU B CA 1
ATOM 3368 C C . GLU B 1 162 ? -17.562 -54.594 -25.984 1 95.38 162 GLU B C 1
ATOM 3370 O O . GLU B 1 162 ? -16.531 -53.938 -25.797 1 95.38 162 GLU B O 1
ATOM 3375 N N . ARG B 1 163 ? -18.391 -54.406 -26.984 1 96.56 163 ARG B N 1
ATOM 3376 C CA . ARG B 1 163 ? -18.141 -53.281 -27.906 1 96.56 163 ARG B CA 1
ATOM 3377 C C . ARG B 1 163 ? -18.219 -51.938 -27.188 1 96.56 163 ARG B C 1
ATOM 3379 O O . ARG B 1 163 ? -17.391 -51.062 -27.422 1 96.56 163 ARG B O 1
ATOM 3386 N N . GLU B 1 164 ? -19.203 -51.812 -26.328 1 96.19 164 GLU B N 1
ATOM 3387 C CA . GLU B 1 164 ? -19.359 -50.594 -25.547 1 96.19 164 GLU B CA 1
ATOM 3388 C C . GLU B 1 164 ? -18.156 -50.375 -24.625 1 96.19 164 GLU B C 1
ATOM 3390 O O . GLU B 1 164 ? -17.688 -49.25 -24.5 1 96.19 164 GLU B O 1
ATOM 3395 N N . SER B 1 165 ? -17.688 -51.406 -24.047 1 95.81 165 SER B N 1
ATOM 3396 C CA . SER B 1 165 ? -16.531 -51.312 -23.156 1 95.81 165 SER B CA 1
ATOM 3397 C C . SER B 1 165 ? -15.273 -50.906 -23.922 1 95.81 165 SER B C 1
ATOM 3399 O O . SER B 1 165 ? -14.5 -50.062 -23.438 1 95.81 165 SER B O 1
ATOM 3401 N N . LYS B 1 166 ? -15.117 -51.5 -25.062 1 96.75 166 LYS B N 1
ATOM 3402 C CA . LYS B 1 166 ? -13.961 -51.156 -25.891 1 96.75 166 LYS B CA 1
ATOM 3403 C C . LYS B 1 166 ? -13.977 -49.688 -26.312 1 96.75 166 LYS B C 1
ATOM 3405 O O . LYS B 1 166 ? -12.945 -49.031 -26.297 1 96.75 166 LYS B O 1
ATOM 3410 N N . GLU B 1 167 ? -15.125 -49.281 -26.656 1 97.25 167 GLU B N 1
ATOM 3411 C CA . GLU B 1 167 ? -15.273 -47.875 -27.031 1 97.25 167 GLU B CA 1
ATOM 3412 C C . GLU B 1 167 ? -15.031 -46.938 -25.859 1 97.25 167 GLU B C 1
ATOM 3414 O O . GLU B 1 167 ? -14.352 -45.906 -25.984 1 97.25 167 GLU B O 1
ATOM 3419 N N . ALA B 1 168 ? -15.594 -47.25 -24.719 1 96.06 168 ALA B N 1
ATOM 3420 C CA . ALA B 1 168 ? -15.406 -46.438 -23.516 1 96.06 168 ALA B CA 1
ATOM 3421 C C . ALA B 1 168 ? -13.93 -46.406 -23.109 1 96.06 168 ALA B C 1
ATOM 3423 O O . ALA B 1 168 ? -13.43 -45.344 -22.688 1 96.06 168 ALA B O 1
ATOM 3424 N N . LYS B 1 169 ? -13.234 -47.5 -23.25 1 95.56 169 LYS B N 1
ATOM 3425 C CA . LYS B 1 169 ? -11.805 -47.562 -22.953 1 95.56 169 LYS B CA 1
ATOM 3426 C C . LYS B 1 169 ? -11.008 -46.656 -23.891 1 95.56 169 LYS B C 1
ATOM 3428 O O . LYS B 1 169 ? -10.141 -45.906 -23.438 1 95.56 169 LYS B O 1
ATOM 3433 N N . ARG B 1 170 ? -11.352 -46.75 -25.125 1 97 170 ARG B N 1
ATOM 3434 C CA . ARG B 1 170 ? -10.648 -45.969 -26.125 1 97 170 ARG B CA 1
ATOM 3435 C C . ARG B 1 170 ? -10.773 -44.469 -25.828 1 97 170 ARG B C 1
ATOM 3437 O O . ARG B 1 170 ? -9.781 -43.75 -25.875 1 97 170 ARG B O 1
ATOM 3444 N N . VAL B 1 171 ? -11.914 -44 -25.531 1 96.5 171 VAL B N 1
ATOM 3445 C CA . VAL B 1 171 ? -12.164 -42.594 -25.266 1 96.5 171 VAL B CA 1
ATOM 3446 C C . VAL B 1 171 ? -11.438 -42.156 -24 1 96.5 171 VAL B C 1
ATOM 3448 O O . VAL B 1 171 ? -10.773 -41.125 -23.969 1 96.5 171 VAL B O 1
ATOM 3451 N N . PHE B 1 172 ? -11.547 -43 -22.969 1 95.06 172 PHE B N 1
ATOM 3452 C CA . PHE B 1 172 ? -10.844 -42.75 -21.719 1 95.06 172 PHE B CA 1
ATOM 3453 C C . PHE B 1 172 ? -9.344 -42.656 -21.953 1 95.06 172 PHE B C 1
ATOM 3455 O O . PHE B 1 172 ? -8.695 -41.719 -21.5 1 95.06 172 PHE B O 1
ATOM 3462 N N . GLU B 1 173 ? -8.789 -43.594 -22.688 1 94.62 173 GLU B N 1
ATOM 3463 C CA . GLU B 1 173 ? -7.344 -43.688 -22.891 1 94.62 173 GLU B CA 1
ATOM 3464 C C . GLU B 1 173 ? -6.816 -42.5 -23.688 1 94.62 173 GLU B C 1
ATOM 3466 O O . GLU B 1 173 ? -5.68 -42.062 -23.5 1 94.62 173 GLU B O 1
ATOM 3471 N N . ALA B 1 174 ? -7.629 -42.031 -24.547 1 94.44 174 ALA B N 1
ATOM 3472 C CA . ALA B 1 174 ? -7.219 -40.844 -25.312 1 94.44 174 ALA B CA 1
ATOM 3473 C C . ALA B 1 174 ? -6.902 -39.688 -24.375 1 94.44 174 ALA B C 1
ATOM 3475 O O . ALA B 1 174 ? -5.852 -39.031 -24.516 1 94.44 174 ALA B O 1
ATOM 3476 N N . TYR B 1 175 ? -7.785 -39.438 -23.438 1 93.56 175 TYR B N 1
ATOM 3477 C CA . TYR B 1 175 ? -7.566 -38.375 -22.453 1 93.56 175 TYR B CA 1
ATOM 3478 C C . TYR B 1 175 ? -6.453 -38.719 -21.484 1 93.56 175 TYR B C 1
ATOM 3480 O O . TYR B 1 175 ? -5.57 -37.906 -21.203 1 93.56 175 TYR B O 1
ATOM 3488 N N . ASN B 1 176 ? -6.484 -39.938 -21.062 1 92.81 176 ASN B N 1
ATOM 3489 C CA . ASN B 1 176 ? -5.52 -40.406 -20.078 1 92.81 176 ASN B CA 1
ATOM 3490 C C . ASN B 1 176 ? -4.094 -40.344 -20.609 1 92.81 176 ASN B C 1
ATOM 3492 O O . ASN B 1 176 ? -3.189 -39.844 -19.922 1 92.81 176 ASN B O 1
ATOM 3496 N N . ASP B 1 177 ? -3.916 -40.812 -21.812 1 92.81 177 ASP B N 1
ATOM 3497 C CA . ASP B 1 177 ? -2.59 -40.844 -22.422 1 92.81 177 ASP B CA 1
ATOM 3498 C C . ASP B 1 177 ? -2.068 -39.406 -22.672 1 92.81 177 ASP B C 1
ATOM 3500 O O . ASP B 1 177 ? -0.895 -39.125 -22.422 1 92.81 177 ASP B O 1
ATOM 3504 N N . SER B 1 178 ? -2.943 -38.625 -23.141 1 92.38 178 SER B N 1
ATOM 3505 C CA . SER B 1 178 ? -2.57 -37.219 -23.375 1 92.38 178 SER B CA 1
ATOM 3506 C C . SER B 1 178 ? -2.131 -36.531 -22.078 1 92.38 178 SER B C 1
ATOM 3508 O O . SER B 1 178 ? -1.085 -35.875 -22.047 1 92.38 178 SER B O 1
ATOM 3510 N N . LEU B 1 179 ? -2.879 -36.688 -21.031 1 94.62 179 LEU B N 1
ATOM 3511 C CA . LEU B 1 179 ? -2.584 -36.062 -19.734 1 94.62 179 LEU B CA 1
ATOM 3512 C C . LEU B 1 179 ? -1.307 -36.656 -19.141 1 94.62 179 LEU B C 1
ATOM 3514 O O . LEU B 1 179 ? -0.458 -35.906 -18.641 1 94.62 179 LEU B O 1
ATOM 3518 N N . ASN B 1 180 ? -1.132 -37.906 -19.219 1 92.38 180 ASN B N 1
ATOM 3519 C CA . ASN B 1 180 ? 0.054 -38.562 -18.672 1 92.38 180 ASN B CA 1
ATOM 3520 C C . ASN B 1 180 ? 1.321 -38.125 -19.391 1 92.38 180 ASN B C 1
ATOM 3522 O O . ASN B 1 180 ? 2.391 -38.031 -18.781 1 92.38 180 ASN B O 1
ATOM 3526 N N . ARG B 1 181 ? 1.163 -37.781 -20.609 1 91.94 181 ARG B N 1
ATOM 3527 C CA . ARG B 1 181 ? 2.301 -37.375 -21.406 1 91.94 181 ARG B CA 1
ATOM 3528 C C . ARG B 1 181 ? 2.604 -35.875 -21.203 1 91.94 181 ARG B C 1
ATOM 3530 O O . ARG B 1 181 ? 3.764 -35.5 -21.031 1 91.94 181 ARG B O 1
ATOM 3537 N N . GLU B 1 182 ? 1.594 -35.094 -21.094 1 93.12 182 GLU B N 1
ATOM 3538 C CA . GLU B 1 182 ? 1.789 -33.656 -21.25 1 93.12 182 GLU B CA 1
ATOM 3539 C C . GLU B 1 182 ? 1.833 -32.969 -19.906 1 93.12 182 GLU B C 1
ATOM 3541 O O . GLU B 1 182 ? 2.42 -31.891 -19.781 1 93.12 182 GLU B O 1
ATOM 3546 N N . LEU B 1 183 ? 1.247 -33.562 -18.891 1 93.5 183 LEU B N 1
ATOM 3547 C CA . LEU B 1 183 ? 1.252 -32.906 -17.594 1 93.5 183 LEU B CA 1
ATOM 3548 C C . LEU B 1 183 ? 2.676 -32.719 -17.078 1 93.5 183 LEU B C 1
ATOM 3550 O O . LEU B 1 183 ? 3.059 -31.641 -16.656 1 93.5 183 LEU B O 1
ATOM 3554 N N . PRO B 1 184 ? 3.473 -33.781 -17.109 1 91.44 184 PRO B N 1
ATOM 3555 C CA . PRO B 1 184 ? 4.852 -33.594 -16.656 1 91.44 184 PRO B CA 1
ATOM 3556 C C . PRO B 1 184 ? 5.613 -32.562 -17.453 1 91.44 184 PRO B C 1
ATOM 3558 O O . PRO B 1 184 ? 6.422 -31.797 -16.906 1 91.44 184 PRO B O 1
ATOM 3561 N N . ASP B 1 185 ? 5.34 -32.469 -18.766 1 89.62 185 ASP B N 1
ATOM 3562 C CA . ASP B 1 185 ? 5.973 -31.469 -19.625 1 89.62 185 ASP B CA 1
ATOM 3563 C C . ASP B 1 185 ? 5.594 -30.062 -19.188 1 89.62 185 ASP B C 1
ATOM 3565 O O . ASP B 1 185 ? 6.449 -29.172 -19.109 1 89.62 185 ASP B O 1
ATOM 3569 N N . LEU B 1 186 ? 4.371 -29.938 -18.953 1 90.19 186 LEU B N 1
ATOM 3570 C CA . LEU B 1 186 ? 3.887 -28.641 -18.484 1 90.19 186 LEU B CA 1
ATOM 3571 C C . LEU B 1 186 ? 4.555 -28.25 -17.172 1 90.19 186 LEU B C 1
ATOM 3573 O O . LEU B 1 186 ? 4.992 -27.109 -17 1 90.19 186 LEU B O 1
ATOM 3577 N N . ILE B 1 187 ? 4.648 -29.156 -16.266 1 88.62 187 ILE B N 1
ATOM 3578 C CA . ILE B 1 187 ? 5.238 -28.906 -14.953 1 88.62 187 ILE B CA 1
ATOM 3579 C C . ILE B 1 187 ? 6.711 -28.531 -15.109 1 88.62 187 ILE B C 1
ATOM 3581 O O . ILE B 1 187 ? 7.195 -27.609 -14.461 1 88.62 187 ILE B O 1
ATOM 3585 N N . ASP B 1 188 ? 7.375 -29.141 -16 1 86.94 188 ASP B N 1
ATOM 3586 C CA . ASP B 1 188 ? 8.789 -28.859 -16.234 1 86.94 188 ASP B CA 1
ATOM 3587 C C . ASP B 1 188 ? 8.977 -27.5 -16.891 1 86.94 188 ASP B C 1
ATOM 3589 O O . ASP B 1 188 ? 10 -26.828 -16.672 1 86.94 188 ASP B O 1
ATOM 3593 N N . LEU B 1 189 ? 7.996 -27.109 -17.703 1 85.12 189 LEU B N 1
ATOM 3594 C CA . LEU B 1 189 ? 8.078 -25.844 -18.422 1 85.12 189 LEU B CA 1
ATOM 3595 C C . LEU B 1 189 ? 7.863 -24.672 -17.469 1 85.12 189 LEU B C 1
ATOM 3597 O O . LEU B 1 189 ? 8.18 -23.531 -17.797 1 85.12 189 LEU B O 1
ATOM 3601 N N . ARG B 1 190 ? 7.406 -24.984 -16.297 1 85.88 190 ARG B N 1
ATOM 3602 C CA . ARG B 1 190 ? 7.121 -23.922 -15.344 1 85.88 190 ARG B CA 1
ATOM 3603 C C . ARG B 1 190 ? 8.391 -23.141 -14.992 1 85.88 190 ARG B C 1
ATOM 3605 O O . ARG B 1 190 ? 8.359 -21.922 -14.852 1 85.88 190 ARG B O 1
ATOM 3612 N N . ILE B 1 191 ? 9.516 -23.875 -14.891 1 83.81 191 ILE B N 1
ATOM 3613 C CA . ILE B 1 191 ? 10.75 -23.266 -14.398 1 83.81 191 ILE B CA 1
ATOM 3614 C C . ILE B 1 191 ? 11.328 -22.344 -15.461 1 83.81 191 ILE B C 1
ATOM 3616 O O . ILE B 1 191 ? 11.508 -21.141 -15.227 1 83.81 191 ILE B O 1
ATOM 3620 N N . PRO B 1 192 ? 11.508 -22.797 -16.625 1 84.94 192 PRO B N 1
ATOM 3621 C CA . PRO B 1 192 ? 12.062 -21.875 -17.625 1 84.94 192 PRO B CA 1
ATOM 3622 C C . PRO B 1 192 ? 11.109 -20.719 -17.953 1 84.94 192 PRO B C 1
ATOM 3624 O O . PRO B 1 192 ? 11.555 -19.656 -18.359 1 84.94 192 PRO B O 1
ATOM 3627 N N . TYR B 1 193 ? 9.836 -20.891 -17.75 1 87.06 193 TYR B N 1
ATOM 3628 C CA . TYR B 1 193 ? 8.852 -19.844 -18 1 87.06 193 TYR B CA 1
ATOM 3629 C C . TYR B 1 193 ? 8.891 -18.781 -16.906 1 87.06 193 TYR B C 1
ATOM 3631 O O . TYR B 1 193 ? 8.852 -17.578 -17.203 1 87.06 193 TYR B O 1
ATOM 3639 N N . LEU B 1 194 ? 9.023 -19.219 -15.664 1 88 194 LEU B N 1
ATOM 3640 C CA . LEU B 1 194 ? 8.836 -18.297 -14.547 1 88 194 LEU B CA 1
ATOM 3641 C C . LEU B 1 194 ? 10.172 -17.734 -14.07 1 88 194 LEU B C 1
ATOM 3643 O O . LEU B 1 194 ? 10.211 -16.703 -13.398 1 88 194 LEU B O 1
ATOM 3647 N N . ASP B 1 195 ? 11.281 -18.375 -14.445 1 87.81 195 ASP B N 1
ATOM 3648 C CA . ASP B 1 195 ? 12.602 -17.953 -14 1 87.81 195 ASP B CA 1
ATOM 3649 C C . ASP B 1 195 ? 12.898 -16.516 -14.43 1 87.81 195 ASP B C 1
ATOM 3651 O O . ASP B 1 195 ? 13.297 -15.695 -13.609 1 87.81 195 ASP B O 1
ATOM 3655 N N . PRO B 1 196 ? 12.664 -16.219 -15.672 1 88.44 196 PRO B N 1
ATOM 3656 C CA . PRO B 1 196 ? 12.922 -14.828 -16.078 1 88.44 196 PRO B CA 1
ATOM 3657 C C . PRO B 1 196 ? 12 -13.828 -15.391 1 88.44 196 PRO B C 1
ATOM 3659 O O . PRO B 1 196 ? 12.406 -12.695 -15.125 1 88.44 196 PRO B O 1
ATOM 3662 N N . CYS B 1 197 ? 10.742 -14.227 -15.18 1 90.38 197 CYS B N 1
ATOM 3663 C CA . CYS B 1 197 ? 9.812 -13.367 -14.461 1 90.38 197 CYS B CA 1
ATOM 3664 C C . CYS B 1 197 ? 10.305 -13.094 -13.039 1 90.38 197 CYS B C 1
ATOM 3666 O O . CYS B 1 197 ? 10.266 -11.953 -12.578 1 90.38 197 CYS B O 1
ATOM 3668 N N . PHE B 1 198 ? 10.789 -14.141 -12.438 1 91.94 198 PHE B N 1
ATOM 3669 C CA . PHE B 1 198 ? 11.32 -14.039 -11.086 1 91.94 198 PHE B CA 1
ATOM 3670 C C . PHE B 1 198 ? 12.516 -13.102 -11.039 1 91.94 198 PHE B C 1
ATOM 3672 O O . PHE B 1 198 ? 12.586 -12.211 -10.188 1 91.94 198 PHE B O 1
ATOM 3679 N N . GLU B 1 199 ? 13.344 -13.281 -11.891 1 90.5 199 GLU B N 1
ATOM 3680 C CA . GLU B 1 199 ? 14.531 -12.438 -11.953 1 90.5 199 GLU B CA 1
ATOM 3681 C C . GLU B 1 199 ? 14.164 -10.977 -12.188 1 90.5 199 GLU B C 1
ATOM 3683 O O . GLU B 1 199 ? 14.695 -10.078 -11.523 1 90.5 199 GLU B O 1
ATOM 3688 N N . ALA B 1 200 ? 13.281 -10.75 -13.148 1 91.75 200 ALA B N 1
ATOM 3689 C CA . ALA B 1 200 ? 12.82 -9.391 -13.422 1 91.75 200 ALA B CA 1
ATOM 3690 C C . ALA B 1 200 ? 12.211 -8.758 -12.172 1 91.75 200 ALA B C 1
ATOM 3692 O O . ALA B 1 200 ? 12.492 -7.602 -11.859 1 91.75 200 ALA B O 1
ATOM 3693 N N . MET B 1 201 ? 11.453 -9.523 -11.477 1 94.75 201 MET B N 1
ATOM 3694 C CA . MET B 1 201 ? 10.789 -9.039 -10.266 1 94.75 201 MET B CA 1
ATOM 3695 C C . MET B 1 201 ? 11.812 -8.562 -9.242 1 94.75 201 MET B C 1
ATOM 3697 O O . MET B 1 201 ? 11.695 -7.449 -8.719 1 94.75 201 MET B O 1
ATOM 3701 N N . VAL B 1 202 ? 12.789 -9.352 -9 1 94.62 202 VAL B N 1
ATOM 3702 C CA . VAL B 1 202 ? 13.797 -9.031 -7.996 1 94.62 202 VAL B CA 1
ATOM 3703 C C . VAL B 1 202 ? 14.578 -7.793 -8.422 1 94.62 202 VAL B C 1
ATOM 3705 O O . VAL B 1 202 ? 14.82 -6.887 -7.621 1 94.62 202 VAL B O 1
ATOM 3708 N N . ARG B 1 203 ? 14.891 -7.703 -9.648 1 93.06 203 ARG B N 1
ATOM 3709 C CA . ARG B 1 203 ? 15.672 -6.586 -10.156 1 93.06 203 ARG B CA 1
ATOM 3710 C C . ARG B 1 203 ? 14.883 -5.281 -10.078 1 93.06 203 ARG B C 1
ATOM 3712 O O . ARG B 1 203 ? 15.438 -4.238 -9.727 1 93.06 203 ARG B O 1
ATOM 3719 N N . LEU B 1 204 ? 13.648 -5.387 -10.461 1 94.94 204 LEU B N 1
ATOM 3720 C CA . LEU B 1 204 ? 12.805 -4.203 -10.414 1 94.94 204 LEU B CA 1
ATOM 3721 C C . LEU B 1 204 ? 12.633 -3.719 -8.977 1 94.94 204 LEU B C 1
ATOM 3723 O O . LEU B 1 204 ? 12.703 -2.516 -8.711 1 94.94 204 LEU B O 1
ATOM 3727 N N . GLN B 1 205 ? 12.398 -4.637 -8.039 1 96 205 GLN B N 1
ATOM 3728 C CA . GLN B 1 205 ? 12.281 -4.285 -6.625 1 96 205 GLN B CA 1
ATOM 3729 C C . GLN B 1 205 ? 13.57 -3.664 -6.098 1 96 205 GLN B C 1
ATOM 3731 O O . GLN B 1 205 ? 13.539 -2.67 -5.371 1 96 205 GLN B O 1
ATOM 3736 N N . LEU B 1 206 ? 14.711 -4.266 -6.512 1 95.44 206 LEU B N 1
ATOM 3737 C CA . LEU B 1 206 ? 16.016 -3.758 -6.102 1 95.44 206 LEU B CA 1
ATOM 3738 C C . LEU B 1 206 ? 16.219 -2.332 -6.602 1 95.44 206 LEU B C 1
ATOM 3740 O O . LEU B 1 206 ? 16.656 -1.463 -5.848 1 95.44 206 LEU B O 1
ATOM 3744 N N . LYS B 1 207 ? 15.883 -2.104 -7.785 1 94.5 207 LYS B N 1
ATOM 3745 C CA . LYS B 1 207 ? 16.047 -0.776 -8.375 1 94.5 207 LYS B CA 1
ATOM 3746 C C . LYS B 1 207 ? 15.195 0.258 -7.641 1 94.5 207 LYS B C 1
ATOM 3748 O O . LYS B 1 207 ? 15.625 1.397 -7.449 1 94.5 207 LYS B O 1
ATOM 3753 N N . PHE B 1 208 ? 14.016 -0.116 -7.258 1 96.56 208 PHE B N 1
ATOM 3754 C CA . PHE B 1 208 ? 13.148 0.79 -6.52 1 96.56 208 PHE B CA 1
ATOM 3755 C C . PHE B 1 208 ? 13.773 1.169 -5.18 1 96.56 208 PHE B C 1
ATOM 3757 O O . PHE B 1 208 ? 13.781 2.342 -4.805 1 96.56 208 PHE B O 1
ATOM 3764 N N . HIS B 1 209 ? 14.281 0.195 -4.477 1 96.69 209 HIS B N 1
ATOM 3765 C CA . HIS B 1 209 ? 14.93 0.463 -3.199 1 96.69 209 HIS B CA 1
ATOM 3766 C C . HIS B 1 209 ? 16.188 1.299 -3.385 1 96.69 209 HIS B C 1
ATOM 3768 O O . HIS B 1 209 ? 16.484 2.184 -2.576 1 96.69 209 HIS B O 1
ATOM 3774 N N . GLU B 1 210 ? 16.891 1.006 -4.434 1 96.31 210 GLU B N 1
ATOM 3775 C CA . GLU B 1 210 ? 18.094 1.781 -4.75 1 96.31 210 GLU B CA 1
ATOM 3776 C C . GLU B 1 210 ? 17.75 3.244 -5.016 1 96.31 210 GLU B C 1
ATOM 3778 O O . GLU B 1 210 ? 18.406 4.148 -4.496 1 96.31 210 GLU B O 1
ATOM 3783 N N . SER B 1 211 ? 16.75 3.467 -5.801 1 96.56 211 SER B N 1
ATOM 3784 C CA . SER B 1 211 ? 16.312 4.82 -6.137 1 96.56 211 SER B CA 1
ATOM 3785 C C . SER B 1 211 ? 15.844 5.574 -4.898 1 96.56 211 SER B C 1
ATOM 3787 O O . SER B 1 211 ? 16.156 6.754 -4.73 1 96.56 211 SER B O 1
ATOM 3789 N N . GLY B 1 212 ? 15.078 4.863 -4.055 1 96.94 212 GLY B N 1
ATOM 3790 C CA . GLY B 1 212 ? 14.648 5.484 -2.812 1 96.94 212 GLY B CA 1
ATOM 3791 C C . GLY B 1 212 ? 15.805 5.879 -1.909 1 96.94 212 GLY B C 1
ATOM 3792 O O . GLY B 1 212 ? 15.805 6.965 -1.332 1 96.94 212 GLY B O 1
ATOM 3793 N N . TYR B 1 213 ? 16.766 4.988 -1.865 1 96.25 213 TYR B N 1
ATOM 3794 C CA . TYR B 1 213 ? 17.953 5.254 -1.066 1 96.25 213 TYR B CA 1
ATOM 3795 C C . TYR B 1 213 ? 18.703 6.484 -1.584 1 96.25 213 TYR B C 1
ATOM 3797 O O . TYR B 1 213 ? 19.094 7.352 -0.802 1 96.25 213 TYR B O 1
ATOM 3805 N N . GLU B 1 214 ? 18.797 6.555 -2.803 1 96.25 214 GLU B N 1
ATOM 3806 C CA . GLU B 1 214 ? 19.516 7.656 -3.434 1 96.25 214 GLU B CA 1
ATOM 3807 C C . GLU B 1 214 ? 18.781 8.977 -3.254 1 96.25 214 GLU B C 1
ATOM 3809 O O . GLU B 1 214 ? 19.359 9.977 -2.826 1 96.25 214 GLU B O 1
ATOM 3814 N N . LYS B 1 215 ? 17.5 9 -3.578 1 96.5 215 LYS B N 1
ATOM 3815 C CA . LYS B 1 215 ? 16.719 10.227 -3.562 1 96.5 215 LYS B CA 1
ATOM 3816 C C . LYS B 1 215 ? 16.547 10.758 -2.139 1 96.5 215 LYS B C 1
ATOM 3818 O O . LYS B 1 215 ? 16.734 11.945 -1.884 1 96.5 215 LYS B O 1
ATOM 3823 N N . LEU B 1 216 ? 16.297 9.883 -1.163 1 95.94 216 LEU B N 1
ATOM 3824 C CA . LEU B 1 216 ? 16.078 10.312 0.215 1 95.94 216 LEU B CA 1
ATOM 3825 C C . LEU B 1 216 ? 17.406 10.625 0.899 1 95.94 216 LEU B C 1
ATOM 3827 O O . LEU B 1 216 ? 17.469 11.453 1.812 1 95.94 216 LEU B O 1
ATOM 3831 N N . GLY B 1 217 ? 18.453 9.883 0.409 1 94.44 217 GLY B N 1
ATOM 3832 C CA . GLY B 1 217 ? 19.781 10.227 0.904 1 94.44 217 GLY B CA 1
ATOM 3833 C C . GLY B 1 217 ? 20.156 11.672 0.639 1 94.44 217 GLY B C 1
ATOM 3834 O O . GLY B 1 217 ? 20.797 12.312 1.471 1 94.44 217 GLY B O 1
ATOM 3835 N N . GLY B 1 218 ? 19.719 12.18 -0.473 1 92.56 218 GLY B N 1
ATOM 3836 C CA . GLY B 1 218 ? 19.969 13.57 -0.818 1 92.56 218 GLY B CA 1
ATOM 3837 C C . GLY B 1 218 ? 19.25 14.547 0.09 1 92.56 218 GLY B C 1
ATOM 3838 O O . GLY B 1 218 ? 19.719 15.672 0.296 1 92.56 218 GLY B O 1
ATOM 3839 N N . VAL B 1 219 ? 18.156 14.164 0.666 1 92.81 219 VAL B N 1
ATOM 3840 C CA . VAL B 1 219 ? 17.375 15.008 1.561 1 92.81 219 VAL B CA 1
ATOM 3841 C C . VAL B 1 219 ? 18.031 15.047 2.939 1 92.81 219 VAL B C 1
ATOM 3843 O O . VAL B 1 219 ? 18 16.078 3.617 1 92.81 219 VAL B O 1
ATOM 3846 N N . GLN B 1 220 ? 18.562 13.93 3.336 1 87.44 220 GLN B N 1
ATOM 3847 C CA . GLN B 1 220 ? 19.156 13.773 4.66 1 87.44 220 GLN B CA 1
ATOM 3848 C C . GLN B 1 220 ? 20.281 14.781 4.887 1 87.44 220 GLN B C 1
ATOM 3850 O O . GLN B 1 220 ? 20.562 15.156 6.027 1 87.44 220 GLN B O 1
ATOM 3855 N N . ARG B 1 221 ? 20.922 15.234 3.9 1 84.75 221 ARG B N 1
ATOM 3856 C CA . ARG B 1 221 ? 22.047 16.141 4 1 84.75 221 ARG B CA 1
ATOM 3857 C C . ARG B 1 221 ? 21.625 17.5 4.559 1 84.75 221 ARG B C 1
ATOM 3859 O O . ARG B 1 221 ? 22.453 18.281 5.016 1 84.75 221 ARG B O 1
ATOM 3866 N N . TYR B 1 222 ? 20.328 17.797 4.496 1 85.38 222 TYR B N 1
ATOM 3867 C CA . TYR B 1 222 ? 19.828 19.094 4.953 1 85.38 222 TYR B CA 1
ATOM 3868 C C . TYR B 1 222 ? 19.5 19.047 6.441 1 85.38 222 TYR B C 1
ATOM 3870 O O . TYR B 1 222 ? 19.125 20.078 7.027 1 85.38 222 TYR B O 1
ATOM 3878 N N . PHE B 1 223 ? 19.609 17.828 7.027 1 81.31 223 PHE B N 1
ATOM 3879 C CA . PHE B 1 223 ? 19.359 17.703 8.461 1 81.31 223 PHE B CA 1
ATOM 3880 C C . PHE B 1 223 ? 20.672 17.75 9.242 1 81.31 223 PHE B C 1
ATOM 3882 O O . PHE B 1 223 ? 21.719 17.344 8.734 1 81.31 223 PHE B O 1
ATOM 3889 N N . ASN B 1 224 ? 20.656 18.516 10.352 1 69.94 224 ASN B N 1
ATOM 3890 C CA . ASN B 1 224 ? 21.844 18.625 11.18 1 69.94 224 ASN B CA 1
ATOM 3891 C C . ASN B 1 224 ? 22.344 17.25 11.641 1 69.94 224 ASN B C 1
ATOM 3893 O O . ASN B 1 224 ? 21.531 16.359 11.883 1 69.94 224 ASN B O 1
ATOM 3897 N N . GLU B 1 225 ? 23.547 16.938 11.469 1 61.16 225 GLU B N 1
ATOM 3898 C CA . GLU B 1 225 ? 24.234 15.703 11.836 1 61.16 225 GLU B CA 1
ATOM 3899 C C . GLU B 1 225 ? 23.906 15.289 13.266 1 61.16 225 GLU B C 1
ATOM 3901 O O . GLU B 1 225 ? 23.844 14.102 13.578 1 61.16 225 GLU B O 1
ATOM 3906 N N . THR B 1 226 ? 23.656 16.188 14.18 1 53.44 226 THR B N 1
ATOM 3907 C CA . THR B 1 226 ? 23.5 15.938 15.609 1 53.44 226 THR B CA 1
ATOM 3908 C C . THR B 1 226 ? 22.203 15.188 15.883 1 53.44 226 THR B C 1
ATOM 3910 O O . THR B 1 226 ? 22.109 14.43 16.859 1 53.44 226 THR B O 1
ATOM 3913 N N . VAL B 1 227 ? 21.234 15.266 15.086 1 52.12 227 VAL B N 1
ATOM 3914 C CA . VAL B 1 227 ? 19.891 14.766 15.359 1 52.12 227 VAL B CA 1
ATOM 3915 C C . VAL B 1 227 ? 19.844 13.25 15.172 1 52.12 227 VAL B C 1
ATOM 3917 O O . VAL B 1 227 ? 19.078 12.562 15.836 1 52.12 227 VAL B O 1
ATOM 3920 N N . ARG B 1 228 ? 20.75 12.766 14.336 1 49.88 228 ARG B N 1
ATOM 3921 C CA . ARG B 1 228 ? 20.812 11.32 14.156 1 49.88 228 ARG B CA 1
ATOM 3922 C C . ARG B 1 228 ? 20.984 10.609 15.5 1 49.88 228 ARG B C 1
ATOM 3924 O O . ARG B 1 228 ? 20.297 9.625 15.781 1 49.88 228 ARG B O 1
ATOM 3931 N N . ASP B 1 229 ? 21.891 11.164 16.219 1 50.59 229 ASP B N 1
ATOM 3932 C CA . ASP B 1 229 ? 22.219 10.57 17.516 1 50.59 229 ASP B CA 1
ATOM 3933 C C . ASP B 1 229 ? 21.109 10.828 18.531 1 50.59 229 ASP B C 1
ATOM 3935 O O . ASP B 1 229 ? 20.891 10.023 19.438 1 50.59 229 ASP B O 1
ATOM 3939 N N . ASP B 1 230 ? 20.359 11.805 18.344 1 52.56 230 ASP B N 1
ATOM 3940 C CA . ASP B 1 230 ? 19.375 12.219 19.344 1 52.56 230 ASP B CA 1
ATOM 3941 C C . ASP B 1 230 ? 18.109 11.391 19.25 1 52.56 230 ASP B C 1
ATOM 3943 O O . ASP B 1 230 ? 17.453 11.125 20.25 1 52.56 230 ASP B O 1
ATOM 3947 N N . TYR B 1 231 ? 17.781 11.031 18.109 1 50.47 231 TYR B N 1
ATOM 3948 C CA . TYR B 1 231 ? 16.609 10.18 17.922 1 50.47 231 TYR B CA 1
ATOM 3949 C C . TYR B 1 231 ? 16.75 8.883 18.719 1 50.47 231 TYR B C 1
ATOM 3951 O O . TYR B 1 231 ? 15.812 8.453 19.391 1 50.47 231 TYR B O 1
ATOM 3959 N N . ALA B 1 232 ? 17.906 8.336 18.547 1 49.81 232 ALA B N 1
ATOM 3960 C CA . ALA B 1 232 ? 18.188 7.102 19.281 1 49.81 232 ALA B CA 1
ATOM 3961 C C . ALA B 1 232 ? 18.094 7.324 20.797 1 49.81 232 ALA B C 1
ATOM 3963 O O . ALA B 1 232 ? 17.797 6.398 21.547 1 49.81 232 ALA B O 1
ATOM 3964 N N . ASN B 1 233 ? 18.266 8.531 21.203 1 52.16 233 ASN B N 1
ATOM 3965 C CA . ASN B 1 233 ? 18.422 8.797 22.625 1 52.16 233 ASN B CA 1
ATOM 3966 C C . ASN B 1 233 ? 17.188 9.5 23.188 1 52.16 233 ASN B C 1
ATOM 3968 O O . ASN B 1 233 ? 17.25 10.062 24.281 1 52.16 233 ASN B O 1
ATOM 3972 N N . GLY B 1 234 ? 16.078 9.531 22.531 1 58 234 GLY B N 1
ATOM 3973 C CA . GLY B 1 234 ? 14.883 10.062 23.172 1 58 234 GLY B CA 1
ATOM 3974 C C . GLY B 1 234 ? 14.758 11.57 23.047 1 58 234 GLY B C 1
ATOM 3975 O O . GLY B 1 234 ? 13.828 12.164 23.609 1 58 234 GLY B O 1
ATOM 3976 N N . GLN B 1 235 ? 15.641 12.211 22.422 1 59.69 235 GLN B N 1
ATOM 3977 C CA . GLN B 1 235 ? 15.648 13.672 22.359 1 59.69 235 GLN B CA 1
ATOM 3978 C C . GLN B 1 235 ? 14.523 14.195 21.484 1 59.69 235 GLN B C 1
ATOM 3980 O O . GLN B 1 235 ? 13.953 15.258 21.75 1 59.69 235 GLN B O 1
ATOM 3985 N N . LEU B 1 236 ? 14.164 13.5 20.453 1 64.88 236 LEU B N 1
ATOM 3986 C CA . LEU B 1 236 ? 12.992 13.898 19.688 1 64.88 236 LEU B CA 1
ATOM 3987 C C . LEU B 1 236 ? 11.781 14.086 20.594 1 64.88 236 LEU B C 1
ATOM 3989 O O . LEU B 1 236 ? 11.055 15.078 20.469 1 64.88 236 LEU B O 1
ATOM 3993 N N . ASP B 1 237 ? 11.82 13.219 21.531 1 69.31 237 ASP B N 1
ATOM 3994 C CA . ASP B 1 237 ? 10.711 13.25 22.484 1 69.31 237 ASP B CA 1
ATOM 3995 C C . ASP B 1 237 ? 10.742 14.523 23.328 1 69.31 237 ASP B C 1
ATOM 3997 O O . ASP B 1 237 ? 9.703 15.109 23.609 1 69.31 237 ASP B O 1
ATOM 4001 N N . SER B 1 238 ? 11.977 14.945 23.469 1 77.38 238 SER B N 1
ATOM 4002 C CA . SER B 1 238 ? 12.086 16.109 24.344 1 77.38 238 SER B CA 1
ATOM 4003 C C . SER B 1 238 ? 11.641 17.375 23.625 1 77.38 238 SER B C 1
ATOM 4005 O O . SER B 1 238 ? 10.961 18.219 24.203 1 77.38 238 SER B O 1
ATOM 4007 N N . GLN B 1 239 ? 12 17.469 22.328 1 77.19 239 GLN B N 1
ATOM 4008 C CA . GLN B 1 239 ? 11.617 18.641 21.562 1 77.19 239 GLN B CA 1
ATOM 4009 C C . GLN B 1 239 ? 10.109 18.688 21.344 1 77.19 239 GLN B C 1
ATOM 4011 O O . GLN B 1 239 ? 9.477 19.734 21.5 1 77.19 239 GLN B O 1
ATOM 4016 N N . VAL B 1 240 ? 9.625 17.609 21.062 1 79.06 240 VAL B N 1
ATOM 4017 C CA . VAL B 1 240 ? 8.188 17.5 20.844 1 79.06 240 VAL B CA 1
ATOM 4018 C C . VAL B 1 240 ? 7.441 17.797 22.141 1 79.06 240 VAL B C 1
ATOM 4020 O O . VAL B 1 240 ? 6.477 18.562 22.156 1 79.06 240 VAL B O 1
ATOM 4023 N N . GLU B 1 241 ? 8.039 17.297 23.188 1 80.69 241 GLU B N 1
ATOM 4024 C CA . GLU B 1 241 ? 7.395 17.5 24.469 1 80.69 241 GLU B CA 1
ATOM 4025 C C . GLU B 1 241 ? 7.469 18.969 24.906 1 80.69 241 GLU B C 1
ATOM 4027 O O . GLU B 1 241 ? 6.523 19.484 25.5 1 80.69 241 GLU B O 1
ATOM 4032 N N . SER B 1 242 ? 8.547 19.578 24.625 1 83 242 SER B N 1
ATOM 4033 C CA . SER B 1 242 ? 8.68 21 24.984 1 83 242 SER B CA 1
ATOM 4034 C C . SER B 1 242 ? 7.684 21.844 24.203 1 83 242 SER B C 1
ATOM 4036 O O . SER B 1 242 ? 7.023 22.719 24.781 1 83 242 SER B O 1
ATOM 4038 N N . ALA B 1 243 ? 7.625 21.547 22.969 1 79.06 243 ALA B N 1
ATOM 4039 C CA . ALA B 1 243 ? 6.676 22.281 22.141 1 79.06 243 ALA B CA 1
ATOM 4040 C C . ALA B 1 243 ? 5.238 22.016 22.578 1 79.06 243 ALA B C 1
ATOM 4042 O O . ALA B 1 243 ? 4.418 22.938 22.625 1 79.06 243 ALA B O 1
ATOM 4043 N N . LEU B 1 244 ? 4.992 20.812 22.938 1 79.69 244 LEU B N 1
ATOM 4044 C CA . LEU B 1 244 ? 3.66 20.438 23.391 1 79.69 244 LEU B CA 1
ATOM 4045 C C . LEU B 1 244 ? 3.322 21.109 24.703 1 79.69 244 LEU B C 1
ATOM 4047 O O . LEU B 1 244 ? 2.184 21.547 24.922 1 79.69 244 LEU B O 1
ATOM 4051 N N . GLN B 1 245 ? 4.297 21.219 25.547 1 81.31 245 GLN B N 1
ATOM 4052 C CA . GLN B 1 245 ? 4.09 21.922 26.812 1 81.31 245 GLN B CA 1
ATOM 4053 C C . GLN B 1 245 ? 3.748 23.391 26.594 1 81.31 245 GLN B C 1
ATOM 4055 O O . GLN B 1 245 ? 2.859 23.938 27.25 1 81.31 245 GLN B O 1
ATOM 4060 N N . GLU B 1 246 ? 4.414 23.906 25.641 1 82.5 246 GLU B N 1
ATOM 4061 C CA . GLU B 1 246 ? 4.129 25.312 25.312 1 82.5 246 GLU B CA 1
ATOM 4062 C C . GLU B 1 246 ? 2.719 25.453 24.75 1 82.5 246 GLU B C 1
ATOM 4064 O O . GLU B 1 246 ? 2.023 26.422 25.047 1 82.5 246 GLU B O 1
ATOM 4069 N N . MET B 1 247 ? 2.291 24.547 24 1 79 247 MET B N 1
ATOM 4070 C CA . MET B 1 247 ? 0.96 24.578 23.391 1 79 247 MET B CA 1
ATOM 4071 C C . MET B 1 247 ? -0.122 24.438 24.453 1 79 247 MET B C 1
ATOM 4073 O O . MET B 1 247 ? -1.147 25.109 24.406 1 79 247 MET B O 1
ATOM 4077 N N . ARG B 1 248 ? 0.198 23.641 25.438 1 77.69 248 ARG B N 1
ATOM 4078 C CA . ARG B 1 248 ? -0.763 23.406 26.516 1 77.69 248 ARG B CA 1
ATOM 4079 C C . ARG B 1 248 ? -0.954 24.672 27.344 1 77.69 248 ARG B C 1
ATOM 4081 O O . ARG B 1 248 ? -2 24.844 27.984 1 77.69 248 ARG B O 1
ATOM 4088 N N . GLU B 1 249 ? 0.023 25.453 27.312 1 79.44 249 GLU B N 1
ATOM 4089 C CA . GLU B 1 249 ? -0.024 26.672 28.109 1 79.44 249 GLU B CA 1
ATOM 4090 C C . GLU B 1 249 ? -0.816 27.766 27.406 1 79.44 249 GLU B C 1
ATOM 4092 O O . GLU B 1 249 ? -1.141 28.797 28.016 1 79.44 249 GLU B O 1
ATOM 4097 N N . LEU B 1 250 ? -1.137 27.391 26.188 1 80.75 250 LEU B N 1
ATOM 4098 C CA . LEU B 1 250 ? -1.955 28.359 25.469 1 80.75 250 LEU B CA 1
ATOM 4099 C C . LEU B 1 250 ? -3.418 28.25 25.875 1 80.75 250 LEU B C 1
ATOM 4101 O O . LEU B 1 250 ? -3.984 27.156 25.891 1 80.75 250 LEU B O 1
ATOM 4105 N N . SER B 1 251 ? -4.008 29.328 26.328 1 78.81 251 SER B N 1
ATOM 4106 C CA . SER B 1 251 ? -5.383 29.375 26.828 1 78.81 251 SER B CA 1
ATOM 4107 C C . SER B 1 251 ? -6.363 28.891 25.75 1 78.81 251 SER B C 1
ATOM 4109 O O . SER B 1 251 ? -7.395 28.297 26.078 1 78.81 251 SER B O 1
ATOM 4111 N N . ILE B 1 252 ? -6.031 29.188 24.562 1 81.38 252 ILE B N 1
ATOM 4112 C CA . ILE B 1 252 ? -6.957 28.875 23.484 1 81.38 252 ILE B CA 1
ATOM 4113 C C . ILE B 1 252 ? -7 27.375 23.25 1 81.38 252 ILE B C 1
ATOM 4115 O O . ILE B 1 252 ? -7.906 26.859 22.594 1 81.38 252 ILE B O 1
ATOM 4119 N N . CYS B 1 253 ? -6.039 26.703 23.703 1 71.69 253 CYS B N 1
ATOM 4120 C CA . CYS B 1 253 ? -6.008 25.25 23.531 1 71.69 253 CYS B CA 1
ATOM 4121 C C . CYS B 1 253 ? -6.73 24.562 24.672 1 71.69 253 CYS B C 1
ATOM 4123 O O . CYS B 1 253 ? -6.902 23.344 24.656 1 71.69 253 CYS B O 1
ATOM 4125 N N . GLY B 1 254 ? -7.785 25.219 25.484 1 61.66 254 GLY B N 1
ATOM 4126 C CA 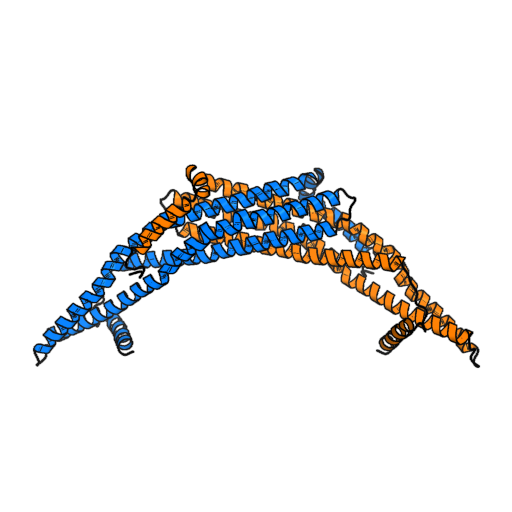. GLY B 1 254 ? -8.812 24.75 26.406 1 61.66 254 GLY B CA 1
ATOM 4127 C C . GLY B 1 254 ? -8.25 24.109 27.656 1 61.66 254 GLY B C 1
ATOM 4128 O O . GLY B 1 254 ? -8.992 23.5 28.422 1 61.66 254 GLY B O 1
ATOM 4129 N N . LEU B 1 255 ? -6.945 23.672 27.797 1 49.88 255 LEU B N 1
ATOM 4130 C CA . LEU B 1 255 ? -6.781 22.812 28.969 1 49.88 255 LEU B CA 1
ATOM 4131 C C . LEU B 1 255 ? -7.031 23.594 30.266 1 49.88 255 LEU B C 1
ATOM 4133 O O . LEU B 1 255 ? -6.848 23.062 31.359 1 49.88 255 LEU B O 1
ATOM 4137 N N . ASN B 1 256 ? -7.395 24.844 30.156 1 40 256 ASN B N 1
ATOM 4138 C CA . ASN B 1 256 ? -7.742 25.406 31.453 1 40 256 ASN B CA 1
ATOM 4139 C C . ASN B 1 256 ? -9.219 25.203 31.766 1 40 256 ASN B C 1
ATOM 4141 O O . ASN B 1 256 ? -10.062 25.25 30.875 1 40 256 ASN B O 1
#

pLDDT: mean 86.59, std 13.5, range [39.81, 98.31]

Radius of gyration: 37.69 Å; Cα contacts (8 Å, |Δi|>4): 526; chains: 2; bounding box: 64×125×63 Å

Solvent-accessible surface area (backbone atoms only — not comparable to full-atom values): 25612 Å² total; per-residue (Å²): 106,72,67,60,53,52,43,54,47,44,55,51,32,34,74,70,63,75,26,70,72,88,81,56,65,69,54,50,51,50,50,50,54,47,51,51,50,51,52,39,48,53,48,33,48,52,26,50,50,46,23,52,54,19,47,51,46,21,38,51,21,42,30,49,30,23,53,31,48,33,68,67,38,58,88,87,44,73,64,22,52,33,30,47,43,38,24,51,31,35,46,49,46,35,50,44,42,49,67,62,29,50,53,51,44,41,63,51,34,50,47,51,47,47,56,62,55,64,36,47,64,43,34,50,50,49,52,50,49,29,54,51,30,43,47,49,20,33,52,28,46,40,51,33,51,51,34,70,75,52,67,59,94,53,69,63,56,50,56,50,33,45,54,49,22,53,51,29,41,51,58,18,45,54,44,46,52,51,48,65,59,43,46,60,52,52,60,60,43,46,51,67,35,43,48,54,25,51,53,50,51,52,50,37,54,27,48,51,18,44,50,42,27,54,40,43,51,64,30,52,72,64,48,69,77,68,53,66,62,29,57,79,65,51,43,51,55,49,47,37,45,52,40,49,52,54,48,59,69,32,70,58,47,51,77,114,106,73,65,60,52,52,44,54,47,44,54,53,32,35,75,70,62,74,27,70,73,88,80,56,66,69,55,51,51,49,49,50,53,47,52,51,49,50,52,37,50,53,50,33,46,53,25,50,50,44,23,52,55,19,46,52,45,20,37,51,22,42,30,50,31,22,53,31,48,35,68,68,38,58,89,87,43,72,64,23,53,34,29,47,43,39,23,52,31,34,45,48,46,34,50,44,43,50,66,62,29,48,52,52,43,42,65,50,34,51,47,52,47,45,56,61,56,63,36,48,64,42,36,50,50,49,51,51,50,29,55,53,30,43,48,49,20,33,52,28,46,40,52,35,51,52,34,68,76,52,67,57,93,52,73,62,55,52,57,51,34,46,52,51,22,52,51,29,42,52,58,19,44,55,43,46,51,50,48,64,59,43,47,58,51,53,60,61,43,46,50,66,37,43,48,54,26,52,50,50,51,53,52,38,55,28,50,52,17,44,50,41,27,53,42,42,50,65,31,53,72,63,48,68,76,69,51,66,62,27,56,80,67,53,42,51,54,49,46,37,45,51,39,48,52,53,50,57,69,32,70,58,47,51,76,111

Sequence (512 aa):
FKKSVNRAGTTLMQKTGQLERTNDREFQEHEVRFKTMEKNSLALQKEAKSYLDSMRAMTSAQTRVGETIDNFYGDSSDASIAASSYKRAVEELDQIAINELDTPYRTTVLEPVGRFCSYFPEINNTLQKRHKKLLDYDAARTKVRKLAEKPSDDPSKLLRAERESKEAKRVFEAYNDSLNRELPDLIDLRIPYLDPCFEAMVRLQLKFHESGYEKLGGVQRYFNETVRDDYANGQLDSQVESALQEMRELSICGLNFKKSVNRAGTTLMQKTGQLERTNDREFQEHEVRFKTMEKNSLALQKEAKSYLDSMRAMTSAQTRVGETIDNFYGDSSDASIAASSYKRAVEELDQIAINELDTPYRTTVLEPVGRFCSYFPEINNTLQKRHKKLLDYDAARTKVRKLAEKPSDDPSKLLRAERESKEAKRVFEAYNDSLNRELPDLIDLRIPYLDPCFEAMVRLQLKFHESGYEKLGGVQRYFNETVRDDYANGQLDSQVESALQEMRELSICGLN

Foldseek 3Di:
DVLVVVLVVLVVCVVVVLFDDDDDPLLVVLVVLLVVVLVVLVVQLVVLVVVLVVVLVVLVVQLVVLVVLLVVDPPDDLSNVLSPLSNVLSVVLSVCCVPLFNVLLCVLANVLSVVLSVCVVVVVVLVVQLVSLSSQLRVLVSLLVVCVVPPDPDNVSNVVSVVSNVVSVVSNVVSVVVCSPCSVVSSVVVCVSCVRSVVSNVVSVVVSVVSSCVSVVVSCVSDDPVVVVVVVVCVVVVVVVVVVVVVCPDVVNPPD/DVLVVLLVVLVVCVVVVLFDDDDDPLLVVLVVLLVVVLVVLVVQLVVLVVVLVVVLVVLVVQLVVLVVLLVPDPPDDLSNVLSPLSNVLSVVLSVCCVPLFNVLLCVLANVLSVVLSVCVVVVVVLVVQLVSLSSQLRVLVSLLVVCVVPPDPDNVSNVVSVVSNVVSVVSNCVSVVVCSPCSVVSSVVCCVSCVRSVVSNVVSVVVSVVSSCVSVVVSCVSDDPVVVVVVVVCVVVVVVVVVVVVVCPDVVNPPD

InterPro domains:
  IPR004148 BAR domain [PF03114] (1-222)
  IPR004148 BAR domain [PS51021] (12-232)
  IPR004148 BAR domain [SM00721] (1-225)
  IPR027267 AH/BAR domain superfamily [G3DSA:1.20.1270.60] (1-231)
  IPR027267 AH/BAR domain superfamily [SSF103657] (14-231)
  IPR046982 Bridging integrator 3/RVS161-like [PTHR47174] (1-253)

Organism: Phakopsora pachyrhizi (NCBI:txid170000)

Secondary structure (DSSP, 8-state):
-HHHHHHHHHHHHHHTTSS-----HHHHHHHHHHHHHHHHHHHHHHHHHHHHHHHHHHHHHHHHHHHHHHHHS-SSSHHHHHHHHHHHHHHHHHHHIIIIIIHHHIIIIIHHHHHHHTTHHHHHHHHHHHHHHHHHHHHHHHHHHHHHHS--SSTHHHHHHHHHHHHHHHHHHHHHHHHHHHHHHHHHHHHHHHHHHHHHHHHHHHHHHHHHHHHHHHHHTTS-THHHHHHHTTHHHHHHHHHHHHHHT-GGG---/-HHHHHHHHHHHHHHTTSS-----HHHHHHHHHHHHHHHHHHHHHHHHHHHHHHHHHHHHHHHHHHHHHHHHS-SSSHHHHHHHHHHHHHHHHHHHIIIIIIHHHIIIIIHHHHHHHTTHHHHHHHHHHHHHHHHHHHHHHHHHHHHHHS--SSTHHHHHHHHHHHHHHHHHHHHHHHHHHHHHHHHHHHHHHHHHHHHHHHHHHHHHHHHHHHHHHHHHTTS-THHHHHHHTTHHHHHHHHHHHHHHT-GGGT--